Protein AF-A0A954XID0-F1 (afdb_monomer_lite)

pLDDT: mean 84.81, std 16.4, range [27.08, 98.0]

Foldseek 3Di:
DVLQVVLVVCVVVVVLVVSLVSLLVCLLCCVPPPQDDVPHHSLVSVLSSLVSLCVVCVVPQLAVSVVVLLVSVVSCCVRNVPLLAQDAQPPPPVPDPPPDPDDPDDDDDDDDDDDDDDPPPPPPPVVCPPDDDDDPDPPPDDDDPPDDPVVSLVSLVVSLVVNLSSLSSLLSVLSSLLSVLLSLLADDPDPVSVVSHPLVVLLVSLVVLLVSLVVRLVVLVVRLVVLVPDDDDAFFLDLVSLLSSLVSLCSSQVSNVSSLSSSLSSLVSSLSSLLSSQLSDPDQQDFPCVVDPQLSSLLSSLSNCLSNLNVVSNVVSLVVNLVSLLVDALKWAGVLQPTDSVVVSVNSSNVVSLLVCLQRCLLSVNLVSLVSSLVSLVSRCVVDPPDPRIDRCSLVSLLSNLLSNLLSLLVCLVVDPDPPCSLVVNLVVNCVVCVVCLVVLVVVLVVDDPALCVVVPDPVSLVVLLVCQLVQQQLQVAPSCLDLSNLSSCLSVAVLVSLVSVLPDPDDDPRVCNVCDPPPDDSVRVRVSSNSLSRRCNVVVVLLVVCCVPDPCNNGRSSSSVSSVVVSVVSVVVSVVSSCVSLVSSLVSCVVSVVVVSSVVSVVVVVVVD

Radius of gyration: 30.67 Å; chains: 1; bounding box: 109×49×77 Å

Sequence (610 aa):
KAYALVLDALLERRDFIASMSLLIHWLSQADRVPLEQGDVSFSRLAERWLLDWFEENGDQADGQRWKITRKFFDYIEANAEDYWSVPRFEIGSSSRSTPKPDDPFADEPYAGEVAEEDEDNELFGAAYEDVVYRDSTDDGVEGAVFETDDRVYEALERESQRVVERLSFISCLARMWKVAAVTMGCSPEDPADEATLDLDDLRATLGRWINRARHNGNELRALLEQVRDYHLPKPSADHESLLEYDRQRLVKESLLERIIVATVEMSDAVRLLSAAVAARNEGPLAPNIATATPDAALAIVVFAALLRRDLEAARTYWGMLLEAYRSVPLLYVPLARGGDPGEIVTTRIRQRAIQDLLTGMPRAGLLLETTQLVETARAMERRHPVGPGAVTEFDELFRIGYTSLVEAIVRSSHTWDDEDAPSDSLVASLEEITESLLRSWLAHSRTLRLSVLEKVEDTEQWNATVEFIQRYGADIFTQRFLNLGNIRAILHQGVDVWLEQLAASENQTTLKLIDELDDGISSGDADALLTIILESIVENYGEYRDYNSTTTQSDRGEMLYSLLDFLRLRSRYDRVSWNLRPVVWAHELLVRNGQNEAARMWRRALRERV

Structure (mmCIF, N/CA/C/O backbone):
data_AF-A0A954XID0-F1
#
_entry.id   AF-A0A954XID0-F1
#
loop_
_atom_site.group_PDB
_atom_site.id
_atom_site.type_symbol
_atom_site.label_atom_id
_atom_site.label_alt_id
_atom_site.label_comp_id
_atom_site.label_asym_id
_atom_site.label_entity_id
_atom_site.label_seq_id
_atom_site.pdbx_PDB_ins_code
_atom_site.Cartn_x
_atom_site.Cartn_y
_atom_site.Cartn_z
_atom_site.occupancy
_atom_site.B_iso_or_equiv
_atom_site.auth_seq_id
_atom_site.auth_comp_id
_atom_site.auth_asym_id
_atom_site.auth_atom_id
_atom_site.pdbx_PDB_model_num
ATOM 1 N N . LYS A 1 1 ? -14.376 -20.679 -13.785 1.00 80.38 1 LYS A N 1
ATOM 2 C CA . LYS A 1 1 ? -13.407 -21.773 -13.473 1.00 80.38 1 LYS A CA 1
ATOM 3 C C . LYS A 1 1 ? -12.825 -22.481 -14.706 1.00 80.38 1 LYS A C 1
ATOM 5 O O . LYS A 1 1 ? -11.611 -22.599 -14.772 1.00 80.38 1 LYS A O 1
ATOM 10 N N . ALA A 1 2 ? -13.632 -22.944 -15.674 1.00 86.56 2 ALA A N 1
ATOM 11 C CA . ALA A 1 2 ? -13.114 -23.644 -16.863 1.00 86.56 2 ALA A CA 1
ATOM 12 C C . ALA A 1 2 ? -12.135 -22.794 -17.701 1.00 86.56 2 ALA A C 1
ATOM 14 O O . ALA A 1 2 ? -11.056 -23.282 -18.020 1.00 86.56 2 ALA A O 1
ATOM 15 N N . TYR A 1 3 ? -12.465 -21.520 -17.969 1.00 89.94 3 TYR A N 1
ATOM 16 C CA . TYR A 1 3 ? -11.561 -20.576 -18.646 1.00 89.94 3 TYR A CA 1
ATOM 17 C C . TYR A 1 3 ? -10.186 -20.506 -17.977 1.00 89.94 3 TYR A C 1
ATOM 19 O O . TYR A 1 3 ? -9.177 -20.702 -18.643 1.00 89.94 3 TYR A O 1
ATOM 27 N N . ALA A 1 4 ? -10.151 -20.298 -16.660 1.00 88.56 4 ALA A N 1
ATOM 28 C CA . ALA A 1 4 ? -8.904 -20.161 -15.915 1.00 88.56 4 ALA A CA 1
ATOM 29 C C . ALA A 1 4 ? -8.015 -21.405 -15.976 1.00 88.56 4 ALA A C 1
ATOM 31 O O . ALA A 1 4 ? -6.840 -21.274 -16.270 1.00 88.56 4 ALA A O 1
ATOM 32 N N . LEU A 1 5 ? -8.575 -22.607 -15.804 1.00 90.19 5 LEU A N 1
ATOM 33 C CA . LEU A 1 5 ? -7.786 -23.844 -15.884 1.00 90.19 5 LEU A CA 1
ATOM 34 C C . LEU A 1 5 ? -7.136 -24.038 -17.261 1.00 90.19 5 LEU A C 1
ATOM 36 O O . LEU A 1 5 ? -6.002 -24.500 -17.355 1.00 90.19 5 LEU A O 1
ATOM 40 N N . VAL A 1 6 ? -7.858 -23.697 -18.332 1.00 92.62 6 VAL A N 1
ATOM 41 C CA . VAL A 1 6 ? -7.314 -23.784 -19.693 1.00 92.62 6 VAL A CA 1
ATOM 42 C C . VAL A 1 6 ? -6.268 -22.696 -19.920 1.00 92.62 6 VAL A C 1
ATOM 44 O O . VAL A 1 6 ? -5.216 -22.986 -20.479 1.00 92.62 6 VAL A O 1
ATOM 47 N N . LEU A 1 7 ? -6.523 -21.467 -19.464 1.00 92.44 7 LEU A N 1
ATOM 48 C CA . LEU A 1 7 ? -5.568 -20.363 -19.549 1.00 92.44 7 LEU A CA 1
ATOM 49 C C . LEU A 1 7 ? -4.275 -20.661 -18.791 1.00 92.44 7 LEU A C 1
ATOM 51 O O . LEU A 1 7 ? -3.208 -20.474 -19.361 1.00 92.44 7 LEU A O 1
ATOM 55 N N . ASP A 1 8 ? -4.357 -21.183 -17.569 1.00 91.69 8 ASP A N 1
ATOM 56 C CA . ASP A 1 8 ? -3.187 -21.587 -16.787 1.00 91.69 8 ASP A CA 1
ATOM 57 C C . ASP A 1 8 ? -2.369 -22.648 -17.528 1.00 91.69 8 ASP A C 1
ATOM 59 O O . ASP A 1 8 ? -1.162 -22.488 -17.692 1.00 91.69 8 ASP A O 1
ATOM 63 N N . ALA A 1 9 ? -3.021 -23.678 -18.077 1.00 92.25 9 ALA A N 1
ATOM 64 C CA . ALA A 1 9 ? -2.334 -24.707 -18.855 1.00 92.25 9 ALA A CA 1
ATOM 65 C C . ALA A 1 9 ? -1.706 -24.164 -20.156 1.00 92.25 9 ALA A C 1
ATOM 67 O O . ALA A 1 9 ? -0.658 -24.651 -20.584 1.00 92.25 9 ALA A O 1
ATOM 68 N N . LEU A 1 10 ? -2.334 -23.178 -20.809 1.00 93.50 10 LEU A N 1
ATOM 69 C CA . LEU A 1 10 ? -1.781 -22.522 -22.000 1.00 93.50 10 LEU A CA 1
ATOM 70 C C . LEU A 1 10 ? -0.587 -21.626 -21.652 1.00 93.50 10 LEU A C 1
ATOM 72 O O . LEU A 1 10 ? 0.407 -21.653 -22.375 1.00 93.50 10 LEU A O 1
ATOM 76 N N . LEU A 1 11 ? -0.664 -20.883 -20.545 1.00 92.31 11 LEU A N 1
ATOM 77 C CA . LEU A 1 11 ? 0.429 -20.051 -20.036 1.00 92.31 11 LEU A CA 1
ATOM 78 C C . LEU A 1 11 ? 1.623 -20.912 -19.606 1.00 92.31 11 LEU A C 1
ATOM 80 O O . LEU A 1 11 ? 2.749 -20.627 -19.999 1.00 92.31 11 LEU A O 1
ATOM 84 N N . GLU A 1 12 ? 1.391 -22.030 -18.912 1.00 92.00 12 GLU A N 1
ATOM 85 C CA . GLU A 1 12 ? 2.442 -23.006 -18.577 1.00 92.00 12 GLU A CA 1
ATOM 86 C C . GLU A 1 12 ? 3.126 -23.589 -19.821 1.00 92.00 12 GLU A C 1
ATOM 88 O O . GLU A 1 12 ? 4.327 -23.858 -19.815 1.00 92.00 12 GLU A O 1
ATOM 93 N N . ARG A 1 13 ? 2.373 -23.768 -20.911 1.00 91.94 13 ARG A N 1
ATOM 94 C CA . ARG A 1 13 ? 2.896 -24.226 -22.208 1.00 91.94 13 ARG A CA 1
ATOM 95 C C . ARG A 1 13 ? 3.456 -23.101 -23.077 1.00 91.94 13 ARG A C 1
ATOM 97 O O . ARG A 1 13 ? 3.928 -23.394 -24.175 1.00 91.94 13 ARG A O 1
ATOM 104 N N . ARG A 1 14 ? 3.417 -21.851 -22.604 1.00 90.06 14 ARG A N 1
ATOM 105 C CA . ARG A 1 14 ? 3.893 -20.647 -23.305 1.00 90.06 14 ARG A CA 1
ATOM 106 C C . ARG A 1 14 ? 3.199 -20.399 -24.650 1.00 90.06 14 ARG A C 1
ATOM 108 O O . ARG A 1 14 ? 3.779 -19.819 -25.566 1.00 90.06 14 ARG A O 1
ATOM 115 N N . ASP A 1 15 ? 1.941 -20.824 -24.788 1.00 93.19 15 ASP A N 1
ATOM 116 C CA . ASP A 1 15 ? 1.129 -20.511 -25.968 1.00 93.19 15 ASP A CA 1
ATOM 117 C C . ASP A 1 15 ? 0.417 -19.166 -25.774 1.00 93.19 15 ASP A C 1
ATOM 119 O O . ASP A 1 15 ? -0.750 -19.084 -25.370 1.00 93.19 15 ASP A O 1
ATOM 123 N N . PHE A 1 16 ? 1.152 -18.085 -26.037 1.00 92.44 16 PHE A N 1
ATOM 124 C CA . PHE A 1 16 ? 0.684 -16.715 -25.821 1.00 92.44 16 PHE A CA 1
ATOM 125 C C . PHE A 1 16 ? -0.444 -16.300 -26.769 1.00 92.44 16 PHE A C 1
ATOM 127 O O . PHE A 1 16 ? -1.317 -15.529 -26.383 1.00 92.44 16 PHE A O 1
ATOM 134 N N . ILE A 1 17 ? -0.482 -16.820 -27.998 1.00 93.25 17 ILE A N 1
ATOM 135 C CA . ILE A 1 17 ? -1.508 -16.430 -28.976 1.00 93.25 17 ILE A CA 1
ATOM 136 C C . ILE A 1 17 ? -2.847 -17.088 -28.631 1.00 93.25 17 ILE A C 1
ATOM 138 O O . ILE A 1 17 ? -3.889 -16.420 -28.659 1.00 93.25 17 ILE A O 1
ATOM 142 N N . ALA A 1 18 ? -2.836 -18.381 -28.286 1.00 92.75 18 ALA A N 1
ATOM 143 C CA . ALA A 1 18 ? -4.050 -19.081 -27.882 1.00 92.75 18 ALA A CA 1
ATOM 144 C C . ALA A 1 18 ? -4.587 -18.544 -26.549 1.00 92.75 18 ALA A C 1
ATOM 146 O O . ALA A 1 18 ? -5.786 -18.285 -26.436 1.00 92.75 18 ALA A O 1
ATOM 147 N N . SER A 1 19 ? -3.709 -18.314 -25.566 1.00 94.75 19 SER A N 1
ATOM 148 C CA . SER A 1 19 ? -4.104 -17.736 -24.273 1.00 94.75 19 SER A CA 1
ATOM 149 C C . SER A 1 19 ? -4.647 -16.313 -24.417 1.00 94.75 19 SER A C 1
ATOM 151 O O . SER A 1 19 ? -5.704 -16.026 -23.863 1.00 94.75 19 SER A O 1
ATOM 153 N N . MET A 1 20 ? -4.025 -15.460 -25.239 1.00 95.62 20 MET A N 1
ATOM 154 C CA . MET A 1 20 ? -4.555 -14.133 -25.576 1.00 95.62 20 MET A CA 1
ATOM 155 C C . MET A 1 20 ? -5.968 -14.236 -26.157 1.00 95.62 20 MET A C 1
ATOM 157 O O . MET A 1 20 ? -6.886 -13.568 -25.694 1.00 95.62 20 MET A O 1
ATOM 161 N N . SER A 1 21 ? -6.165 -15.103 -27.151 1.00 94.56 21 SER A N 1
ATOM 162 C CA . SER A 1 21 ? -7.468 -15.271 -27.807 1.00 94.56 21 SER A CA 1
ATOM 163 C C . SER A 1 21 ? -8.543 -15.737 -26.820 1.00 94.56 21 SER A C 1
ATOM 165 O O . SER A 1 21 ? -9.680 -15.268 -26.866 1.00 94.56 21 SER A O 1
ATOM 167 N N . LEU A 1 22 ? -8.179 -16.630 -25.896 1.00 95.19 22 LEU A N 1
ATOM 168 C CA . LEU A 1 22 ? -9.086 -17.139 -24.874 1.00 95.19 22 LEU A CA 1
ATOM 169 C C . LEU A 1 22 ? -9.397 -16.095 -23.786 1.00 95.19 22 LEU A C 1
ATOM 171 O O . LEU A 1 22 ? -10.538 -16.043 -23.331 1.00 95.19 22 LEU A O 1
ATOM 175 N N . LEU A 1 23 ? -8.433 -15.243 -23.411 1.00 95.56 23 LEU A N 1
ATOM 176 C CA . LEU A 1 23 ? -8.656 -14.093 -22.524 1.00 95.56 23 LEU A CA 1
ATOM 177 C C . LEU A 1 23 ? -9.669 -13.123 -23.138 1.00 95.56 23 LEU A C 1
ATOM 179 O O . LEU A 1 23 ? -10.655 -12.781 -22.494 1.00 95.56 23 LEU A O 1
ATOM 183 N N . ILE A 1 24 ? -9.470 -12.734 -24.400 1.00 96.31 24 ILE A N 1
ATOM 184 C CA . ILE A 1 24 ? -10.393 -11.834 -25.107 1.00 96.31 24 ILE A CA 1
ATOM 185 C C . ILE A 1 24 ? -11.784 -12.459 -25.233 1.00 96.31 24 ILE A C 1
ATOM 187 O O . ILE A 1 24 ? -12.791 -11.786 -25.023 1.00 96.31 24 ILE A O 1
ATOM 191 N N . HIS A 1 25 ? -11.857 -13.763 -25.512 1.00 94.50 25 HIS A N 1
ATOM 192 C CA . HIS A 1 25 ? -13.138 -14.453 -25.561 1.00 94.50 25 HIS A CA 1
ATOM 193 C C . HIS A 1 25 ? -13.843 -14.470 -24.196 1.00 94.50 25 HIS A C 1
ATOM 195 O O . HIS A 1 25 ? -15.047 -14.233 -24.142 1.00 94.50 25 HIS A O 1
ATOM 201 N N . TRP A 1 26 ? -13.122 -14.705 -23.097 1.00 94.44 26 TRP A N 1
ATOM 202 C CA . TRP A 1 26 ? -13.712 -14.616 -21.760 1.00 94.44 26 TRP A CA 1
ATOM 203 C C . TRP A 1 26 ? -14.225 -13.200 -21.472 1.00 94.44 26 TRP A C 1
ATOM 205 O O . TRP A 1 26 ? -15.365 -13.058 -21.038 1.00 94.44 26 TRP A O 1
ATOM 215 N N . LEU A 1 27 ? -13.449 -12.165 -21.809 1.00 93.75 27 LEU A N 1
ATOM 216 C CA . LEU A 1 27 ? -13.874 -10.772 -21.659 1.00 93.75 27 LEU A CA 1
ATOM 217 C C . LEU A 1 27 ? -15.174 -10.479 -22.428 1.00 93.75 27 LEU A C 1
ATOM 219 O O . LEU A 1 27 ? -16.105 -9.927 -21.855 1.00 93.75 27 LEU A O 1
ATOM 223 N N . SER A 1 28 ? -15.298 -10.963 -23.669 1.00 92.25 28 SER A N 1
ATOM 224 C CA . SER A 1 28 ? -16.528 -10.824 -24.474 1.00 92.25 28 SER A CA 1
ATOM 225 C C . SER A 1 28 ? -17.748 -11.581 -23.922 1.00 92.25 28 SER A C 1
ATOM 227 O O . SER A 1 28 ? -18.849 -11.466 -24.452 1.00 92.25 28 SER A O 1
ATOM 229 N N . GLN A 1 29 ? -17.561 -12.446 -22.922 1.00 91.81 29 GLN A N 1
ATOM 230 C CA . GLN A 1 29 ? -18.626 -13.212 -22.269 1.00 91.81 29 GLN A CA 1
ATOM 231 C C . GLN A 1 29 ? -18.828 -12.780 -20.813 1.00 91.81 29 GLN A C 1
ATOM 233 O O . GLN A 1 29 ? -19.469 -13.512 -20.055 1.00 91.81 29 GLN A O 1
ATOM 238 N N . ALA A 1 30 ? -18.300 -11.619 -20.417 1.00 88.00 30 ALA A N 1
ATOM 239 C CA . ALA A 1 30 ? -18.303 -11.163 -19.032 1.00 88.00 30 ALA A CA 1
ATOM 240 C C . ALA A 1 30 ? -19.715 -11.033 -18.424 1.00 88.00 30 ALA A C 1
ATOM 242 O O . ALA A 1 30 ? -19.894 -11.348 -17.251 1.00 88.00 30 ALA A O 1
ATOM 243 N N . ASP A 1 31 ? -20.736 -10.713 -19.229 1.00 84.31 31 ASP A N 1
ATOM 244 C CA . ASP A 1 31 ? -22.142 -10.664 -18.782 1.00 84.31 31 ASP A CA 1
ATOM 245 C C . ASP A 1 31 ? -22.705 -12.029 -18.360 1.00 84.31 31 ASP A C 1
ATOM 247 O O . ASP A 1 31 ? -23.660 -12.122 -17.590 1.00 84.31 31 ASP A O 1
ATOM 251 N N . ARG A 1 32 ? -22.146 -13.117 -18.901 1.00 86.12 32 ARG A N 1
ATOM 252 C CA . ARG A 1 32 ? -22.592 -14.495 -18.633 1.00 86.12 32 ARG A CA 1
ATOM 253 C C . ARG A 1 32 ? -21.669 -15.221 -17.672 1.00 86.12 32 ARG A C 1
ATOM 255 O O . ARG A 1 32 ? -22.109 -16.103 -16.937 1.00 86.12 32 ARG A O 1
ATOM 262 N N . VAL A 1 33 ? -20.379 -14.911 -17.741 1.00 87.06 33 VAL A N 1
ATOM 263 C CA . VAL A 1 33 ? -19.331 -15.540 -16.948 1.00 87.06 33 VAL A CA 1
ATOM 264 C C . VAL A 1 33 ? -18.564 -14.433 -16.237 1.00 87.06 33 VAL A C 1
ATOM 266 O O . VAL A 1 33 ? -17.784 -13.744 -16.895 1.00 87.06 33 VAL A O 1
ATOM 269 N N . PRO A 1 34 ? -18.717 -14.291 -14.909 1.00 86.25 34 PRO A N 1
ATOM 270 C CA . PRO A 1 34 ? -18.065 -13.218 -14.177 1.00 86.25 34 PRO A CA 1
ATOM 271 C C . PRO A 1 34 ? -16.545 -13.297 -14.339 1.00 86.25 34 PRO A C 1
ATOM 273 O O . PRO A 1 34 ? -15.956 -14.384 -14.423 1.00 86.25 34 PRO A O 1
ATOM 276 N N . LEU A 1 35 ? -15.911 -12.128 -14.384 1.00 87.81 35 LEU A N 1
ATOM 277 C CA . LEU A 1 35 ? -14.461 -11.999 -14.527 1.00 87.81 35 LEU A CA 1
ATOM 278 C C . LEU A 1 35 ? -13.712 -12.383 -13.245 1.00 87.81 35 LEU A C 1
ATOM 280 O O . LEU A 1 35 ? -12.533 -12.733 -13.308 1.00 87.81 35 LEU A O 1
ATOM 284 N N . GLU A 1 36 ? -14.391 -12.376 -12.097 1.00 84.38 36 GLU A N 1
ATOM 285 C CA . GLU A 1 36 ? -13.832 -12.768 -10.805 1.00 84.38 36 GLU A CA 1
ATOM 286 C C . GLU A 1 36 ? -14.795 -13.711 -10.072 1.00 84.38 36 GLU A C 1
ATOM 288 O O . GLU A 1 36 ? -15.980 -13.426 -9.918 1.00 84.38 36 GLU A O 1
ATOM 293 N N . GLN A 1 37 ? -14.296 -14.872 -9.641 1.00 80.38 37 GLN A N 1
ATOM 294 C CA . GLN A 1 37 ? -15.062 -15.827 -8.840 1.00 80.38 37 GLN A CA 1
ATOM 295 C C . GLN A 1 37 ? -14.124 -16.672 -7.965 1.00 80.38 37 GLN A C 1
ATOM 297 O O . GLN A 1 37 ? -13.450 -17.584 -8.457 1.00 80.38 37 GLN A O 1
ATOM 302 N N . GLY A 1 38 ? -14.113 -16.404 -6.655 1.00 79.69 38 GLY A N 1
ATOM 303 C CA . GLY A 1 38 ? -13.226 -17.080 -5.702 1.00 79.69 38 GLY A CA 1
ATOM 304 C C . GLY A 1 38 ? -11.753 -16.867 -6.065 1.00 79.69 38 GLY A C 1
ATOM 305 O O . GLY A 1 38 ? -11.321 -15.736 -6.249 1.00 79.69 38 GLY A O 1
ATOM 306 N N . ASP A 1 39 ? -11.001 -17.955 -6.233 1.00 77.31 39 ASP A N 1
ATOM 307 C CA . ASP A 1 39 ? -9.566 -17.903 -6.568 1.00 77.31 39 ASP A CA 1
ATOM 308 C C . ASP A 1 39 ? -9.275 -17.591 -8.048 1.00 77.31 39 ASP A C 1
ATOM 310 O O . ASP A 1 39 ? -8.117 -17.472 -8.456 1.00 77.31 39 ASP A O 1
ATOM 314 N N . VAL A 1 40 ? -10.314 -17.501 -8.881 1.00 84.00 40 VAL A N 1
ATOM 315 C CA . VAL A 1 40 ? -10.192 -17.267 -10.320 1.00 84.00 40 VAL A CA 1
ATOM 316 C C . VAL A 1 40 ? -10.442 -15.793 -10.624 1.00 84.00 40 VAL A C 1
ATOM 318 O O . VAL A 1 40 ? -11.546 -15.305 -10.402 1.00 84.00 40 VAL A O 1
ATOM 321 N N . SER A 1 41 ? -9.445 -15.112 -11.194 1.00 90.44 41 SER A N 1
ATOM 322 C CA . SER A 1 41 ? -9.551 -13.714 -11.635 1.00 90.44 41 SER A CA 1
ATOM 323 C C . SER A 1 41 ? -8.977 -13.550 -13.042 1.00 90.44 41 SER A C 1
ATOM 325 O O . SER A 1 41 ? -7.837 -13.942 -13.310 1.00 90.44 41 SER A O 1
ATOM 327 N N . PHE A 1 42 ? -9.772 -12.956 -13.935 1.00 93.25 42 PHE A N 1
ATOM 328 C CA . PHE A 1 42 ? -9.339 -12.511 -15.259 1.00 93.25 42 PHE A CA 1
ATOM 329 C C . PHE A 1 42 ? -8.150 -11.558 -15.144 1.00 93.25 42 PHE A C 1
ATOM 331 O O . PHE A 1 42 ? -7.152 -11.747 -15.836 1.00 93.25 42 PHE A O 1
ATOM 338 N N . SER A 1 43 ? -8.232 -10.596 -14.220 1.00 92.25 43 SER A N 1
ATOM 339 C CA . SER A 1 43 ? -7.215 -9.567 -14.002 1.00 92.25 43 SER A CA 1
ATOM 340 C C . SER A 1 43 ? -5.837 -10.181 -13.761 1.00 92.25 43 SER A C 1
ATOM 342 O O . SER A 1 43 ? -4.863 -9.862 -14.441 1.00 92.25 43 SER A O 1
ATOM 344 N N . ARG A 1 44 ? -5.773 -11.166 -12.856 1.00 92.12 44 ARG A N 1
ATOM 345 C CA . ARG A 1 44 ? -4.533 -11.883 -12.534 1.00 92.12 44 ARG A CA 1
ATOM 346 C C . ARG A 1 44 ? -3.944 -12.608 -13.746 1.00 92.12 44 ARG A C 1
ATOM 348 O O . ARG A 1 44 ? -2.731 -12.588 -13.935 1.00 92.12 44 ARG A O 1
ATOM 355 N N . LEU A 1 45 ? -4.780 -13.273 -14.545 1.00 94.06 45 LEU A N 1
ATOM 356 C CA . LEU A 1 45 ? -4.322 -14.036 -15.710 1.00 94.06 45 LEU A CA 1
ATOM 357 C C . LEU A 1 45 ? -3.910 -13.130 -16.875 1.00 94.06 45 LEU A C 1
ATOM 359 O O . LEU A 1 45 ? -2.950 -13.454 -17.569 1.00 94.06 45 LEU A O 1
ATOM 363 N N . ALA A 1 46 ? -4.584 -11.996 -17.068 1.00 95.56 46 ALA A N 1
ATOM 364 C CA . ALA A 1 46 ? -4.223 -11.003 -18.076 1.00 95.56 46 ALA A CA 1
ATOM 365 C C . ALA A 1 46 ? -2.895 -10.301 -17.742 1.00 95.56 46 ALA A C 1
ATOM 367 O O . ALA A 1 46 ? -2.043 -10.141 -18.617 1.00 95.56 46 ALA A O 1
ATOM 368 N N . GLU A 1 47 ? -2.681 -9.945 -16.473 1.00 94.62 47 GLU A N 1
ATOM 369 C CA . GLU A 1 47 ? -1.405 -9.396 -15.999 1.00 94.62 47 GLU A CA 1
ATOM 370 C C . GLU A 1 47 ? -0.269 -10.411 -16.126 1.00 94.62 47 GLU A C 1
ATOM 372 O O . GLU A 1 47 ? 0.787 -10.081 -16.665 1.00 94.62 47 GLU A O 1
ATOM 377 N N . ARG A 1 48 ? -0.502 -11.659 -15.695 1.00 94.12 48 ARG A N 1
ATOM 378 C CA . ARG A 1 48 ? 0.464 -12.753 -15.855 1.00 94.12 48 ARG A CA 1
ATOM 379 C C . ARG A 1 48 ? 0.814 -12.975 -17.322 1.00 94.12 48 ARG A C 1
ATOM 381 O O . ARG A 1 48 ? 1.988 -13.058 -17.646 1.00 94.12 48 ARG A O 1
ATOM 388 N N . TRP A 1 49 ? -0.183 -13.014 -18.208 1.00 96.06 49 TRP A N 1
ATOM 389 C CA . TRP A 1 49 ? 0.049 -13.148 -19.646 1.00 96.06 49 TRP A CA 1
ATOM 390 C C . TRP A 1 49 ? 0.993 -12.063 -20.170 1.00 96.06 49 TRP A C 1
ATOM 392 O O . TRP A 1 49 ? 1.919 -12.375 -20.911 1.00 96.06 49 TRP A O 1
ATOM 402 N N . LEU A 1 50 ? 0.787 -10.804 -19.766 1.00 95.06 50 LEU A N 1
ATOM 403 C CA . LEU A 1 50 ? 1.608 -9.687 -20.231 1.00 95.06 50 LEU A CA 1
ATOM 404 C C . LEU A 1 50 ? 3.042 -9.753 -19.687 1.00 95.06 50 LEU A C 1
ATOM 406 O O . LEU A 1 50 ? 3.983 -9.463 -20.422 1.00 95.06 50 LEU A O 1
ATOM 410 N N . LEU A 1 51 ? 3.209 -10.128 -18.416 1.00 93.44 51 LEU A N 1
ATOM 411 C CA . LEU A 1 51 ? 4.525 -10.298 -17.797 1.00 93.44 51 LEU A CA 1
ATOM 412 C C . LEU A 1 51 ? 5.296 -11.459 -18.438 1.00 93.44 51 LEU A C 1
ATOM 414 O O . LEU A 1 51 ? 6.399 -11.239 -18.935 1.00 93.44 51 LEU A O 1
ATOM 418 N N . ASP A 1 52 ? 4.680 -12.642 -18.517 1.00 93.06 52 ASP A N 1
ATOM 419 C CA . ASP A 1 52 ? 5.268 -13.842 -19.124 1.00 93.06 52 ASP A CA 1
ATOM 420 C C . ASP A 1 52 ? 5.595 -13.591 -20.615 1.00 93.06 52 ASP A C 1
ATOM 422 O O . ASP A 1 52 ? 6.627 -14.038 -21.117 1.00 93.06 52 ASP A O 1
ATOM 426 N N . TRP A 1 53 ? 4.755 -12.820 -21.328 1.00 93.31 53 TRP A N 1
ATOM 427 C CA . TRP A 1 53 ? 5.009 -12.404 -22.713 1.00 93.31 53 TRP A CA 1
ATOM 428 C C . TRP A 1 53 ? 6.303 -11.596 -22.842 1.00 93.31 53 TRP A C 1
ATOM 430 O O . TRP A 1 53 ? 7.109 -11.874 -23.733 1.00 93.31 53 TRP A O 1
ATOM 440 N N . PHE A 1 54 ? 6.515 -10.606 -21.971 1.00 90.31 54 PHE A N 1
ATOM 441 C CA . PHE A 1 54 ? 7.716 -9.772 -22.016 1.00 90.31 54 PHE A CA 1
ATOM 442 C C . PHE A 1 54 ? 8.973 -10.503 -21.543 1.00 90.31 54 PHE A C 1
ATOM 444 O O . PHE A 1 54 ? 10.040 -10.255 -22.104 1.00 90.31 54 PHE A O 1
ATOM 451 N N . GLU A 1 55 ? 8.853 -11.390 -20.555 1.00 88.56 55 GLU A N 1
ATOM 452 C CA . GLU A 1 55 ? 9.972 -12.176 -20.030 1.00 88.56 55 GLU A CA 1
ATOM 453 C C . GLU A 1 55 ? 10.476 -13.195 -21.062 1.00 88.56 55 GLU A C 1
ATOM 455 O O . GLU A 1 55 ? 11.652 -13.188 -21.419 1.00 88.56 55 GLU A O 1
ATOM 460 N N . GLU A 1 56 ? 9.587 -14.021 -21.620 1.00 87.31 56 GLU A N 1
ATOM 461 C CA . GLU A 1 56 ? 9.977 -15.107 -22.534 1.00 87.31 56 GLU A CA 1
ATOM 462 C C . GLU A 1 56 ? 10.383 -14.619 -23.927 1.00 87.31 56 GLU A C 1
ATOM 464 O O . GLU A 1 56 ? 11.109 -15.304 -24.645 1.00 87.31 56 GLU A O 1
ATOM 469 N N . ASN A 1 57 ? 9.911 -13.440 -24.334 1.00 83.75 57 ASN A N 1
ATOM 470 C CA . ASN A 1 57 ? 10.248 -12.855 -25.631 1.00 83.75 57 ASN A CA 1
ATOM 471 C C . ASN A 1 57 ? 11.267 -11.718 -25.490 1.00 83.75 57 ASN A C 1
ATOM 473 O O . ASN A 1 57 ? 11.368 -10.890 -26.390 1.00 83.75 57 ASN A O 1
ATOM 477 N N . GLY A 1 58 ? 12.023 -11.689 -24.384 1.00 75.31 58 GLY A N 1
ATOM 478 C CA . GLY A 1 58 ? 13.097 -10.729 -24.110 1.00 75.31 58 GLY A CA 1
ATOM 479 C C . GLY A 1 58 ? 14.057 -10.516 -25.285 1.00 75.31 58 GLY A C 1
ATOM 480 O O . GLY A 1 58 ? 14.376 -9.374 -25.603 1.00 75.31 58 GLY A O 1
ATOM 481 N N . ASP A 1 59 ? 14.415 -11.616 -25.955 1.00 72.25 59 ASP A N 1
ATOM 482 C CA . ASP A 1 59 ? 15.368 -11.675 -27.073 1.00 72.25 59 ASP A CA 1
ATOM 483 C C . ASP A 1 59 ? 14.747 -11.336 -28.445 1.00 72.25 59 ASP A C 1
ATOM 485 O O . ASP A 1 59 ? 15.435 -11.346 -29.467 1.00 72.25 59 ASP A O 1
ATOM 489 N N . GLN A 1 60 ? 13.429 -11.108 -28.520 1.00 76.75 60 GLN A N 1
ATOM 490 C CA . GLN A 1 60 ? 12.781 -10.700 -29.767 1.00 76.75 60 GLN A CA 1
ATOM 491 C C . GLN A 1 60 ? 12.888 -9.192 -29.976 1.00 76.75 60 GLN A C 1
ATOM 493 O O . GLN A 1 60 ? 12.705 -8.407 -29.046 1.00 76.75 60 GLN A O 1
ATOM 498 N N . ALA A 1 61 ? 13.031 -8.804 -31.245 1.00 79.12 61 ALA A N 1
ATOM 499 C CA . ALA A 1 61 ? 13.030 -7.412 -31.668 1.00 79.12 61 ALA A CA 1
ATOM 500 C C . ALA A 1 61 ? 11.821 -6.635 -31.110 1.00 79.12 61 ALA A C 1
ATOM 502 O O . ALA A 1 61 ? 10.666 -7.082 -31.205 1.00 79.12 61 ALA A O 1
ATOM 503 N N . ASP A 1 62 ? 12.085 -5.439 -30.580 1.00 81.38 62 ASP A N 1
ATOM 504 C CA . ASP A 1 62 ? 11.098 -4.568 -29.930 1.00 81.38 62 ASP A CA 1
ATOM 505 C C . ASP A 1 62 ? 9.860 -4.321 -30.792 1.00 81.38 62 ASP A C 1
ATOM 507 O O . ASP A 1 62 ? 8.738 -4.329 -30.281 1.00 81.38 62 ASP A O 1
ATOM 511 N N . GLY A 1 63 ? 10.029 -4.171 -32.109 1.00 83.88 63 GLY A N 1
ATOM 512 C CA . GLY A 1 63 ? 8.915 -3.969 -33.033 1.00 83.88 63 GLY A CA 1
ATOM 513 C C . GLY A 1 63 ? 7.901 -5.119 -33.031 1.00 83.88 63 GLY A C 1
ATOM 514 O O . GLY A 1 63 ? 6.689 -4.886 -33.090 1.00 83.88 63 GLY A O 1
ATOM 515 N N . GLN A 1 64 ? 8.360 -6.371 -32.919 1.00 85.50 64 GLN A N 1
ATOM 516 C CA . GLN A 1 64 ? 7.472 -7.536 -32.874 1.00 85.50 64 GLN A CA 1
ATOM 517 C C . GLN A 1 64 ? 6.758 -7.643 -31.526 1.00 85.50 64 GLN A C 1
ATOM 519 O O . GLN A 1 64 ? 5.540 -7.862 -31.499 1.00 85.50 64 GLN A O 1
ATOM 524 N N . ARG A 1 65 ? 7.490 -7.429 -30.425 1.00 88.25 65 ARG A N 1
ATOM 525 C CA . ARG A 1 65 ? 6.914 -7.374 -29.076 1.00 88.25 65 ARG A CA 1
ATOM 526 C C . ARG A 1 65 ? 5.829 -6.313 -28.988 1.00 88.25 65 ARG A C 1
ATOM 528 O O . ARG A 1 65 ? 4.705 -6.617 -28.588 1.00 88.25 65 ARG A O 1
ATOM 535 N N . TRP A 1 66 ? 6.138 -5.104 -29.451 1.00 91.31 66 TRP A N 1
ATOM 536 C CA . TRP A 1 66 ? 5.208 -3.984 -29.473 1.00 91.31 66 TRP A CA 1
ATOM 537 C C . TRP A 1 66 ? 3.947 -4.297 -30.268 1.00 91.31 66 TRP A C 1
ATOM 539 O O . TRP A 1 66 ? 2.837 -4.073 -29.790 1.00 91.31 66 TRP A O 1
ATOM 549 N N . LYS A 1 67 ? 4.097 -4.866 -31.467 1.00 91.81 67 LYS A N 1
ATOM 550 C CA . LYS A 1 67 ? 2.965 -5.177 -32.342 1.00 91.81 67 LYS A CA 1
ATOM 551 C C . LYS A 1 67 ? 1.963 -6.124 -31.684 1.00 91.81 67 LYS A C 1
ATOM 553 O O . LYS A 1 67 ? 0.758 -5.930 -31.848 1.00 91.81 67 LYS A O 1
ATOM 558 N N . ILE A 1 68 ? 2.440 -7.143 -30.967 1.00 92.44 68 ILE A N 1
ATOM 559 C CA . ILE A 1 68 ? 1.573 -8.109 -30.279 1.00 92.44 68 ILE A CA 1
ATOM 560 C C . ILE A 1 68 ? 0.959 -7.484 -29.026 1.00 92.44 68 ILE A C 1
ATOM 562 O O . ILE A 1 68 ? -0.251 -7.593 -28.842 1.00 92.44 68 ILE A O 1
ATOM 566 N N . THR A 1 69 ? 1.744 -6.753 -28.233 1.00 93.81 69 THR A N 1
ATOM 567 C CA . THR A 1 69 ? 1.243 -6.023 -27.061 1.00 93.81 69 THR A CA 1
ATOM 568 C C . THR A 1 69 ? 0.145 -5.030 -27.446 1.00 93.81 69 THR A C 1
ATOM 570 O O . THR A 1 69 ? -0.936 -5.050 -26.865 1.00 93.81 69 THR A O 1
ATOM 573 N N . ARG A 1 70 ? 0.370 -4.205 -28.474 1.00 94.81 70 ARG A N 1
ATOM 574 C CA . ARG A 1 70 ? -0.631 -3.265 -28.993 1.00 94.81 70 ARG A CA 1
ATOM 575 C C . ARG A 1 70 ? -1.892 -3.996 -29.437 1.00 94.81 70 ARG A C 1
ATOM 577 O O . ARG A 1 70 ? -2.981 -3.639 -29.011 1.00 94.81 70 ARG A O 1
ATOM 584 N N . LYS A 1 71 ? -1.736 -5.064 -30.225 1.00 95.38 71 LYS A N 1
ATOM 585 C CA . LYS A 1 71 ? -2.855 -5.883 -30.705 1.00 95.38 71 LYS A CA 1
ATOM 586 C C . LYS A 1 71 ? -3.681 -6.466 -29.554 1.00 95.38 71 LYS A C 1
ATOM 588 O O . LYS A 1 71 ? -4.900 -6.532 -29.663 1.00 95.38 71 LYS A O 1
ATOM 593 N N . PHE A 1 72 ? -3.037 -6.879 -28.466 1.00 96.19 72 PHE A N 1
ATOM 594 C CA . PHE A 1 72 ? -3.733 -7.362 -27.280 1.00 96.19 72 PHE A CA 1
ATOM 595 C C . PHE A 1 72 ? -4.587 -6.269 -26.631 1.00 96.19 72 PHE A C 1
ATOM 597 O O . PHE A 1 72 ? -5.766 -6.502 -26.376 1.00 96.19 72 PHE A O 1
ATOM 604 N N . PHE A 1 73 ? -4.041 -5.066 -26.435 1.00 96.62 73 PHE A N 1
ATOM 605 C CA . PHE A 1 73 ? -4.814 -3.940 -25.900 1.00 96.62 73 PHE A CA 1
ATOM 606 C C . PHE A 1 73 ? -5.925 -3.475 -26.846 1.00 96.62 73 PHE A C 1
ATOM 608 O O . PHE A 1 73 ? -7.021 -3.203 -26.368 1.00 96.62 73 PHE A O 1
ATOM 615 N N . ASP A 1 74 ? -5.687 -3.452 -28.161 1.00 95.44 74 ASP A N 1
ATOM 616 C CA . ASP A 1 74 ? -6.717 -3.135 -29.162 1.00 95.44 74 ASP A CA 1
ATOM 617 C C . ASP A 1 74 ? -7.894 -4.126 -29.061 1.00 95.44 74 ASP A C 1
ATOM 619 O O . ASP A 1 74 ? -9.061 -3.751 -29.178 1.00 95.44 74 ASP A O 1
ATOM 623 N N . TYR A 1 75 ? -7.603 -5.407 -28.806 1.00 96.06 75 TYR A N 1
ATOM 624 C CA . TYR A 1 75 ? -8.637 -6.410 -28.568 1.00 96.06 75 TYR A CA 1
ATOM 625 C C . TYR A 1 75 ? -9.336 -6.250 -27.223 1.00 96.06 75 TYR A C 1
ATOM 627 O O . TYR A 1 75 ? -10.547 -6.451 -27.174 1.00 96.06 75 TYR A O 1
ATOM 635 N N . ILE A 1 76 ? -8.628 -5.882 -26.154 1.00 95.56 76 ILE A N 1
ATOM 636 C CA . ILE A 1 76 ? -9.279 -5.574 -24.875 1.00 95.56 76 ILE A CA 1
ATOM 637 C C . ILE A 1 76 ? -10.246 -4.402 -25.065 1.00 95.56 76 ILE A C 1
ATOM 639 O O . ILE A 1 76 ? -11.410 -4.526 -24.705 1.00 95.56 76 ILE A O 1
ATOM 643 N N . GLU A 1 77 ? -9.800 -3.307 -25.682 1.00 94.56 77 GLU A N 1
ATOM 644 C CA . GLU A 1 77 ? -10.626 -2.119 -25.934 1.00 94.56 77 GLU A CA 1
ATOM 645 C C . GLU A 1 77 ? -11.883 -2.459 -26.747 1.00 94.56 77 GLU A C 1
ATOM 647 O O . GLU A 1 77 ? -12.980 -2.035 -26.393 1.00 94.56 77 GLU A O 1
ATOM 652 N N . ALA A 1 78 ? -11.752 -3.284 -27.790 1.00 93.94 78 ALA A N 1
ATOM 653 C CA . ALA A 1 78 ? -12.878 -3.667 -28.638 1.00 93.94 78 ALA A CA 1
ATOM 654 C C . ALA A 1 78 ? -13.885 -4.626 -27.971 1.00 93.94 78 ALA A C 1
ATOM 656 O O . ALA A 1 78 ? -15.026 -4.689 -28.420 1.00 93.94 78 ALA A O 1
ATOM 657 N N . ASN A 1 79 ? -13.475 -5.391 -26.951 1.00 94.38 79 ASN A N 1
ATOM 658 C CA . ASN A 1 79 ? -14.303 -6.437 -26.326 1.00 94.38 79 ASN A CA 1
ATOM 659 C C . ASN A 1 79 ? -14.704 -6.124 -24.876 1.00 94.38 79 ASN A C 1
ATOM 661 O O . ASN A 1 79 ? -15.444 -6.901 -24.282 1.00 94.38 79 ASN A O 1
ATOM 665 N N . ALA A 1 80 ? -14.204 -5.035 -24.288 1.00 90.19 80 ALA A N 1
ATOM 666 C CA . ALA A 1 80 ? -14.509 -4.668 -22.908 1.00 90.19 80 ALA A CA 1
ATOM 667 C C . ALA A 1 80 ? -15.917 -4.075 -22.733 1.00 90.19 80 ALA A C 1
ATOM 669 O O . ALA A 1 80 ? -16.418 -4.081 -21.613 1.00 90.19 80 ALA A O 1
ATOM 670 N N . GLU A 1 81 ? -16.547 -3.571 -23.801 1.00 90.31 81 GLU A N 1
ATOM 671 C CA . GLU A 1 81 ? -17.877 -2.941 -23.758 1.00 90.31 81 GLU A CA 1
ATOM 672 C C . GLU A 1 81 ? -17.993 -1.965 -22.563 1.00 90.31 81 GLU A C 1
ATOM 674 O O . GLU A 1 81 ? -17.160 -1.064 -22.415 1.00 90.31 81 GLU A O 1
ATOM 679 N N . ASP A 1 82 ? -18.962 -2.172 -21.670 1.00 87.69 82 ASP A N 1
ATOM 680 C CA . ASP A 1 82 ? -19.189 -1.352 -20.477 1.00 87.69 82 ASP A CA 1
ATOM 681 C C . ASP A 1 82 ? -18.027 -1.377 -19.467 1.00 87.69 82 ASP A C 1
ATOM 683 O O . ASP A 1 82 ? -17.837 -0.405 -18.732 1.00 87.69 82 ASP A O 1
ATOM 687 N N . TYR A 1 83 ? -17.221 -2.451 -19.421 1.00 90.12 83 TYR A N 1
ATOM 688 C CA . TYR A 1 83 ? -16.036 -2.526 -18.550 1.00 90.12 83 TYR A CA 1
ATOM 689 C C . TYR A 1 83 ? -14.964 -1.505 -18.940 1.00 90.12 83 TYR A C 1
ATOM 691 O O . TYR A 1 83 ? -14.111 -1.168 -18.118 1.00 90.12 83 TYR A O 1
ATOM 699 N N . TRP A 1 84 ? -14.983 -0.995 -20.177 1.00 92.81 84 TRP A N 1
ATOM 700 C CA . TRP A 1 84 ? -14.011 0.004 -20.611 1.00 92.81 84 TRP A CA 1
ATOM 701 C C . TRP A 1 84 ? -14.189 1.341 -19.882 1.00 92.81 84 TRP A C 1
ATOM 703 O O . TRP A 1 84 ? -13.205 2.068 -19.700 1.00 92.81 84 TRP A O 1
ATOM 713 N N . SER A 1 85 ? -15.425 1.690 -19.508 1.00 90.12 85 SER A N 1
ATOM 714 C CA . SER A 1 85 ? -15.813 2.946 -18.847 1.00 90.12 85 SER A CA 1
ATOM 715 C C . SER A 1 85 ? -15.975 2.807 -17.337 1.00 90.12 85 SER A C 1
ATOM 717 O O . SER A 1 85 ? -16.283 1.734 -16.823 1.00 90.12 85 SER A O 1
ATOM 719 N N . VAL A 1 86 ? -15.803 3.918 -16.618 1.00 92.88 86 VAL A N 1
ATOM 720 C CA . VAL A 1 86 ? -16.050 3.958 -15.174 1.00 92.88 86 VAL A CA 1
ATOM 721 C C . VAL A 1 86 ? -17.563 3.881 -14.916 1.00 92.88 86 VAL A C 1
ATOM 723 O O . VAL A 1 86 ? -18.319 4.628 -15.542 1.00 92.88 86 VAL A O 1
ATOM 726 N N . PRO A 1 87 ? -18.037 3.002 -14.011 1.00 92.19 87 PRO A N 1
ATOM 727 C CA . PRO A 1 87 ? -19.459 2.916 -13.688 1.00 92.19 87 PRO A CA 1
ATOM 728 C C . PRO A 1 87 ? -19.948 4.186 -12.979 1.00 92.19 87 PRO A C 1
ATOM 730 O O . PRO A 1 87 ? -19.188 4.863 -12.287 1.00 92.19 87 PRO A O 1
ATOM 733 N N . ARG A 1 88 ? -21.242 4.488 -13.112 1.00 89.69 88 ARG A N 1
ATOM 734 C CA . ARG A 1 88 ? -21.918 5.532 -12.324 1.00 89.69 88 ARG A CA 1
ATOM 735 C C . ARG A 1 88 ? -22.544 4.920 -11.080 1.00 89.69 88 ARG A C 1
ATOM 737 O O . ARG A 1 88 ? -22.969 3.770 -11.141 1.00 89.69 88 ARG A O 1
ATOM 744 N N . PHE A 1 89 ? -22.628 5.693 -9.999 1.00 91.31 89 PHE A N 1
ATOM 745 C CA . PHE A 1 89 ? -23.328 5.271 -8.790 1.00 91.31 89 PHE A CA 1
ATOM 746 C C . PHE A 1 89 ? -24.838 5.461 -8.976 1.00 91.31 89 PHE A C 1
ATOM 748 O O . PHE A 1 89 ? -25.309 6.578 -9.192 1.00 91.31 89 PHE A O 1
ATOM 755 N N . GLU A 1 90 ? -25.595 4.368 -8.959 1.00 85.56 90 GLU A N 1
ATOM 756 C CA . GLU A 1 90 ? -27.010 4.362 -9.358 1.00 85.56 90 GLU A CA 1
ATOM 757 C C . GLU A 1 90 ? -27.977 4.553 -8.177 1.00 85.56 90 GLU A C 1
ATOM 759 O O . GLU A 1 90 ? -29.123 4.970 -8.373 1.00 85.56 90 GLU A O 1
ATOM 764 N N . ILE A 1 91 ? -27.515 4.356 -6.939 1.00 74.81 91 ILE A N 1
ATOM 765 C CA . ILE A 1 91 ? -28.329 4.531 -5.728 1.00 74.81 91 ILE A CA 1
ATOM 766 C C . ILE A 1 91 ? -28.515 6.020 -5.421 1.00 74.81 91 ILE A C 1
ATOM 768 O O . ILE A 1 91 ? -27.552 6.765 -5.262 1.00 74.81 91 ILE A O 1
ATOM 772 N N . GLY A 1 92 ? -29.774 6.459 -5.320 1.00 58.41 92 GLY A N 1
ATOM 773 C CA . GLY A 1 92 ? -30.131 7.845 -4.986 1.00 58.41 92 GLY A CA 1
ATOM 774 C C . GLY A 1 92 ? -30.294 8.785 -6.188 1.00 58.41 92 GLY A C 1
ATOM 775 O O . GLY A 1 92 ? -30.675 9.942 -6.017 1.00 58.41 92 GLY A O 1
ATOM 776 N N . SER A 1 93 ? -30.096 8.299 -7.417 1.00 43.50 93 SER A N 1
ATOM 777 C CA . SER A 1 93 ? -30.370 9.073 -8.641 1.00 43.50 93 SER A CA 1
ATOM 778 C C . SER A 1 93 ? -31.873 9.258 -8.942 1.00 43.50 93 SER A C 1
ATOM 780 O O . SER A 1 93 ? -32.242 10.058 -9.802 1.00 43.50 93 SER A O 1
ATOM 782 N N . SER A 1 94 ? -32.758 8.598 -8.187 1.00 36.34 94 SER A N 1
ATOM 783 C CA . SER A 1 94 ? -34.220 8.633 -8.338 1.00 36.34 94 SER A CA 1
ATOM 784 C C . SER A 1 94 ? -34.947 9.775 -7.600 1.00 36.34 94 SER A C 1
ATOM 786 O O . SER A 1 94 ? -36.169 9.836 -7.677 1.00 36.34 94 SER A O 1
ATOM 788 N N . SER A 1 95 ? -34.246 10.724 -6.958 1.00 33.78 95 SER A N 1
ATOM 789 C CA . SER A 1 95 ? -34.869 11.914 -6.321 1.00 33.78 95 SER A CA 1
ATOM 790 C C . SER A 1 95 ? -34.405 13.259 -6.904 1.00 33.78 95 SER A C 1
ATOM 792 O O . SER A 1 95 ? -34.406 14.308 -6.262 1.00 33.78 95 SER A O 1
ATOM 794 N N . ARG A 1 96 ? -34.012 13.260 -8.179 1.00 33.12 96 ARG A N 1
ATOM 795 C CA . ARG A 1 96 ? -33.987 14.478 -8.997 1.00 33.12 96 ARG A CA 1
ATOM 796 C C . ARG A 1 96 ? -34.789 14.223 -10.261 1.00 33.12 96 ARG A C 1
ATOM 798 O O . ARG A 1 96 ? -34.238 14.087 -11.351 1.00 33.12 96 ARG A O 1
ATOM 805 N N . SER A 1 97 ? -36.114 14.178 -10.110 1.00 30.45 97 SER A N 1
ATOM 806 C CA . SER A 1 97 ? -37.008 14.462 -11.228 1.00 30.45 97 SER A CA 1
ATOM 807 C C . SER A 1 97 ? -36.653 15.856 -11.738 1.00 30.45 97 SER A C 1
ATOM 809 O O . SER A 1 97 ? -36.972 16.875 -11.124 1.00 30.45 97 SER A O 1
ATOM 811 N N . THR A 1 98 ? -35.919 15.901 -12.841 1.00 28.17 98 THR A N 1
ATOM 812 C CA . THR A 1 98 ? -35.827 17.097 -13.666 1.00 28.17 98 THR A CA 1
ATOM 813 C C . THR A 1 98 ? -37.263 17.522 -13.987 1.00 28.17 98 THR A C 1
AT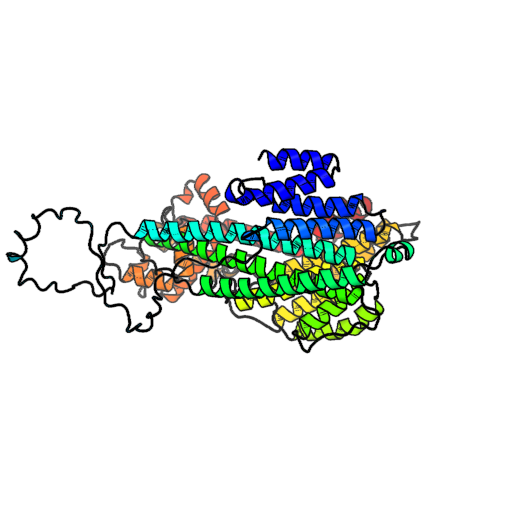OM 815 O O . THR A 1 98 ? -38.039 16.682 -14.452 1.00 28.17 98 THR A O 1
ATOM 818 N N . PRO A 1 99 ? -37.673 18.776 -13.717 1.00 30.44 99 PRO A N 1
ATOM 819 C CA . PRO A 1 99 ? -38.951 19.254 -14.212 1.00 30.44 99 PRO A CA 1
ATOM 820 C C . PRO A 1 99 ? -38.871 19.155 -15.733 1.00 30.44 99 PRO A C 1
ATOM 822 O O . PRO A 1 99 ? -38.010 19.792 -16.348 1.00 30.44 99 PRO A O 1
ATOM 825 N N . LYS A 1 100 ? -39.700 18.303 -16.344 1.00 31.58 100 LYS A N 1
ATOM 826 C CA . LYS A 1 100 ? -39.878 18.347 -17.795 1.00 31.58 100 LYS A CA 1
ATOM 827 C C . LYS A 1 100 ? -40.334 19.772 -18.134 1.00 31.58 100 LYS A C 1
ATOM 829 O O . LYS A 1 100 ? -41.268 20.247 -17.492 1.00 31.58 100 LYS A O 1
ATOM 834 N N . PRO A 1 101 ? -39.681 20.473 -19.073 1.00 34.91 101 PRO A N 1
ATOM 835 C CA . PRO A 1 101 ? -40.186 21.754 -19.534 1.00 34.91 101 PRO A CA 1
ATOM 836 C C . PRO A 1 101 ? -41.533 21.524 -20.224 1.00 34.91 101 PRO A C 1
ATOM 838 O O . PRO A 1 101 ? -41.662 20.582 -21.007 1.00 34.91 101 PRO A O 1
ATOM 841 N N . ASP A 1 102 ? -42.512 22.364 -19.888 1.00 35.97 102 ASP A N 1
ATOM 842 C CA . ASP A 1 102 ? -43.858 22.379 -20.458 1.00 35.97 102 ASP A CA 1
ATOM 843 C C . ASP A 1 102 ? -43.801 22.304 -21.992 1.00 35.97 102 ASP A C 1
ATOM 845 O O . ASP A 1 102 ? -43.348 23.244 -22.650 1.00 35.97 102 ASP A O 1
ATOM 849 N N . ASP A 1 103 ? -44.252 21.184 -22.558 1.00 32.22 103 ASP A N 1
ATOM 850 C CA . ASP A 1 103 ? -44.487 21.039 -23.994 1.00 32.22 103 ASP A CA 1
ATOM 851 C C . ASP A 1 103 ? -45.969 21.369 -24.274 1.00 32.22 103 ASP A C 1
ATOM 853 O O . ASP A 1 103 ? -46.847 20.620 -23.838 1.00 32.22 103 ASP A O 1
ATOM 857 N N . PRO A 1 104 ? -46.296 22.490 -24.947 1.00 34.38 104 PRO A N 1
ATOM 858 C CA . PRO A 1 104 ? -47.669 22.965 -25.106 1.00 34.38 104 PRO A CA 1
ATOM 859 C C . PRO A 1 104 ? -48.432 22.315 -26.278 1.00 34.38 104 PRO A C 1
ATOM 861 O O . PRO A 1 104 ? -49.403 22.894 -26.763 1.00 34.38 104 PRO A O 1
ATOM 864 N N . PHE A 1 105 ? -48.019 21.137 -26.759 1.00 38.34 105 PHE A N 1
ATOM 865 C CA . PHE A 1 105 ? -48.596 20.514 -27.960 1.00 38.34 105 PHE A CA 1
ATOM 866 C C . PHE A 1 105 ? -48.832 18.999 -27.852 1.00 38.34 105 PHE A C 1
ATOM 868 O O . PHE A 1 105 ? -48.368 18.229 -28.691 1.00 38.34 105 PHE A O 1
ATOM 875 N N . ALA A 1 106 ? -49.629 18.559 -26.877 1.00 32.25 106 ALA A N 1
ATOM 876 C CA . ALA A 1 106 ? -50.159 17.193 -26.884 1.00 32.25 106 ALA A CA 1
ATOM 877 C C . ALA A 1 106 ? -51.605 17.108 -26.363 1.00 32.25 106 ALA A C 1
ATOM 879 O O . ALA A 1 106 ? -51.897 16.368 -25.432 1.00 32.25 106 ALA A O 1
ATOM 880 N N . ASP A 1 107 ? -52.512 17.853 -26.999 1.00 33.12 107 ASP A N 1
ATOM 881 C CA . ASP A 1 107 ? -53.928 17.481 -27.069 1.00 33.12 107 ASP A CA 1
ATOM 882 C C . ASP A 1 107 ? -54.123 16.607 -28.321 1.00 33.12 107 ASP A C 1
ATOM 884 O O . ASP A 1 107 ? -54.091 17.122 -29.436 1.00 33.12 107 ASP A O 1
ATOM 888 N N . GLU A 1 108 ? -54.295 15.291 -28.156 1.00 31.05 108 GLU A N 1
ATOM 889 C CA . GLU A 1 108 ? -55.411 14.550 -28.769 1.00 31.05 108 GLU A CA 1
ATOM 890 C C . GLU A 1 108 ? -55.498 13.088 -28.266 1.00 31.05 108 GLU A C 1
ATOM 892 O O . GLU A 1 108 ? -54.480 12.474 -27.936 1.00 31.05 108 GLU A O 1
ATOM 897 N N . PRO A 1 109 ? -56.718 12.518 -28.189 1.00 35.69 109 PRO A N 1
ATOM 898 C CA . PRO A 1 109 ? -57.024 11.313 -27.430 1.00 35.69 109 PRO A CA 1
ATOM 899 C C . PRO A 1 109 ? -56.952 10.048 -28.296 1.00 35.69 109 PRO A C 1
ATOM 901 O O . PRO A 1 109 ? -57.535 9.995 -29.378 1.00 35.69 109 PRO A O 1
ATOM 904 N N . TYR A 1 110 ? -56.334 8.981 -27.786 1.00 30.75 110 TYR A N 1
ATOM 905 C CA . TYR A 1 110 ? -56.541 7.631 -28.316 1.00 30.75 110 TYR A CA 1
ATOM 906 C C . TYR A 1 110 ? -57.020 6.684 -27.220 1.00 30.75 110 TYR A C 1
ATOM 908 O O . TYR A 1 110 ? -56.410 6.546 -26.164 1.00 30.75 110 TYR A O 1
ATOM 916 N N . ALA A 1 111 ? -58.168 6.079 -27.510 1.00 32.47 111 ALA A N 1
ATOM 917 C CA . ALA A 1 111 ? -58.931 5.166 -26.683 1.00 32.47 111 ALA A CA 1
ATOM 918 C C . ALA A 1 111 ? -58.485 3.701 -26.855 1.00 32.47 111 ALA A C 1
ATOM 920 O O . ALA A 1 111 ? -58.083 3.302 -27.949 1.00 32.47 111 ALA A O 1
ATOM 921 N N . GLY A 1 112 ? -58.691 2.908 -25.794 1.00 27.08 112 GLY A N 1
ATOM 922 C CA . GLY A 1 112 ? -58.575 1.440 -25.732 1.00 27.08 112 GLY A CA 1
ATOM 923 C C . GLY A 1 112 ? -57.399 1.013 -24.843 1.00 27.08 112 GLY A C 1
ATOM 924 O O . GLY A 1 112 ? -56.278 1.403 -25.122 1.00 27.08 112 GLY A O 1
ATOM 925 N N . GLU A 1 113 ? -57.541 0.264 -23.749 1.00 27.92 113 GLU A N 1
ATOM 926 C CA . GLU A 1 113 ? -58.552 -0.725 -23.363 1.00 27.92 113 GLU A CA 1
ATOM 927 C C . GLU A 1 113 ? -58.812 -0.676 -21.848 1.00 27.92 113 GLU A C 1
ATOM 929 O O . GLU A 1 113 ? -57.914 -0.425 -21.048 1.00 27.92 113 GLU A O 1
ATOM 934 N N . VAL A 1 114 ? -60.069 -0.916 -21.482 1.00 28.12 114 VAL A N 1
ATOM 935 C CA . VAL A 1 114 ? -60.573 -0.981 -20.109 1.00 28.12 114 VAL A CA 1
ATOM 936 C C . VAL A 1 114 ? -60.249 -2.369 -19.551 1.00 28.12 114 VAL A C 1
ATOM 938 O O . VAL A 1 114 ? -60.704 -3.365 -20.114 1.00 28.12 114 VAL A O 1
ATOM 941 N N . ALA A 1 115 ? -59.485 -2.436 -18.462 1.00 32.03 115 ALA A N 1
ATOM 942 C CA . ALA A 1 115 ? -59.495 -3.575 -17.551 1.00 32.03 115 ALA A CA 1
ATOM 943 C C . ALA A 1 115 ? -60.295 -3.150 -16.313 1.00 32.03 115 ALA A C 1
ATOM 945 O O . ALA A 1 115 ? -60.080 -2.063 -15.787 1.00 32.03 115 ALA A O 1
ATOM 946 N N . GLU A 1 116 ? -61.267 -3.981 -15.952 1.00 30.23 116 GLU A N 1
ATOM 947 C CA . GLU A 1 116 ? -62.302 -3.765 -14.941 1.00 30.23 116 GLU A CA 1
ATOM 948 C C . GLU A 1 116 ? -61.705 -3.367 -13.576 1.00 30.23 116 GLU A C 1
ATOM 950 O O . GLU A 1 116 ? -60.870 -4.083 -13.027 1.00 30.23 116 GLU A O 1
ATOM 955 N N . GLU A 1 117 ? -62.131 -2.218 -13.041 1.00 32.03 117 GLU A N 1
ATOM 956 C CA . GLU A 1 117 ? -61.936 -1.853 -11.635 1.00 32.03 117 GLU A CA 1
ATOM 957 C C . GLU A 1 117 ? -63.052 -2.505 -10.809 1.00 32.03 117 GLU A C 1
ATOM 959 O O . GLU A 1 117 ? -64.236 -2.302 -11.084 1.00 32.03 117 GLU A O 1
ATOM 964 N N . ASP A 1 118 ? -62.665 -3.303 -9.811 1.00 31.88 118 ASP A N 1
ATOM 965 C CA . ASP A 1 118 ? -63.569 -3.863 -8.810 1.00 31.88 118 ASP A CA 1
ATOM 966 C C . ASP A 1 118 ? -64.247 -2.730 -8.013 1.00 31.88 118 ASP A C 1
ATOM 968 O O . ASP A 1 118 ? -63.606 -1.928 -7.330 1.00 31.88 118 ASP A O 1
ATOM 972 N N . GLU A 1 119 ? -65.574 -2.699 -8.097 1.00 38.16 119 GLU A N 1
ATOM 973 C CA . GLU A 1 119 ? -66.502 -1.662 -7.624 1.00 38.16 119 GLU A CA 1
ATOM 974 C C . GLU A 1 119 ? -66.739 -1.662 -6.090 1.00 38.16 119 GLU A C 1
ATOM 976 O O . GLU A 1 119 ? -67.782 -1.213 -5.620 1.00 38.16 119 GLU A O 1
ATOM 981 N N . ASP A 1 120 ? -65.791 -2.144 -5.276 1.00 40.22 120 ASP A N 1
ATOM 982 C CA . ASP A 1 120 ? -66.022 -2.374 -3.834 1.00 40.22 120 ASP A CA 1
ATOM 983 C C . ASP A 1 120 ? -65.406 -1.321 -2.887 1.00 40.22 120 ASP A C 1
ATOM 985 O O . ASP A 1 120 ? -65.604 -1.395 -1.670 1.00 40.22 120 ASP A O 1
ATOM 989 N N . ASN A 1 121 ? -64.705 -0.297 -3.392 1.00 42.53 121 ASN A N 1
ATOM 990 C CA . ASN A 1 121 ? -63.993 0.659 -2.525 1.00 42.53 121 ASN A CA 1
ATOM 991 C C . ASN A 1 121 ? -64.751 1.963 -2.194 1.00 42.53 121 ASN A C 1
ATOM 993 O O . ASN A 1 121 ? -64.273 2.757 -1.384 1.00 42.53 121 ASN A O 1
ATOM 997 N N . GLU A 1 122 ? -65.952 2.185 -2.739 1.00 45.72 122 GLU A N 1
ATOM 998 C CA . GLU A 1 122 ? -66.765 3.375 -2.415 1.00 45.72 122 GLU A CA 1
ATOM 999 C C . GLU A 1 122 ? -67.709 3.178 -1.210 1.00 45.72 122 GLU A C 1
ATOM 1001 O O . GLU A 1 122 ? -68.257 4.149 -0.685 1.00 45.72 122 GLU A O 1
ATOM 1006 N N . LEU A 1 123 ? -67.876 1.950 -0.697 1.00 46.97 123 LEU A N 1
ATOM 1007 C CA . LEU A 1 123 ? -68.845 1.661 0.374 1.00 46.97 123 LEU A CA 1
ATOM 1008 C C . LEU A 1 123 ? -68.371 2.074 1.787 1.00 46.97 123 LEU A C 1
ATOM 1010 O O . LEU A 1 123 ? -69.196 2.204 2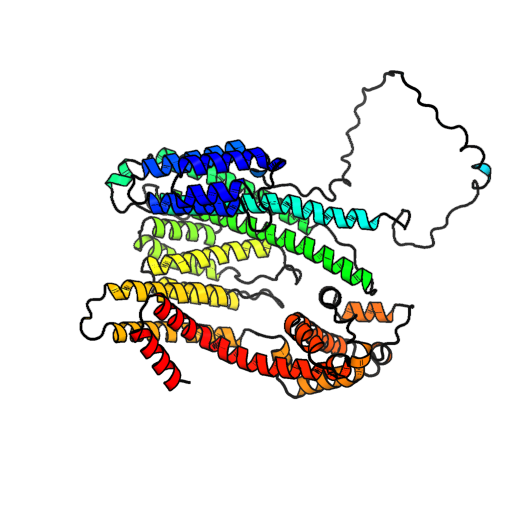.693 1.00 46.97 123 LEU A O 1
ATOM 1014 N N . PHE A 1 124 ? -67.070 2.323 1.993 1.00 44.50 124 PHE A N 1
ATOM 1015 C CA . PHE A 1 124 ? -66.492 2.619 3.319 1.00 44.50 124 PHE A CA 1
ATOM 1016 C C . PHE A 1 124 ? -65.952 4.050 3.500 1.00 44.50 124 PHE A C 1
ATOM 1018 O O . PHE A 1 124 ? -65.539 4.405 4.606 1.00 44.50 124 PHE A O 1
ATOM 1025 N N . GLY A 1 125 ? -66.008 4.905 2.470 1.00 48.72 125 GLY A N 1
ATOM 1026 C CA . GLY A 1 125 ? -65.483 6.280 2.531 1.00 48.72 125 GLY A CA 1
ATOM 1027 C C . GLY A 1 125 ? -66.194 7.192 3.543 1.00 48.72 125 GLY A C 1
ATOM 1028 O O . GLY A 1 125 ? -65.574 8.073 4.133 1.00 48.72 125 GLY A O 1
ATOM 1029 N N . ALA A 1 126 ? -67.471 6.930 3.835 1.00 53.69 126 ALA A N 1
ATOM 1030 C CA . ALA A 1 126 ? -68.284 7.780 4.711 1.00 53.69 126 ALA A CA 1
ATOM 1031 C C . ALA A 1 126 ? -67.950 7.666 6.216 1.00 53.69 126 ALA A C 1
ATOM 1033 O O . ALA A 1 126 ? -68.473 8.437 7.017 1.00 53.69 126 ALA A O 1
ATOM 1034 N N . ALA A 1 127 ? -67.107 6.711 6.634 1.00 50.72 127 ALA A N 1
ATOM 1035 C CA . ALA A 1 127 ? -66.737 6.534 8.045 1.00 50.72 127 ALA A CA 1
ATOM 1036 C C . ALA A 1 127 ? -65.505 7.355 8.479 1.00 50.72 127 ALA A C 1
ATOM 1038 O O . ALA A 1 127 ? -65.219 7.426 9.675 1.00 50.72 127 ALA A O 1
ATOM 1039 N N . TYR A 1 128 ? -64.791 7.979 7.534 1.00 53.50 128 TYR A N 1
ATOM 1040 C CA . TYR A 1 128 ? -63.514 8.663 7.782 1.00 53.50 128 TYR A CA 1
ATOM 1041 C C . TYR A 1 128 ? -63.481 10.129 7.321 1.00 53.50 128 TYR A C 1
ATOM 1043 O O . TYR A 1 128 ? -62.428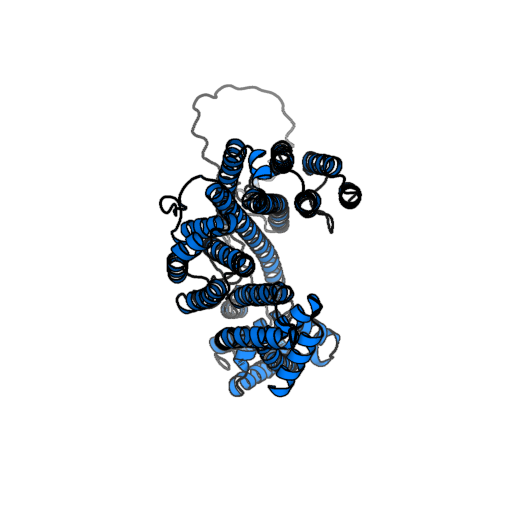 10.756 7.371 1.00 53.50 128 TYR A O 1
ATOM 1051 N N . GLU A 1 129 ? -64.623 10.702 6.928 1.00 47.03 129 GLU A N 1
ATOM 1052 C CA . GLU A 1 129 ? -64.709 12.067 6.377 1.00 47.03 129 GLU A CA 1
ATOM 1053 C C . GLU A 1 129 ? -64.351 13.180 7.394 1.00 47.03 129 GLU A C 1
ATOM 1055 O O . GLU A 1 129 ? -64.009 14.286 6.990 1.00 47.03 129 GLU A O 1
ATOM 1060 N N . ASP A 1 130 ? -64.336 12.875 8.701 1.00 41.56 130 ASP A N 1
ATOM 1061 C CA . ASP A 1 130 ? -64.065 13.837 9.789 1.00 41.56 130 ASP A CA 1
ATOM 1062 C C . ASP A 1 130 ? -62.864 13.468 10.693 1.00 41.56 130 ASP A C 1
ATOM 1064 O O . ASP A 1 130 ? -62.683 14.045 11.771 1.00 41.56 130 ASP A O 1
ATOM 1068 N N . VAL A 1 131 ? -62.011 12.515 10.294 1.00 47.56 131 VAL A N 1
ATOM 1069 C CA . VAL A 1 131 ? -60.817 12.152 11.082 1.00 47.56 131 VAL A CA 1
ATOM 1070 C C . VAL A 1 131 ? -59.584 12.852 10.520 1.00 47.56 131 VAL A C 1
ATOM 1072 O O . VAL A 1 131 ? -58.933 12.368 9.600 1.00 47.56 131 VAL A O 1
ATOM 1075 N N . VAL A 1 132 ? -59.222 13.993 11.108 1.00 47.44 132 VAL A N 1
ATOM 1076 C CA . VAL A 1 132 ? -57.913 14.613 10.864 1.00 47.44 132 VAL A CA 1
ATOM 1077 C C . VAL A 1 132 ? -56.866 13.812 11.635 1.00 47.44 132 VAL A C 1
ATOM 1079 O O . VAL A 1 132 ? -56.795 13.904 12.863 1.00 47.44 132 VAL A O 1
ATOM 1082 N N . TYR A 1 133 ? -56.065 13.013 10.924 1.00 49.44 133 TYR A N 1
ATOM 1083 C CA . TYR A 1 133 ? -54.869 12.398 11.498 1.00 49.44 133 TYR A CA 1
ATOM 1084 C C . TYR A 1 133 ? -53.950 13.516 11.993 1.00 49.44 133 TYR A C 1
ATOM 1086 O O . TYR A 1 133 ? -53.522 14.378 11.224 1.00 49.44 133 TYR A O 1
ATOM 1094 N N . ARG A 1 134 ? -53.710 13.546 13.302 1.00 40.84 134 ARG A N 1
ATOM 1095 C CA . ARG A 1 134 ? -52.785 14.486 13.920 1.00 40.84 134 ARG A CA 1
ATOM 1096 C C . ARG A 1 134 ? -51.519 13.713 14.222 1.00 40.84 134 ARG A C 1
ATOM 1098 O O . ARG A 1 134 ? -51.506 12.905 15.147 1.00 40.84 134 ARG A O 1
ATOM 1105 N N . ASP A 1 135 ? -50.514 13.959 13.398 1.00 41.38 135 ASP A N 1
ATOM 1106 C CA . ASP A 1 135 ? -49.192 13.372 13.518 1.00 41.38 135 ASP A CA 1
ATOM 1107 C C . ASP A 1 135 ? -48.628 13.607 14.931 1.00 41.38 135 ASP A C 1
ATOM 1109 O O . ASP A 1 135 ? -48.547 14.745 15.404 1.00 41.38 135 ASP A O 1
ATOM 1113 N N . SER A 1 136 ? -48.352 12.517 15.647 1.00 50.12 136 SER A N 1
ATOM 1114 C CA . SER A 1 136 ? -47.765 12.531 16.993 1.00 50.12 136 SER A CA 1
ATOM 1115 C C . SER A 1 136 ? -46.277 12.183 16.986 1.00 50.12 136 SER A C 1
ATOM 1117 O O . SER A 1 136 ? -45.667 12.114 18.052 1.00 50.12 136 SER A O 1
ATOM 1119 N N . THR A 1 137 ? -45.704 11.957 15.808 1.00 47.91 137 THR A N 1
ATOM 1120 C CA . THR A 1 137 ? -44.320 11.542 15.590 1.00 47.91 137 THR A CA 1
ATOM 1121 C C . THR A 1 137 ? -43.719 12.482 14.555 1.00 47.91 137 THR A C 1
ATOM 1123 O O . THR A 1 137 ? -43.700 12.193 13.371 1.00 47.91 137 THR A O 1
ATOM 1126 N N . ASP A 1 138 ? -43.260 13.644 15.026 1.00 39.84 138 ASP A N 1
ATOM 1127 C CA . ASP A 1 138 ? -42.565 14.675 14.239 1.00 39.84 138 ASP A CA 1
ATOM 1128 C C . ASP A 1 138 ? -41.141 14.199 13.869 1.00 39.84 138 ASP A C 1
ATOM 1130 O O . ASP A 1 138 ? -40.141 14.769 14.303 1.00 39.84 138 ASP A O 1
ATOM 1134 N N . ASP A 1 139 ? -41.044 13.075 13.151 1.00 56.88 139 ASP A N 1
ATOM 1135 C CA . ASP A 1 139 ? -39.788 12.458 12.700 1.00 56.88 139 ASP A CA 1
ATOM 1136 C C . ASP A 1 139 ? -39.523 12.653 11.195 1.00 56.88 139 ASP A C 1
ATOM 1138 O O . ASP A 1 139 ? -38.454 12.299 10.692 1.00 56.88 139 ASP A O 1
ATOM 1142 N N . GLY A 1 140 ? -40.450 13.298 10.479 1.00 48.12 140 GLY A N 1
ATOM 1143 C CA . GLY A 1 140 ? -40.284 13.671 9.076 1.00 48.12 140 GLY A CA 1
ATOM 1144 C C . GLY A 1 140 ? -40.344 12.499 8.091 1.00 48.12 140 GLY A C 1
ATOM 1145 O O . GLY A 1 140 ? -39.927 12.673 6.942 1.00 48.12 140 GLY A O 1
ATOM 1146 N N . VAL A 1 141 ? -40.854 11.330 8.500 1.00 43.56 141 VAL A N 1
ATOM 1147 C CA . VAL A 1 141 ? -41.014 10.155 7.631 1.00 43.56 141 VAL A CA 1
ATOM 1148 C C . VAL A 1 141 ? -42.499 9.880 7.363 1.00 43.56 141 VAL A C 1
ATOM 1150 O O . VAL A 1 141 ? -43.211 9.314 8.184 1.00 43.56 141 VAL A O 1
ATOM 1153 N N . GLU A 1 142 ? -42.978 10.219 6.163 1.00 40.69 142 GLU A N 1
ATOM 1154 C CA . GLU A 1 142 ? -44.301 9.790 5.679 1.00 40.69 142 GLU A CA 1
ATOM 1155 C C . GLU A 1 142 ? -44.195 8.391 5.034 1.00 40.69 142 GLU A C 1
ATOM 1157 O O . GLU A 1 142 ? -43.842 8.257 3.860 1.00 40.69 142 GLU A O 1
ATOM 1162 N N . GLY A 1 143 ? -44.481 7.322 5.791 1.00 47.94 143 GLY A N 1
ATOM 1163 C CA . GLY A 1 143 ? -44.516 5.951 5.258 1.00 47.94 143 GLY A CA 1
ATOM 1164 C C . GLY A 1 143 ? -44.863 4.863 6.283 1.00 47.94 143 GLY A C 1
ATOM 1165 O O . GLY A 1 143 ? -44.692 5.041 7.484 1.00 47.94 143 GLY A O 1
ATOM 1166 N N . ALA A 1 144 ? -45.368 3.715 5.813 1.00 39.44 144 ALA A N 1
ATOM 1167 C CA . ALA A 1 144 ? -45.677 2.565 6.667 1.00 39.44 144 ALA A CA 1
ATOM 1168 C C . ALA A 1 144 ? -44.386 1.946 7.245 1.00 39.44 144 ALA A C 1
ATOM 1170 O O . ALA A 1 144 ? -43.515 1.498 6.506 1.00 39.44 144 ALA A O 1
ATOM 1171 N N . VAL A 1 145 ? -44.292 1.908 8.577 1.00 50.16 145 VAL A N 1
ATOM 1172 C CA . VAL A 1 145 ? -43.083 1.600 9.378 1.00 50.16 145 VAL A CA 1
ATOM 1173 C C . VAL A 1 145 ? -42.645 0.122 9.334 1.00 50.16 145 VAL A C 1
ATOM 1175 O O . VAL A 1 145 ? -41.644 -0.254 9.930 1.00 50.16 145 VAL A O 1
ATOM 1178 N N . PHE A 1 146 ? -43.340 -0.748 8.605 1.00 41.19 146 PHE A N 1
ATOM 1179 C CA . PHE A 1 146 ? -43.004 -2.170 8.548 1.00 41.19 146 PHE A CA 1
ATOM 1180 C C . PHE A 1 146 ? -42.862 -2.604 7.083 1.00 41.19 146 PHE A C 1
ATOM 1182 O O . PHE A 1 146 ? -43.849 -2.580 6.360 1.00 41.19 146 PHE A O 1
ATOM 1189 N N . GLU A 1 147 ? -41.640 -3.001 6.684 1.00 38.38 147 GLU A N 1
ATOM 1190 C CA . GLU A 1 147 ? -41.223 -3.678 5.423 1.00 38.38 147 GLU A CA 1
ATOM 1191 C C . GLU A 1 147 ? -40.332 -2.914 4.410 1.00 38.38 147 GLU A C 1
ATOM 1193 O O . GLU A 1 147 ? -39.968 -3.491 3.380 1.00 38.38 147 GLU A O 1
ATOM 1198 N N . THR A 1 148 ? -39.894 -1.674 4.664 1.00 44.75 148 THR A N 1
ATOM 1199 C CA . THR A 1 148 ? -39.071 -0.928 3.674 1.00 44.75 148 THR A CA 1
ATOM 1200 C C . THR A 1 148 ? -37.551 -1.016 3.869 1.00 44.75 148 THR A C 1
ATOM 1202 O O . THR A 1 148 ? -36.814 -0.850 2.894 1.00 44.75 148 THR A O 1
ATOM 1205 N N . ASP A 1 149 ? -37.070 -1.319 5.076 1.00 49.25 149 ASP A N 1
ATOM 1206 C CA . ASP A 1 149 ? -35.649 -1.167 5.430 1.00 49.25 149 ASP A CA 1
ATOM 1207 C C . ASP A 1 149 ? -34.725 -2.215 4.778 1.00 49.25 149 ASP A C 1
ATOM 1209 O O . ASP A 1 149 ? -33.717 -1.851 4.164 1.00 49.25 149 ASP A O 1
ATOM 1213 N N . ASP A 1 150 ? -35.116 -3.494 4.739 1.00 50.28 150 ASP A N 1
ATOM 1214 C CA . ASP A 1 150 ? -34.301 -4.564 4.129 1.00 50.28 150 ASP A CA 1
ATOM 1215 C C . ASP A 1 150 ? -33.984 -4.322 2.640 1.00 50.28 150 ASP A C 1
ATOM 1217 O O . ASP A 1 150 ? -32.915 -4.687 2.138 1.00 50.28 150 ASP A O 1
ATOM 1221 N N . ARG A 1 151 ? -34.886 -3.650 1.909 1.00 55.56 151 ARG A N 1
ATOM 1222 C CA . ARG A 1 151 ? -34.713 -3.382 0.470 1.00 55.56 151 ARG A CA 1
ATOM 1223 C C . ARG A 1 151 ? -33.647 -2.326 0.187 1.00 55.56 151 ARG A C 1
ATOM 1225 O O . ARG A 1 151 ? -32.992 -2.404 -0.856 1.00 55.56 151 ARG A O 1
ATOM 1232 N N . VAL A 1 152 ? -33.475 -1.354 1.085 1.00 60.72 152 VAL A N 1
ATOM 1233 C CA . VAL A 1 152 ? -32.457 -0.297 0.969 1.00 60.72 152 VAL A CA 1
ATOM 1234 C C . VAL A 1 152 ? -31.072 -0.866 1.286 1.00 60.72 152 VAL A C 1
ATOM 1236 O O . VAL A 1 152 ? -30.095 -0.539 0.609 1.00 60.72 152 VAL A O 1
ATOM 1239 N N . TYR A 1 153 ? -30.990 -1.783 2.250 1.00 61.75 153 TYR A N 1
ATOM 1240 C CA . TYR A 1 153 ? -29.730 -2.383 2.698 1.00 61.75 153 TYR A CA 1
ATOM 1241 C C . TYR A 1 153 ? -29.096 -3.280 1.644 1.00 61.75 153 TYR A C 1
ATOM 1243 O O . TYR A 1 153 ? -27.927 -3.112 1.287 1.00 61.75 153 TYR A O 1
ATOM 1251 N N . GLU A 1 154 ? -29.886 -4.179 1.064 1.00 73.94 154 GLU A N 1
ATOM 1252 C CA . GLU A 1 154 ? -29.415 -4.995 -0.047 1.00 73.94 154 GLU A CA 1
ATOM 1253 C C . GLU A 1 154 ? -29.073 -4.155 -1.287 1.00 73.94 154 GLU A C 1
ATOM 1255 O O . GLU A 1 154 ? -28.264 -4.583 -2.112 1.00 73.94 154 GLU A O 1
ATOM 1260 N N . ALA A 1 155 ? -29.676 -2.970 -1.451 1.00 84.19 155 ALA A N 1
ATOM 1261 C CA . ALA A 1 155 ? -29.381 -2.111 -2.591 1.00 84.19 155 ALA A CA 1
ATOM 1262 C C . ALA A 1 155 ? -27.918 -1.657 -2.571 1.00 84.19 155 ALA A C 1
ATOM 1264 O O . ALA A 1 155 ? -27.224 -1.874 -3.565 1.00 84.19 155 ALA A O 1
ATOM 1265 N N . LEU A 1 156 ? -27.432 -1.108 -1.446 1.00 88.38 156 LEU A N 1
ATOM 1266 C CA . LEU A 1 156 ? -26.043 -0.643 -1.317 1.00 88.38 156 LEU A CA 1
ATOM 1267 C C . LEU A 1 156 ? -25.032 -1.771 -1.527 1.00 88.38 156 LEU A C 1
ATOM 1269 O O . LEU A 1 156 ? -24.029 -1.574 -2.211 1.00 88.38 156 LEU A O 1
ATOM 1273 N N . GLU A 1 157 ? -25.299 -2.957 -0.982 1.00 89.06 157 GLU A N 1
ATOM 1274 C CA . GLU A 1 157 ? -24.423 -4.118 -1.162 1.00 89.06 157 GLU A CA 1
ATOM 1275 C C . GLU A 1 157 ? -24.372 -4.585 -2.620 1.00 89.06 157 GLU A C 1
ATOM 1277 O O . GLU A 1 157 ? -23.283 -4.794 -3.161 1.00 89.06 157 GLU A O 1
ATOM 1282 N N . ARG A 1 158 ? -25.532 -4.694 -3.282 1.00 88.75 158 ARG A N 1
ATOM 1283 C CA . ARG A 1 158 ? -25.619 -5.085 -4.697 1.00 88.75 158 ARG A CA 1
ATOM 1284 C C . ARG A 1 158 ? -24.920 -4.080 -5.608 1.00 88.75 158 ARG A C 1
ATOM 1286 O O . ARG A 1 158 ? -24.165 -4.475 -6.496 1.00 88.75 158 ARG A O 1
ATOM 1293 N N . GLU A 1 159 ? -25.137 -2.790 -5.372 1.00 91.12 159 GLU A N 1
ATOM 1294 C CA . GLU A 1 159 ? -24.498 -1.729 -6.148 1.00 91.12 159 GLU A CA 1
ATOM 1295 C C . GLU A 1 159 ? -22.989 -1.679 -5.916 1.00 91.12 159 GLU A C 1
ATOM 1297 O O . GLU A 1 159 ? -22.219 -1.571 -6.870 1.00 91.12 159 GLU A O 1
ATOM 1302 N N . SER A 1 160 ? -22.552 -1.815 -4.660 1.00 92.38 160 SER A N 1
ATOM 1303 C CA . SER A 1 160 ? -21.133 -1.901 -4.324 1.00 92.38 160 SER A CA 1
ATOM 1304 C C . SER A 1 160 ? -20.475 -3.052 -5.081 1.00 92.38 160 SER A C 1
ATOM 1306 O O . SER A 1 160 ? -19.468 -2.837 -5.750 1.00 92.38 160 SER A O 1
ATOM 1308 N N . GLN A 1 161 ? -21.080 -4.245 -5.090 1.00 90.44 161 GLN A N 1
ATOM 1309 C CA . GLN A 1 161 ? -20.545 -5.392 -5.826 1.00 90.44 161 GLN A CA 1
ATOM 1310 C C . GLN A 1 161 ? -20.416 -5.115 -7.336 1.00 90.44 161 GLN A C 1
ATOM 1312 O O . GLN A 1 161 ? -19.357 -5.364 -7.914 1.00 90.44 161 GLN A O 1
ATOM 1317 N N . ARG A 1 162 ? -21.448 -4.533 -7.962 1.00 91.06 162 ARG A N 1
ATOM 1318 C CA . ARG A 1 162 ? -21.437 -4.166 -9.390 1.00 91.06 162 ARG A CA 1
ATOM 1319 C C . ARG A 1 162 ? -20.315 -3.179 -9.722 1.00 91.06 162 ARG A C 1
ATOM 1321 O O . ARG A 1 162 ? -19.583 -3.366 -10.695 1.00 91.06 162 ARG A O 1
ATOM 1328 N N . VAL A 1 163 ? -20.169 -2.126 -8.917 1.00 93.69 163 VAL A N 1
ATOM 1329 C CA . VAL A 1 163 ? -19.135 -1.102 -9.117 1.00 93.69 163 VAL A CA 1
ATOM 1330 C C . VAL A 1 163 ? -17.744 -1.701 -8.922 1.00 93.69 163 VAL A C 1
ATOM 1332 O O . VAL A 1 163 ? -16.851 -1.468 -9.733 1.00 93.69 163 VAL A O 1
ATOM 1335 N N . VAL A 1 164 ? -17.558 -2.516 -7.887 1.00 92.38 164 VAL A N 1
ATOM 1336 C CA . VAL A 1 164 ? -16.277 -3.152 -7.555 1.00 92.38 164 VAL A CA 1
ATOM 1337 C C . VAL A 1 164 ? -15.759 -4.018 -8.695 1.00 92.38 164 VAL A C 1
ATOM 1339 O O . VAL A 1 164 ? -14.582 -3.916 -9.029 1.00 92.38 164 VAL A O 1
ATOM 1342 N N . GLU A 1 165 ? -16.609 -4.835 -9.315 1.00 89.62 165 GLU A N 1
ATOM 1343 C CA . GLU A 1 165 ? -16.197 -5.694 -10.433 1.00 89.62 165 GLU A CA 1
ATOM 1344 C C . GLU A 1 165 ? -15.657 -4.875 -11.614 1.00 89.62 165 GLU A C 1
ATOM 1346 O O . GLU A 1 165 ? -14.652 -5.239 -12.233 1.00 89.62 165 GLU A O 1
ATOM 1351 N N . ARG A 1 166 ? -16.272 -3.718 -11.894 1.00 92.06 166 ARG A N 1
ATOM 1352 C CA . ARG A 1 166 ? -15.782 -2.771 -12.905 1.00 92.06 166 ARG A CA 1
ATOM 1353 C C . ARG A 1 166 ? -14.460 -2.125 -12.473 1.00 92.06 166 ARG A C 1
ATOM 1355 O O . ARG A 1 166 ? -13.542 -2.013 -13.285 1.00 92.06 166 ARG A O 1
ATOM 1362 N N . LEU A 1 167 ? -14.325 -1.739 -11.201 1.00 94.62 167 LEU A N 1
ATOM 1363 C CA . LEU A 1 167 ? -13.088 -1.161 -10.663 1.00 94.62 167 LEU A CA 1
ATOM 1364 C C . LEU A 1 167 ? -11.912 -2.144 -10.730 1.00 94.62 167 LEU A C 1
ATOM 1366 O O . LEU A 1 167 ? -10.819 -1.733 -11.117 1.00 94.62 167 LEU A O 1
ATOM 1370 N N . SER A 1 168 ? -12.126 -3.432 -10.430 1.00 92.62 168 SER A N 1
ATOM 1371 C CA . SER A 1 168 ? -11.100 -4.479 -10.554 1.00 92.62 168 SER A CA 1
ATOM 1372 C C . SER A 1 168 ? -10.510 -4.525 -11.968 1.00 92.62 168 SER A C 1
ATOM 1374 O O . SER A 1 168 ? -9.285 -4.540 -12.129 1.00 92.62 168 SER A O 1
ATOM 1376 N N . PHE A 1 169 ? -11.366 -4.478 -12.996 1.00 94.38 169 PHE A N 1
ATOM 1377 C CA . PHE A 1 169 ? -10.942 -4.450 -14.398 1.00 94.38 169 PHE A CA 1
ATOM 1378 C C . PHE A 1 169 ? -10.167 -3.170 -14.747 1.00 94.38 169 PHE A C 1
ATOM 1380 O O . PHE A 1 169 ? -9.101 -3.228 -15.358 1.00 94.38 169 PHE A O 1
ATOM 1387 N N . ILE A 1 170 ? -10.660 -2.008 -14.316 1.00 95.62 170 ILE A N 1
ATOM 1388 C CA . ILE A 1 170 ? -10.011 -0.708 -14.541 1.00 95.62 170 ILE A CA 1
ATOM 1389 C C . ILE A 1 170 ? -8.618 -0.676 -13.894 1.00 95.62 170 ILE A C 1
ATOM 1391 O O . ILE A 1 170 ? -7.642 -0.274 -14.531 1.00 95.62 170 ILE A O 1
ATOM 1395 N N . SER A 1 171 ? -8.486 -1.158 -12.659 1.00 95.69 171 SER A N 1
ATOM 1396 C CA . SER A 1 171 ? -7.193 -1.285 -11.984 1.00 95.69 171 SER A CA 1
ATOM 1397 C C . SER A 1 171 ? -6.256 -2.269 -12.693 1.00 95.69 171 SER A C 1
ATOM 1399 O O . SER A 1 171 ? -5.064 -1.987 -12.809 1.00 95.69 171 SER A O 1
ATOM 1401 N N . CYS A 1 172 ? -6.774 -3.391 -13.202 1.00 95.62 172 CYS A N 1
ATOM 1402 C CA . CYS A 1 172 ? -6.003 -4.331 -14.021 1.00 95.62 172 CYS A CA 1
ATOM 1403 C C . CYS A 1 172 ? -5.441 -3.652 -15.274 1.00 95.62 172 CYS A C 1
ATOM 1405 O O . CYS A 1 172 ? -4.243 -3.731 -15.548 1.00 95.62 172 CYS A O 1
ATOM 1407 N N . LEU A 1 173 ? -6.289 -2.931 -16.010 1.00 96.75 173 LEU A N 1
ATOM 1408 C CA . LEU A 1 173 ? -5.893 -2.205 -17.212 1.00 96.75 173 LEU A CA 1
ATOM 1409 C C . LEU A 1 173 ? -4.785 -1.184 -16.913 1.00 96.75 173 LEU A C 1
ATOM 1411 O O . LEU A 1 173 ? -3.790 -1.126 -17.635 1.00 96.75 173 LEU A O 1
ATOM 1415 N N . ALA A 1 174 ? -4.916 -0.432 -15.815 1.00 97.25 174 ALA A N 1
ATOM 1416 C CA . ALA A 1 174 ? -3.891 0.506 -15.369 1.00 97.25 174 ALA A CA 1
ATOM 1417 C C . ALA A 1 174 ? -2.551 -0.195 -15.083 1.00 97.25 174 ALA A C 1
ATOM 1419 O O . ALA A 1 174 ? -1.512 0.249 -15.577 1.00 97.25 174 ALA A O 1
ATOM 1420 N N . ARG A 1 175 ? -2.554 -1.317 -14.349 1.00 96.62 175 ARG A N 1
ATOM 1421 C CA . ARG A 1 175 ? -1.337 -2.105 -14.074 1.00 96.62 175 ARG A CA 1
ATOM 1422 C C . ARG A 1 175 ? -0.686 -2.628 -15.351 1.00 96.62 175 ARG A C 1
ATOM 1424 O O . ARG A 1 175 ? 0.526 -2.500 -15.514 1.00 96.62 175 ARG A O 1
ATOM 1431 N N . MET A 1 176 ? -1.479 -3.136 -16.288 1.00 97.19 176 MET A N 1
ATOM 1432 C CA . MET A 1 176 ? -0.986 -3.620 -17.576 1.00 97.19 176 MET A CA 1
ATOM 1433 C C . MET A 1 176 ? -0.384 -2.493 -18.429 1.00 97.19 176 MET A C 1
ATOM 1435 O O . MET A 1 176 ? 0.689 -2.669 -19.010 1.00 97.19 176 MET A O 1
ATOM 1439 N N . TRP A 1 177 ? -1.008 -1.309 -18.461 1.00 97.69 177 TRP A N 1
ATOM 1440 C CA . TRP A 1 177 ? -0.423 -0.132 -19.110 1.00 97.69 177 TRP A CA 1
ATOM 1441 C C . TRP A 1 177 ? 0.904 0.282 -18.481 1.00 97.69 177 TRP A C 1
ATOM 1443 O O . TRP A 1 177 ? 1.821 0.632 -19.218 1.00 97.69 177 TRP A O 1
ATOM 1453 N N . LYS A 1 178 ? 1.043 0.210 -17.151 1.00 95.94 178 LYS A N 1
ATOM 1454 C CA . LYS A 1 178 ? 2.316 0.494 -16.467 1.00 95.94 178 LYS A CA 1
ATOM 1455 C C . LYS A 1 178 ? 3.420 -0.467 -16.896 1.00 95.94 178 LYS A C 1
ATOM 1457 O O . LYS A 1 178 ? 4.510 -0.011 -17.231 1.00 95.94 178 LYS A O 1
ATOM 1462 N N . VAL A 1 179 ? 3.134 -1.770 -16.938 1.00 94.75 179 VAL A N 1
ATOM 1463 C CA . VAL A 1 179 ? 4.092 -2.785 -17.412 1.00 94.75 179 VAL A CA 1
ATOM 1464 C C . VAL A 1 179 ? 4.510 -2.487 -18.851 1.00 94.75 179 VAL A C 1
ATOM 1466 O O . VAL A 1 179 ? 5.701 -2.387 -19.134 1.00 94.75 179 VAL A O 1
ATOM 1469 N N . ALA A 1 180 ? 3.549 -2.255 -19.751 1.00 94.69 180 ALA A N 1
ATOM 1470 C CA . ALA A 1 180 ? 3.849 -1.916 -21.140 1.00 94.69 180 ALA A CA 1
ATOM 1471 C C . ALA A 1 180 ? 4.661 -0.612 -21.264 1.00 94.69 180 ALA A C 1
ATOM 1473 O O . ALA A 1 180 ? 5.600 -0.555 -22.054 1.00 94.69 180 ALA A O 1
ATOM 1474 N N . ALA A 1 181 ? 4.337 0.414 -20.472 1.00 94.25 181 ALA A N 1
ATOM 1475 C CA . ALA A 1 181 ? 5.032 1.698 -20.469 1.00 94.25 181 ALA A CA 1
ATOM 1476 C C . ALA A 1 181 ? 6.491 1.569 -20.027 1.00 94.25 181 ALA A C 1
ATOM 1478 O O . ALA A 1 181 ? 7.371 2.125 -20.675 1.00 94.25 181 ALA A O 1
ATOM 1479 N N . VAL A 1 182 ? 6.757 0.837 -18.943 1.00 91.69 182 VAL A N 1
ATOM 1480 C CA . VAL A 1 182 ? 8.121 0.650 -18.435 1.00 91.69 182 VAL A CA 1
ATOM 1481 C C . VAL A 1 182 ? 8.937 -0.183 -19.419 1.00 91.69 182 VAL A C 1
ATOM 1483 O O . VAL A 1 182 ? 10.016 0.247 -19.817 1.00 91.69 182 VAL A O 1
ATOM 1486 N N . THR A 1 183 ? 8.411 -1.321 -19.880 1.00 89.62 183 THR A N 1
ATOM 1487 C CA . THR A 1 183 ? 9.146 -2.214 -20.788 1.00 89.62 183 THR A CA 1
ATOM 1488 C C . THR A 1 183 ? 9.440 -1.551 -22.131 1.00 89.62 183 THR A C 1
ATOM 1490 O O . THR A 1 183 ? 10.578 -1.568 -22.584 1.00 89.62 183 THR A O 1
ATOM 1493 N N . MET A 1 184 ? 8.442 -0.911 -22.750 1.00 87.81 184 MET A N 1
ATOM 1494 C CA . MET A 1 184 ? 8.616 -0.251 -24.050 1.00 87.81 184 MET A CA 1
ATOM 1495 C C . MET A 1 184 ? 9.239 1.145 -23.936 1.00 87.81 184 MET A C 1
ATOM 1497 O O . MET A 1 184 ? 9.707 1.691 -24.932 1.00 87.81 184 MET A O 1
ATOM 1501 N N . GLY A 1 185 ? 9.231 1.759 -22.754 1.00 83.88 185 GLY A N 1
ATOM 1502 C CA . GLY A 1 185 ? 9.838 3.065 -22.498 1.00 83.88 185 GLY A CA 1
ATOM 1503 C C . GLY A 1 185 ? 11.338 2.998 -22.223 1.00 83.88 185 GLY A C 1
ATOM 1504 O O . GLY A 1 185 ? 12.033 3.974 -22.495 1.00 83.88 185 GLY A O 1
ATOM 1505 N N . CYS A 1 186 ? 11.836 1.868 -21.713 1.00 84.19 186 CYS A N 1
ATOM 1506 C CA . CYS A 1 186 ? 13.261 1.636 -21.492 1.00 84.19 186 CYS A CA 1
ATOM 1507 C C . CYS A 1 186 ? 14.048 1.664 -22.805 1.00 84.19 186 CYS A C 1
ATOM 1509 O O . CYS A 1 186 ? 13.688 0.959 -23.745 1.00 84.19 186 CYS A O 1
ATOM 1511 N N . SER A 1 187 ? 15.153 2.412 -22.855 1.00 74.44 187 SER A N 1
ATOM 1512 C CA . SER A 1 187 ? 16.082 2.330 -23.989 1.00 74.44 187 SER A CA 1
ATOM 1513 C C . SER A 1 187 ? 16.599 0.890 -24.147 1.00 74.44 187 SER A C 1
ATOM 1515 O O . SER A 1 187 ? 17.014 0.301 -23.138 1.00 74.44 187 SER A O 1
ATOM 1517 N N . PRO A 1 188 ? 16.575 0.316 -25.365 1.00 70.88 188 PRO A N 1
ATOM 1518 C CA . PRO A 1 188 ? 17.063 -1.035 -25.592 1.00 70.88 188 PRO A CA 1
ATOM 1519 C C . PRO A 1 188 ? 18.571 -1.099 -25.366 1.00 70.88 188 PRO A C 1
ATOM 1521 O O . PRO A 1 188 ? 19.288 -0.104 -25.486 1.00 70.88 188 PRO A O 1
ATOM 1524 N N . GLU A 1 189 ? 19.049 -2.285 -25.006 1.00 67.62 189 GLU A N 1
ATOM 1525 C CA . GLU A 1 189 ? 20.481 -2.522 -24.809 1.00 67.62 189 GLU A CA 1
ATOM 1526 C C . GLU A 1 189 ? 21.220 -2.628 -26.149 1.00 67.62 189 GLU A C 1
ATOM 1528 O O . GLU A 1 189 ? 22.374 -2.209 -26.238 1.00 67.62 189 GLU A O 1
ATOM 1533 N N . ASP A 1 190 ? 20.535 -3.112 -27.193 1.00 69.31 190 ASP A N 1
ATOM 1534 C CA . ASP A 1 190 ? 21.027 -3.168 -28.568 1.00 69.31 190 ASP A CA 1
ATOM 1535 C C . ASP A 1 190 ? 20.323 -2.108 -29.452 1.00 69.31 190 ASP A C 1
ATOM 1537 O O . ASP A 1 190 ? 19.100 -2.148 -29.621 1.00 69.31 190 ASP A O 1
ATOM 1541 N N . PRO A 1 191 ? 21.065 -1.166 -30.068 1.00 69.69 191 PRO A N 1
ATOM 1542 C CA . PRO A 1 191 ? 20.512 -0.193 -31.015 1.00 69.69 191 PRO A CA 1
ATOM 1543 C C . PRO A 1 191 ? 19.801 -0.821 -32.227 1.00 69.69 191 PRO A C 1
ATOM 1545 O O . PRO A 1 191 ? 18.976 -0.165 -32.866 1.00 69.69 191 PRO A O 1
ATOM 1548 N N . ALA A 1 192 ? 20.125 -2.070 -32.582 1.00 68.00 192 ALA A N 1
ATOM 1549 C CA . ALA A 1 192 ? 19.487 -2.776 -33.689 1.00 68.00 192 ALA A CA 1
ATOM 1550 C C . ALA A 1 192 ? 18.015 -3.117 -33.400 1.00 68.00 192 ALA A C 1
ATOM 1552 O O . ALA A 1 192 ? 17.199 -3.116 -34.326 1.00 68.00 192 ALA A O 1
ATOM 1553 N N . ASP A 1 193 ? 17.660 -3.345 -32.132 1.00 67.25 193 ASP A N 1
ATOM 1554 C CA . ASP A 1 193 ? 16.282 -3.619 -31.718 1.00 67.25 193 ASP A CA 1
ATOM 1555 C C . ASP A 1 193 ? 15.405 -2.370 -31.837 1.00 67.25 193 ASP A C 1
ATOM 1557 O O . ASP A 1 193 ? 14.273 -2.454 -32.326 1.00 67.25 193 ASP A O 1
ATOM 1561 N N . GLU A 1 194 ? 15.953 -1.195 -31.505 1.00 68.50 194 GLU A N 1
ATOM 1562 C CA . GLU A 1 194 ? 15.261 0.092 -31.647 1.00 68.50 194 GLU A CA 1
ATOM 1563 C C . GLU A 1 194 ? 14.886 0.384 -33.102 1.00 68.50 194 GLU A C 1
ATOM 1565 O O . GLU A 1 194 ? 13.791 0.868 -33.381 1.00 68.50 194 GLU A O 1
ATOM 1570 N N . ALA A 1 195 ? 15.757 0.024 -34.049 1.00 72.50 195 ALA A N 1
ATOM 1571 C CA . ALA A 1 195 ? 15.533 0.256 -35.475 1.00 72.50 195 ALA A CA 1
ATOM 1572 C C . ALA A 1 195 ? 14.318 -0.507 -36.041 1.00 72.50 195 ALA A C 1
ATOM 1574 O O . ALA A 1 195 ? 13.815 -0.162 -37.112 1.00 72.50 195 ALA A O 1
ATOM 1575 N N . THR A 1 196 ? 13.839 -1.544 -35.345 1.00 79.12 196 THR A N 1
ATOM 1576 C CA . THR A 1 196 ? 12.637 -2.301 -35.738 1.00 79.12 196 THR A CA 1
ATOM 1577 C C . THR A 1 196 ? 11.333 -1.681 -35.237 1.00 79.12 196 THR A C 1
ATOM 1579 O O . THR A 1 196 ? 10.251 -2.071 -35.687 1.00 79.12 196 THR A O 1
ATOM 1582 N N . LEU A 1 197 ? 11.422 -0.741 -34.295 1.00 82.38 197 LEU A N 1
ATOM 1583 C CA . LEU A 1 197 ? 10.290 -0.161 -33.595 1.00 82.38 197 LEU A CA 1
ATOM 1584 C C . LEU A 1 197 ? 9.836 1.125 -34.293 1.00 82.38 197 LEU A C 1
ATOM 1586 O O . LEU A 1 197 ? 10.594 2.079 -34.448 1.00 82.38 197 LEU A O 1
ATOM 1590 N N . ASP A 1 198 ? 8.562 1.177 -34.680 1.00 88.12 198 ASP A N 1
ATOM 1591 C CA . ASP A 1 198 ? 7.948 2.416 -35.154 1.00 88.12 198 ASP A CA 1
ATOM 1592 C C . ASP A 1 198 ? 7.679 3.340 -33.954 1.00 88.12 198 ASP A C 1
ATOM 1594 O O . ASP A 1 198 ? 6.674 3.215 -33.245 1.00 88.12 198 ASP A O 1
ATOM 1598 N N . LEU A 1 199 ? 8.622 4.251 -33.699 1.00 86.12 199 LEU A N 1
ATOM 1599 C CA . LEU A 1 199 ? 8.554 5.196 -32.586 1.00 86.12 199 LEU A CA 1
ATOM 1600 C C . LEU A 1 199 ? 7.398 6.194 -32.723 1.00 86.12 199 LEU A C 1
ATOM 1602 O O . LEU A 1 199 ? 6.919 6.698 -31.704 1.00 86.12 199 LEU A O 1
ATOM 1606 N N . ASP A 1 200 ? 6.948 6.515 -33.939 1.00 88.38 200 ASP A N 1
ATOM 1607 C CA . ASP A 1 200 ? 5.784 7.382 -34.145 1.00 88.38 200 ASP A CA 1
ATOM 1608 C C . ASP A 1 200 ? 4.494 6.642 -33.764 1.00 88.38 200 ASP A C 1
ATOM 1610 O O . ASP A 1 200 ? 3.679 7.181 -33.008 1.00 88.38 200 ASP A O 1
ATOM 1614 N N . ASP A 1 201 ? 4.336 5.385 -34.197 1.00 91.38 201 ASP A N 1
ATOM 1615 C CA . ASP A 1 201 ? 3.191 4.539 -33.821 1.00 91.38 201 ASP A CA 1
ATOM 1616 C C . ASP A 1 201 ? 3.130 4.275 -32.311 1.00 91.38 201 ASP A C 1
ATOM 1618 O O . ASP A 1 201 ? 2.061 4.399 -31.696 1.00 91.38 201 ASP A O 1
ATOM 1622 N N . LEU A 1 202 ? 4.276 3.960 -31.696 1.00 90.31 202 LEU A N 1
ATOM 1623 C CA . LEU A 1 202 ? 4.388 3.782 -30.250 1.00 90.31 202 LEU A CA 1
ATOM 1624 C C . LEU A 1 202 ? 3.920 5.045 -29.522 1.00 90.31 202 LEU A C 1
ATOM 1626 O O . LEU A 1 202 ? 3.006 4.981 -28.699 1.00 90.31 202 LEU A O 1
ATOM 1630 N N . ARG A 1 203 ? 4.495 6.209 -29.850 1.00 90.44 203 ARG A N 1
ATOM 1631 C CA . ARG A 1 203 ? 4.156 7.483 -29.197 1.00 90.44 203 ARG A CA 1
ATOM 1632 C C . ARG A 1 203 ? 2.692 7.855 -29.393 1.00 90.44 203 ARG A C 1
ATOM 1634 O O . ARG A 1 203 ? 2.039 8.267 -28.433 1.00 90.44 203 ARG A O 1
ATOM 1641 N N . ALA A 1 204 ? 2.153 7.670 -30.596 1.00 93.19 204 ALA A N 1
ATOM 1642 C CA . ALA A 1 204 ? 0.744 7.922 -30.872 1.00 93.19 204 ALA A CA 1
ATOM 1643 C C . ALA A 1 204 ? -0.168 7.022 -30.025 1.00 93.19 204 ALA A C 1
ATOM 1645 O O . ALA A 1 204 ? -1.169 7.489 -29.480 1.00 93.19 204 ALA A O 1
ATOM 1646 N N . THR A 1 205 ? 0.178 5.743 -29.884 1.00 95.25 205 THR A N 1
ATOM 1647 C CA . THR A 1 205 ? -0.601 4.772 -29.106 1.00 95.25 205 THR A CA 1
ATOM 1648 C C . THR A 1 205 ? -0.528 5.041 -27.609 1.00 95.25 205 THR A C 1
ATOM 1650 O O . THR A 1 205 ? -1.572 5.141 -26.965 1.00 95.25 205 THR A O 1
ATOM 1653 N N . LEU A 1 206 ? 0.672 5.253 -27.060 1.00 94.88 206 LEU A N 1
ATOM 1654 C CA . LEU A 1 206 ? 0.837 5.644 -25.659 1.00 94.88 206 LEU A CA 1
ATOM 1655 C C . LEU A 1 206 ? 0.101 6.961 -25.369 1.00 94.88 206 LEU A C 1
ATOM 1657 O O . LEU A 1 206 ? -0.553 7.083 -24.337 1.00 94.88 206 LEU A O 1
ATOM 1661 N N . GLY A 1 207 ? 0.117 7.920 -26.302 1.00 94.69 207 GLY A N 1
ATOM 1662 C CA . GLY A 1 207 ? -0.667 9.153 -26.215 1.00 94.69 207 GLY A CA 1
ATOM 1663 C C . GLY A 1 207 ? -2.180 8.913 -26.113 1.00 94.69 207 GLY A C 1
ATOM 1664 O O . GLY A 1 207 ? -2.848 9.549 -25.294 1.00 94.69 207 GLY A O 1
ATOM 1665 N N . ARG A 1 208 ? -2.731 7.962 -26.885 1.00 95.94 208 ARG A N 1
ATOM 1666 C CA . ARG A 1 208 ? -4.144 7.552 -26.761 1.00 95.94 208 ARG A CA 1
ATOM 1667 C C . ARG A 1 208 ? -4.431 6.944 -25.388 1.00 95.94 208 ARG A C 1
ATOM 1669 O O . ARG A 1 208 ? -5.408 7.342 -24.754 1.00 95.94 208 ARG A O 1
ATOM 1676 N N . TRP A 1 209 ? -3.563 6.060 -24.895 1.00 97.06 209 TRP A N 1
ATOM 1677 C CA . TRP A 1 209 ? -3.708 5.463 -23.562 1.00 97.06 209 TRP A CA 1
ATOM 1678 C C . TRP A 1 209 ? -3.620 6.505 -22.443 1.00 97.06 209 TRP A C 1
ATOM 1680 O O . TRP A 1 209 ? -4.434 6.469 -21.528 1.00 97.06 209 TRP A O 1
ATOM 1690 N N . ILE A 1 210 ? -2.725 7.497 -22.543 1.00 96.50 210 ILE A N 1
ATOM 1691 C CA . ILE A 1 210 ? -2.649 8.621 -21.592 1.00 96.50 210 ILE A CA 1
ATOM 1692 C C . ILE A 1 210 ? -3.976 9.381 -21.546 1.00 96.50 210 ILE A C 1
ATOM 1694 O O . ILE A 1 210 ? -4.489 9.664 -20.463 1.00 96.50 210 ILE A O 1
ATOM 1698 N N . ASN A 1 211 ? -4.544 9.716 -22.707 1.00 96.00 211 ASN A N 1
ATOM 1699 C CA . ASN A 1 211 ? -5.812 10.441 -22.771 1.00 96.00 211 ASN A CA 1
ATOM 1700 C C . ASN A 1 211 ? -6.962 9.618 -22.178 1.00 96.00 211 ASN A C 1
ATOM 1702 O O . ASN A 1 211 ? -7.757 10.159 -21.407 1.00 96.00 211 ASN A O 1
ATOM 1706 N N . ARG A 1 212 ? -7.016 8.311 -22.470 1.00 96.31 212 ARG A N 1
ATOM 1707 C CA . ARG A 1 212 ? -8.018 7.413 -21.885 1.00 96.31 212 ARG A CA 1
ATOM 1708 C C . ARG A 1 212 ? -7.854 7.280 -20.371 1.00 96.31 212 ARG A C 1
ATOM 1710 O O . ARG A 1 212 ? -8.832 7.432 -19.649 1.00 96.31 212 ARG A O 1
ATOM 1717 N N . ALA A 1 213 ? -6.635 7.075 -19.881 1.00 96.31 213 ALA A N 1
ATOM 1718 C CA . ALA A 1 213 ? -6.344 6.965 -18.454 1.00 96.31 213 ALA A CA 1
ATOM 1719 C C . ALA A 1 213 ? -6.678 8.260 -17.691 1.00 96.31 213 ALA A C 1
ATOM 1721 O O . ALA A 1 213 ? -7.235 8.205 -16.597 1.00 96.31 213 ALA A O 1
ATOM 1722 N N . ARG A 1 214 ? -6.417 9.438 -18.281 1.00 95.56 214 ARG A N 1
ATOM 1723 C CA . ARG A 1 214 ? -6.838 10.735 -17.714 1.00 95.56 214 ARG A CA 1
ATOM 1724 C C . ARG A 1 214 ? -8.354 10.870 -17.649 1.00 95.56 214 ARG A C 1
ATOM 1726 O O . ARG A 1 214 ? -8.873 11.323 -16.635 1.00 95.56 214 ARG A O 1
ATOM 1733 N N . HIS A 1 215 ? -9.050 10.479 -18.714 1.00 96.06 215 HIS A N 1
ATOM 1734 C CA . HIS A 1 215 ? -10.508 10.497 -18.746 1.00 96.06 215 HIS A CA 1
ATOM 1735 C C . HIS A 1 215 ? -11.099 9.587 -17.661 1.00 96.06 215 HIS A C 1
ATOM 1737 O O . HIS A 1 215 ? -11.855 10.072 -16.823 1.00 96.06 215 HIS A O 1
ATOM 1743 N N . ASN A 1 216 ? -10.654 8.330 -17.588 1.00 96.00 216 ASN A N 1
ATOM 1744 C CA . ASN A 1 216 ? -11.077 7.391 -16.547 1.00 96.00 216 ASN A CA 1
ATOM 1745 C C . ASN A 1 216 ? -10.735 7.918 -15.143 1.00 96.00 216 ASN A C 1
ATOM 1747 O O . ASN A 1 216 ? -11.549 7.840 -14.232 1.00 96.00 216 ASN A O 1
ATOM 1751 N N . GLY A 1 217 ? -9.558 8.523 -14.956 1.00 95.38 217 GLY A N 1
ATOM 1752 C CA . GLY A 1 217 ? -9.178 9.145 -13.687 1.00 95.38 217 GLY A CA 1
ATOM 1753 C C . GLY A 1 217 ? -10.081 10.314 -13.270 1.00 95.38 217 GLY A C 1
ATOM 1754 O O . GLY A 1 217 ? -10.258 10.546 -12.076 1.00 95.38 217 GLY A O 1
ATOM 1755 N N . ASN A 1 218 ? -10.658 11.058 -14.216 1.00 95.56 218 ASN A N 1
ATOM 1756 C CA . ASN A 1 218 ? -11.628 12.113 -13.912 1.00 95.56 218 ASN A CA 1
ATOM 1757 C C . ASN A 1 218 ? -12.995 11.525 -13.543 1.00 95.56 218 ASN A C 1
ATOM 1759 O O . ASN A 1 218 ? -13.600 11.965 -12.569 1.00 95.56 218 ASN A O 1
ATOM 1763 N N . GLU A 1 219 ? -13.455 10.506 -14.270 1.00 96.69 219 GLU A N 1
ATOM 1764 C CA . GLU A 1 219 ? -14.709 9.815 -13.951 1.00 96.69 219 GLU A CA 1
ATOM 1765 C C . GLU A 1 219 ? -14.642 9.094 -12.594 1.00 96.69 219 GLU A C 1
ATOM 1767 O O . GLU A 1 219 ? -15.599 9.152 -11.829 1.00 96.69 219 GLU A O 1
ATOM 1772 N N . LEU A 1 220 ? -13.500 8.492 -12.240 1.00 97.56 220 LEU A N 1
ATOM 1773 C CA . LEU A 1 220 ? -13.291 7.872 -10.925 1.00 97.56 220 LEU A CA 1
ATOM 1774 C C . LEU A 1 220 ? -13.352 8.891 -9.781 1.00 97.56 220 LEU A C 1
ATOM 1776 O O . LEU A 1 220 ? -13.906 8.587 -8.729 1.00 97.56 220 LEU A O 1
ATOM 1780 N N . ARG A 1 221 ? -12.832 10.111 -9.979 1.00 96.00 221 ARG A N 1
ATOM 1781 C CA . ARG A 1 221 ? -12.974 11.196 -8.992 1.00 96.00 221 ARG A CA 1
ATOM 1782 C C . ARG A 1 221 ? -14.432 11.629 -8.841 1.00 96.00 221 ARG A C 1
ATOM 1784 O O . ARG A 1 221 ? -14.891 11.795 -7.719 1.00 96.00 221 ARG A O 1
ATOM 1791 N N . ALA A 1 222 ? -15.172 11.734 -9.944 1.00 95.38 222 ALA A N 1
ATOM 1792 C CA . ALA A 1 222 ? -16.603 12.034 -9.894 1.00 95.38 222 ALA A CA 1
ATOM 1793 C C . ALA A 1 222 ? -17.407 10.917 -9.199 1.00 95.38 222 ALA A C 1
ATOM 1795 O O . ALA A 1 222 ? -18.336 11.202 -8.447 1.00 95.38 222 ALA A O 1
ATOM 1796 N N . LEU A 1 223 ? -17.045 9.649 -9.419 1.00 95.94 223 LEU A N 1
ATOM 1797 C CA . LEU A 1 223 ? -17.631 8.507 -8.715 1.00 95.94 223 LEU A CA 1
ATOM 1798 C C . LEU A 1 223 ? -17.307 8.546 -7.212 1.00 95.94 223 LEU A C 1
ATOM 1800 O O . LEU A 1 223 ? -18.179 8.282 -6.388 1.00 95.94 223 LEU A O 1
ATOM 1804 N N . LEU A 1 224 ? -16.075 8.916 -6.850 1.00 95.62 224 LEU A N 1
ATOM 1805 C CA . LEU A 1 224 ? -15.651 9.066 -5.458 1.00 95.62 224 LEU A CA 1
ATOM 1806 C C . LEU A 1 224 ? -16.494 10.115 -4.720 1.00 95.62 224 LEU A C 1
ATOM 1808 O O . LEU A 1 224 ? -16.928 9.869 -3.597 1.00 95.62 224 LEU A O 1
ATOM 1812 N N . GLU A 1 225 ? -16.759 11.254 -5.363 1.00 93.25 225 GLU A N 1
ATOM 1813 C CA . GLU A 1 225 ? -17.631 12.307 -4.829 1.00 93.25 225 GLU A CA 1
ATOM 1814 C C . GLU A 1 225 ? -19.076 11.813 -4.658 1.00 93.25 225 GLU A C 1
ATOM 1816 O O . GLU A 1 225 ? -19.651 11.983 -3.585 1.00 93.25 225 GLU A O 1
ATOM 1821 N N . GLN A 1 226 ? -19.634 11.116 -5.656 1.00 93.31 226 GLN A N 1
ATOM 1822 C CA . GLN A 1 226 ? -20.993 10.555 -5.580 1.00 93.31 226 GLN A CA 1
ATOM 1823 C C . GLN A 1 226 ? -21.168 9.602 -4.391 1.00 93.31 226 GLN A C 1
ATOM 1825 O O . GLN A 1 226 ? -22.148 9.706 -3.654 1.00 93.31 226 GLN A O 1
ATOM 1830 N N . VAL A 1 227 ? -20.216 8.687 -4.180 1.00 93.81 227 VAL A N 1
ATOM 1831 C CA . VAL A 1 227 ? -20.281 7.732 -3.064 1.00 93.81 227 VAL A CA 1
ATOM 1832 C C . VAL A 1 227 ? -20.024 8.430 -1.729 1.00 93.81 227 VAL A C 1
ATOM 1834 O O . VAL A 1 227 ? -20.649 8.077 -0.730 1.00 93.81 227 VAL A O 1
ATOM 1837 N N . ARG A 1 228 ? -19.139 9.434 -1.674 1.00 91.00 228 ARG A N 1
ATOM 1838 C CA . ARG A 1 228 ? -18.893 10.209 -0.447 1.00 91.00 228 ARG A CA 1
ATOM 1839 C C . ARG A 1 228 ? -20.177 10.877 0.040 1.00 91.00 228 ARG A C 1
ATOM 1841 O O . ARG A 1 228 ? -20.512 10.739 1.220 1.00 91.00 228 ARG A O 1
ATOM 1848 N N . ASP A 1 229 ? -20.897 11.518 -0.876 1.00 90.88 229 ASP A N 1
ATOM 1849 C CA . ASP A 1 229 ? -22.086 12.327 -0.600 1.00 90.88 229 ASP A CA 1
ATOM 1850 C C . ASP A 1 229 ? -23.346 11.477 -0.307 1.00 90.88 229 ASP A C 1
ATOM 1852 O O . ASP A 1 229 ? -24.387 12.006 0.088 1.00 90.88 229 ASP A O 1
ATOM 1856 N N . TYR A 1 230 ? -23.269 10.148 -0.441 1.00 89.69 230 TYR A N 1
ATOM 1857 C CA . TYR A 1 230 ? -24.329 9.225 -0.026 1.00 89.69 230 TYR A CA 1
ATOM 1858 C C . TYR A 1 230 ? -24.414 9.131 1.509 1.00 89.69 230 TYR A C 1
ATOM 1860 O O . TYR A 1 230 ? -23.500 8.619 2.157 1.00 89.69 230 TYR A O 1
ATOM 1868 N N . HIS A 1 231 ? -25.492 9.620 2.123 1.00 84.56 231 HIS A N 1
ATOM 1869 C CA . HIS A 1 231 ? -25.627 9.664 3.585 1.00 84.56 231 HIS A CA 1
ATOM 1870 C C . HIS A 1 231 ? -26.211 8.359 4.140 1.00 84.56 231 HIS A C 1
ATOM 1872 O O . HIS A 1 231 ? -27.197 7.848 3.616 1.00 84.56 231 HIS A O 1
ATOM 1878 N N . LEU A 1 232 ? -25.610 7.846 5.217 1.00 85.94 232 LEU A N 1
ATOM 1879 C CA . LEU A 1 232 ? -26.150 6.718 5.977 1.00 85.94 232 LEU A CA 1
ATOM 1880 C C . LEU A 1 232 ? -27.047 7.242 7.115 1.00 85.94 232 LEU A C 1
ATOM 1882 O O . LEU A 1 232 ? -26.704 8.274 7.704 1.00 85.94 232 LEU A O 1
ATOM 1886 N N . PRO A 1 233 ? -28.159 6.560 7.446 1.00 83.12 233 PRO A N 1
ATOM 1887 C CA . PRO A 1 233 ? -28.974 6.894 8.613 1.00 83.12 233 PRO A CA 1
ATOM 1888 C C . PRO A 1 233 ? -28.152 6.837 9.908 1.00 83.12 233 PRO A C 1
ATOM 1890 O O . PRO A 1 233 ? -27.256 6.002 10.040 1.00 83.12 233 PRO A O 1
ATOM 1893 N N . LYS A 1 234 ? -28.439 7.723 10.870 1.00 79.75 234 LYS A N 1
ATOM 1894 C CA . LYS A 1 234 ? -27.783 7.684 12.188 1.00 79.75 234 LYS A CA 1
ATOM 1895 C C . LYS A 1 234 ? -28.336 6.510 13.010 1.00 79.75 234 LYS A C 1
ATOM 1897 O O . LYS A 1 234 ? -29.556 6.357 13.039 1.00 79.75 234 LYS A O 1
ATOM 1902 N N . PRO A 1 235 ? -27.485 5.719 13.689 1.00 85.38 235 PRO A N 1
ATOM 1903 C CA . PRO A 1 235 ? -27.954 4.621 14.525 1.00 85.38 235 PRO A CA 1
ATOM 1904 C C . PRO A 1 235 ? -28.600 5.138 15.814 1.00 85.38 235 PRO A C 1
ATOM 1906 O O . PRO A 1 235 ? -28.265 6.217 16.312 1.00 85.38 235 PRO A O 1
ATOM 1909 N N . SER A 1 236 ? -29.501 4.332 16.372 1.00 82.44 236 SER A N 1
ATOM 1910 C CA . SER A 1 236 ? -29.936 4.469 17.766 1.00 82.44 236 SER A CA 1
ATOM 1911 C C . SER A 1 236 ? -28.950 3.758 18.707 1.00 82.44 236 SER A C 1
ATOM 1913 O O . SER A 1 236 ? -28.085 3.012 18.252 1.00 82.44 236 SER A O 1
ATOM 1915 N N . ALA A 1 237 ? -29.081 3.953 20.024 1.00 77.12 237 ALA A N 1
ATOM 1916 C CA . ALA A 1 237 ? -28.245 3.260 21.013 1.00 77.12 237 ALA A CA 1
ATOM 1917 C C . ALA A 1 237 ? -28.532 1.749 21.131 1.00 77.12 237 ALA A C 1
ATOM 1919 O O . ALA A 1 237 ? -27.838 1.053 21.876 1.00 77.12 237 ALA A O 1
ATOM 1920 N N . ASP A 1 238 ? -29.544 1.234 20.423 1.00 83.81 238 ASP A N 1
ATOM 1921 C CA . ASP A 1 238 ? -29.843 -0.192 20.421 1.00 83.81 238 ASP A CA 1
ATOM 1922 C C . ASP A 1 238 ? -28.780 -1.006 19.666 1.00 83.81 238 ASP A C 1
ATOM 1924 O O . ASP A 1 238 ? -28.219 -0.594 18.649 1.00 83.81 238 ASP A O 1
ATOM 1928 N N . HIS A 1 239 ? -28.526 -2.210 20.173 1.00 82.19 239 HIS A N 1
ATOM 1929 C CA . HIS A 1 239 ? -27.496 -3.097 19.652 1.00 82.19 239 HIS A CA 1
ATOM 1930 C C . HIS A 1 239 ? -27.734 -3.505 18.193 1.00 82.19 239 HIS A C 1
ATOM 1932 O O . HIS A 1 239 ? -26.769 -3.585 17.435 1.00 82.19 239 HIS A O 1
ATOM 1938 N N . GLU A 1 240 ? -28.978 -3.790 17.794 1.00 85.56 240 GLU A N 1
ATOM 1939 C CA . GLU A 1 240 ? -29.278 -4.223 16.421 1.00 85.56 240 GLU A CA 1
ATOM 1940 C C . GLU A 1 240 ? -29.031 -3.069 15.441 1.00 85.56 240 GLU A C 1
ATOM 1942 O O . GLU A 1 240 ? -28.294 -3.231 14.467 1.00 85.56 240 GLU A O 1
ATOM 1947 N N . SER A 1 241 ? -29.492 -1.866 15.797 1.00 86.06 241 SER A N 1
ATOM 1948 C CA . SER A 1 241 ? -29.250 -0.633 15.037 1.00 86.06 241 SER A CA 1
ATOM 1949 C C . SER A 1 241 ? -27.753 -0.321 14.865 1.00 86.06 241 SER A C 1
ATOM 1951 O O . SER A 1 241 ? -27.306 0.022 13.767 1.00 86.06 241 SER A O 1
ATOM 1953 N N . LEU A 1 242 ? -26.946 -0.491 15.920 1.00 85.38 242 LEU A N 1
ATOM 1954 C CA . LEU A 1 242 ? -25.492 -0.286 15.865 1.00 85.38 242 LEU A CA 1
ATOM 1955 C C . LEU A 1 242 ? -24.788 -1.294 14.944 1.00 85.38 242 LEU A C 1
ATOM 1957 O O . LEU A 1 242 ? -23.879 -0.917 14.198 1.00 85.38 242 LEU A O 1
ATOM 1961 N N . LEU A 1 243 ? -25.196 -2.567 14.972 1.00 88.56 243 LEU A N 1
ATOM 1962 C CA . LEU A 1 243 ? -24.636 -3.601 14.095 1.00 88.56 243 LEU A CA 1
ATOM 1963 C C . LEU A 1 243 ? -24.967 -3.350 12.620 1.00 88.56 243 LEU A C 1
ATOM 1965 O O . LEU A 1 243 ? -24.105 -3.521 11.753 1.00 88.56 243 LEU A O 1
ATOM 1969 N N . GLU A 1 244 ? -26.197 -2.937 12.330 1.00 85.56 244 GLU A N 1
ATOM 1970 C CA . GLU A 1 244 ? -26.647 -2.622 10.973 1.00 85.56 244 GLU A CA 1
ATOM 1971 C C . GLU A 1 244 ? -25.915 -1.412 10.398 1.00 85.56 244 GLU A C 1
ATOM 1973 O O . GLU A 1 244 ? -25.405 -1.459 9.271 1.00 85.56 244 GLU A O 1
ATOM 1978 N N . TYR A 1 245 ? -25.793 -0.353 11.199 1.00 88.06 245 TYR A N 1
ATOM 1979 C CA . TYR A 1 245 ? -25.036 0.834 10.833 1.00 88.06 245 TYR A CA 1
ATOM 1980 C C . TYR A 1 245 ? -23.567 0.506 10.538 1.00 88.06 245 TYR A C 1
ATOM 1982 O O . TYR A 1 245 ? -23.039 0.924 9.504 1.00 88.06 245 TYR A O 1
ATOM 1990 N N . ASP A 1 246 ? -22.910 -0.292 11.391 1.00 89.50 246 ASP A N 1
ATOM 1991 C CA . ASP A 1 246 ? -21.531 -0.737 11.156 1.00 89.50 246 ASP A CA 1
ATOM 1992 C C . ASP A 1 246 ? -21.403 -1.513 9.836 1.00 89.50 246 ASP A C 1
ATOM 1994 O O . ASP A 1 246 ? -20.499 -1.232 9.046 1.00 89.50 246 ASP A O 1
ATOM 1998 N N . ARG A 1 247 ? -22.333 -2.430 9.537 1.00 89.81 247 ARG A N 1
ATOM 1999 C CA . ARG A 1 247 ? -22.330 -3.196 8.279 1.00 89.81 247 ARG A CA 1
ATOM 2000 C C . ARG A 1 247 ? -22.392 -2.280 7.054 1.00 89.81 247 ARG A C 1
ATOM 2002 O O . ARG A 1 247 ? -21.553 -2.404 6.161 1.00 89.81 247 ARG A O 1
ATOM 2009 N N . GLN A 1 248 ? -23.339 -1.344 7.007 1.00 90.19 248 GLN A N 1
ATOM 2010 C CA . GLN A 1 248 ? -23.489 -0.431 5.866 1.00 90.19 248 GLN A CA 1
ATOM 2011 C C . GLN A 1 248 ? -22.313 0.528 5.726 1.00 90.19 248 GLN A C 1
ATOM 2013 O O . GLN A 1 248 ? -21.827 0.766 4.615 1.00 90.19 248 GLN A O 1
ATOM 2018 N N . ARG A 1 249 ? -21.823 1.051 6.855 1.00 90.38 249 ARG A N 1
ATOM 2019 C CA . ARG A 1 249 ? -20.636 1.903 6.885 1.00 90.38 249 ARG A CA 1
ATOM 2020 C C . ARG A 1 249 ? -19.444 1.185 6.271 1.00 90.38 249 ARG A C 1
ATOM 2022 O O . ARG A 1 249 ? -18.791 1.756 5.406 1.00 90.38 249 ARG A O 1
ATOM 2029 N N . LEU A 1 250 ? -19.199 -0.072 6.641 1.00 91.62 250 LEU A N 1
ATOM 2030 C CA . LEU A 1 250 ? -18.093 -0.855 6.085 1.00 91.62 250 LEU A CA 1
ATOM 2031 C C . LEU A 1 250 ? -18.235 -1.091 4.583 1.00 91.62 250 LEU A C 1
ATOM 2033 O O . LEU A 1 250 ? -17.237 -1.039 3.869 1.00 91.62 250 LEU A O 1
ATOM 2037 N N . VAL A 1 251 ? -19.452 -1.327 4.088 1.00 93.06 251 VAL A N 1
ATOM 2038 C CA . VAL A 1 251 ? -19.702 -1.474 2.645 1.00 93.06 251 VAL A CA 1
ATOM 2039 C C . VAL A 1 251 ? -19.379 -0.169 1.914 1.00 93.06 251 VAL A C 1
ATOM 2041 O O . VAL A 1 251 ? -18.666 -0.196 0.907 1.00 93.06 251 VAL A O 1
ATOM 2044 N N . LYS A 1 252 ? -19.840 0.975 2.439 1.00 93.38 252 LYS A N 1
ATOM 2045 C CA . LYS A 1 252 ? -19.551 2.304 1.881 1.00 93.38 252 LYS A CA 1
ATOM 2046 C C . LYS A 1 252 ? -18.052 2.625 1.924 1.00 93.38 252 LYS A C 1
ATOM 2048 O O . LYS A 1 252 ? -17.485 3.026 0.911 1.00 93.38 252 LYS A O 1
ATOM 2053 N N . GLU A 1 253 ? -17.401 2.438 3.070 1.00 93.56 253 GLU A N 1
ATOM 2054 C CA . GLU A 1 253 ? -15.965 2.681 3.248 1.00 93.56 253 GLU A CA 1
ATOM 2055 C C . GLU A 1 253 ? -15.122 1.773 2.349 1.00 93.56 253 GLU A C 1
ATOM 2057 O O . GLU A 1 253 ? -14.191 2.246 1.702 1.00 93.56 253 GLU A O 1
ATOM 2062 N N . SER A 1 254 ? -15.473 0.487 2.243 1.00 94.56 254 SER A N 1
ATOM 2063 C CA . SER A 1 254 ? -14.791 -0.454 1.351 1.00 94.56 254 SER A CA 1
ATOM 2064 C C . SER A 1 254 ? -14.928 -0.047 -0.117 1.00 94.56 254 SER A C 1
ATOM 2066 O O . SER A 1 254 ? -13.959 -0.136 -0.875 1.00 94.56 254 SER A O 1
ATOM 2068 N N . LEU A 1 255 ? -16.106 0.438 -0.523 1.00 95.69 255 LEU A N 1
ATOM 2069 C CA . LEU A 1 255 ? -16.330 0.955 -1.870 1.00 95.69 255 LEU A CA 1
ATOM 2070 C C . LEU A 1 255 ? -15.478 2.203 -2.142 1.00 95.69 255 LEU A C 1
ATOM 2072 O O . LEU A 1 255 ? -14.778 2.249 -3.154 1.00 95.69 255 LEU A O 1
ATOM 2076 N N . LEU A 1 256 ? -15.484 3.180 -1.228 1.00 96.25 256 LEU A N 1
ATOM 2077 C CA . LEU A 1 256 ? -14.645 4.379 -1.319 1.00 96.25 256 LEU A CA 1
ATOM 2078 C C . LEU A 1 256 ? -13.162 4.015 -1.428 1.00 96.25 256 LEU A C 1
ATOM 2080 O O . LEU A 1 256 ? -12.478 4.496 -2.329 1.00 96.25 256 LEU A O 1
ATOM 2084 N N . GLU A 1 257 ? -12.676 3.118 -0.572 1.00 96.31 257 GLU A N 1
ATOM 2085 C CA . GLU A 1 257 ? -11.285 2.662 -0.580 1.00 96.31 257 GLU A CA 1
ATOM 2086 C C . GLU A 1 257 ? -10.903 2.030 -1.929 1.00 96.31 257 GLU A C 1
ATOM 2088 O O . GLU A 1 257 ? -9.847 2.330 -2.490 1.00 96.31 257 GLU A O 1
ATOM 2093 N N . ARG A 1 258 ? -11.786 1.211 -2.515 1.00 96.50 258 ARG A N 1
ATOM 2094 C CA . ARG A 1 258 ? -11.561 0.608 -3.839 1.00 96.50 258 ARG A CA 1
ATOM 2095 C C . ARG A 1 258 ? -11.542 1.647 -4.964 1.00 96.50 258 ARG A C 1
ATOM 2097 O O . ARG A 1 258 ? -10.707 1.540 -5.865 1.00 96.50 258 ARG A O 1
ATOM 2104 N N . ILE A 1 259 ? -12.395 2.674 -4.907 1.00 97.69 259 ILE A N 1
ATOM 2105 C CA . ILE A 1 259 ? -12.373 3.792 -5.869 1.00 97.69 259 ILE A CA 1
ATOM 2106 C C . ILE A 1 259 ? -11.071 4.596 -5.730 1.00 97.69 259 ILE A C 1
ATOM 2108 O O . ILE A 1 259 ? -10.450 4.940 -6.741 1.00 97.69 259 ILE A O 1
ATOM 2112 N N . ILE A 1 260 ? -10.616 4.861 -4.499 1.00 97.25 260 ILE A N 1
ATOM 2113 C CA . ILE A 1 260 ? -9.335 5.531 -4.224 1.00 97.25 260 ILE A CA 1
ATOM 2114 C C . ILE A 1 260 ? -8.189 4.738 -4.854 1.00 97.25 260 ILE A C 1
ATOM 2116 O O . ILE A 1 260 ? -7.402 5.308 -5.612 1.00 97.25 260 ILE A O 1
ATOM 2120 N N . VAL A 1 261 ? -8.116 3.425 -4.603 1.00 96.81 261 VAL A N 1
ATOM 2121 C CA . VAL A 1 261 ? -7.085 2.546 -5.181 1.00 96.81 261 VAL A CA 1
ATOM 2122 C C . VAL A 1 261 ? -7.104 2.607 -6.710 1.00 96.81 261 VAL A C 1
ATOM 2124 O O . VAL A 1 261 ? -6.063 2.857 -7.318 1.00 96.81 261 VAL A O 1
ATOM 2127 N N . ALA A 1 262 ? -8.269 2.470 -7.347 1.00 97.38 262 ALA A N 1
ATOM 2128 C CA . ALA A 1 262 ? -8.384 2.564 -8.804 1.00 97.38 262 ALA A CA 1
ATOM 2129 C C . ALA A 1 262 ? -7.939 3.935 -9.351 1.00 97.38 262 ALA A C 1
ATOM 2131 O O . ALA A 1 262 ? -7.271 4.010 -10.384 1.00 97.38 262 ALA A O 1
ATOM 2132 N N . THR A 1 263 ? -8.252 5.021 -8.638 1.00 98.00 263 THR A N 1
ATOM 2133 C CA . THR A 1 263 ? -7.859 6.389 -9.018 1.00 98.00 263 THR A CA 1
ATOM 2134 C C . THR A 1 263 ? -6.346 6.591 -8.929 1.00 98.00 263 THR A C 1
ATOM 2136 O O . THR A 1 263 ? -5.745 7.224 -9.807 1.00 98.00 263 THR A O 1
ATOM 2139 N N . VAL A 1 264 ? -5.719 6.048 -7.881 1.00 97.25 264 VAL A N 1
ATOM 2140 C CA . VAL A 1 264 ? -4.263 6.081 -7.686 1.00 97.25 264 VAL A CA 1
ATOM 2141 C C . VAL A 1 264 ? -3.566 5.267 -8.777 1.00 97.25 264 VAL A C 1
ATOM 2143 O O . VAL A 1 264 ? -2.651 5.788 -9.412 1.00 97.25 264 VAL A O 1
ATOM 2146 N N . GLU A 1 265 ? -4.041 4.050 -9.061 1.00 96.50 265 GLU A N 1
ATOM 2147 C CA . GLU A 1 265 ? -3.519 3.183 -10.130 1.00 96.50 265 GLU A CA 1
ATOM 2148 C C . GLU A 1 265 ? -3.590 3.854 -11.510 1.00 96.50 265 GLU A C 1
ATOM 2150 O O . GLU A 1 265 ? -2.609 3.857 -12.254 1.00 96.50 265 GLU A O 1
ATOM 2155 N N . MET A 1 266 ? -4.715 4.498 -11.839 1.00 96.38 266 MET A N 1
ATOM 2156 C CA . MET A 1 266 ? -4.863 5.246 -13.094 1.00 96.38 266 MET A CA 1
ATOM 2157 C C . MET A 1 266 ? -3.925 6.451 -13.175 1.00 96.38 266 MET A C 1
ATOM 2159 O O . MET A 1 266 ? -3.323 6.710 -14.218 1.00 96.38 266 MET A O 1
ATOM 2163 N N . SER A 1 267 ? -3.770 7.190 -12.076 1.00 96.31 267 SER A N 1
ATOM 2164 C CA . SER A 1 267 ? -2.875 8.351 -12.032 1.00 96.31 267 SER A CA 1
ATOM 2165 C C . SER A 1 267 ? -1.402 7.941 -12.160 1.00 96.31 267 SER A C 1
ATOM 2167 O O . SER A 1 267 ? -0.622 8.622 -12.828 1.00 96.31 267 SER A O 1
ATOM 2169 N N . ASP A 1 268 ? -1.027 6.806 -11.570 1.00 96.19 268 ASP A N 1
ATOM 2170 C CA . ASP A 1 268 ? 0.291 6.189 -11.724 1.00 96.19 268 ASP A CA 1
ATOM 2171 C C . ASP A 1 268 ? 0.529 5.711 -13.171 1.00 96.19 268 ASP A C 1
ATOM 2173 O O . ASP A 1 268 ? 1.556 6.028 -13.773 1.00 96.19 268 ASP A O 1
ATOM 2177 N N . ALA A 1 269 ? -0.466 5.072 -13.800 1.00 97.25 269 ALA A N 1
ATOM 2178 C CA . ALA A 1 269 ? -0.404 4.713 -15.218 1.00 97.25 269 ALA A CA 1
ATOM 2179 C C . ALA A 1 269 ? -0.178 5.936 -16.117 1.00 97.25 269 ALA A C 1
ATOM 2181 O O . ALA A 1 269 ? 0.706 5.911 -16.973 1.00 97.25 269 ALA A O 1
ATOM 2182 N N . VAL A 1 270 ? -0.896 7.043 -15.889 1.00 96.81 270 VAL A N 1
ATOM 2183 C CA . VAL A 1 270 ? -0.668 8.306 -16.615 1.00 96.81 270 VAL A CA 1
ATOM 2184 C C . VAL A 1 270 ? 0.771 8.793 -16.445 1.00 96.81 270 VAL A C 1
ATOM 2186 O O . VAL A 1 270 ? 1.383 9.217 -17.430 1.00 96.81 270 VAL A O 1
ATOM 2189 N N . ARG A 1 271 ? 1.324 8.741 -15.226 1.00 96.00 271 ARG A N 1
ATOM 2190 C CA . ARG A 1 271 ? 2.701 9.165 -14.936 1.00 96.00 271 ARG A CA 1
ATOM 2191 C C . ARG A 1 271 ? 3.719 8.323 -15.702 1.00 96.00 271 ARG A C 1
ATOM 2193 O O . ARG A 1 271 ? 4.548 8.899 -16.404 1.00 96.00 271 ARG A O 1
ATOM 2200 N N . LEU A 1 272 ? 3.641 6.994 -15.612 1.00 96.31 272 LEU A N 1
ATOM 2201 C CA . LEU A 1 272 ? 4.596 6.093 -16.267 1.00 96.31 272 LEU A CA 1
ATOM 2202 C C . LEU A 1 272 ? 4.455 6.090 -17.793 1.00 96.31 272 LEU A C 1
ATOM 2204 O O . LEU A 1 272 ? 5.467 6.118 -18.487 1.00 96.31 272 LEU A O 1
ATOM 2208 N N . LEU A 1 273 ? 3.234 6.162 -18.332 1.00 96.62 273 LEU A N 1
ATOM 2209 C CA . LEU A 1 273 ? 3.017 6.338 -19.773 1.00 96.62 273 LEU A CA 1
ATOM 2210 C C . LEU A 1 273 ? 3.606 7.665 -20.271 1.00 96.62 273 LEU A C 1
ATOM 2212 O O . LEU A 1 273 ? 4.272 7.702 -21.304 1.00 96.62 273 LEU A O 1
ATOM 2216 N N . SER A 1 274 ? 3.401 8.757 -19.526 1.00 95.38 274 SER A N 1
ATOM 2217 C CA . SER A 1 274 ? 3.969 10.067 -19.874 1.00 95.38 274 SER A CA 1
ATOM 2218 C C . SER A 1 274 ? 5.497 10.048 -19.815 1.00 95.38 274 SER A C 1
ATOM 2220 O O . SER A 1 274 ? 6.149 10.615 -20.691 1.00 95.38 274 SER A O 1
ATOM 2222 N N . ALA A 1 275 ? 6.069 9.371 -18.816 1.00 95.31 275 ALA A N 1
ATOM 2223 C CA . ALA A 1 275 ? 7.510 9.187 -18.692 1.00 95.31 275 ALA A CA 1
ATOM 2224 C C . ALA A 1 275 ? 8.080 8.354 -19.849 1.00 95.31 275 ALA A C 1
ATOM 2226 O O . ALA A 1 275 ? 9.104 8.731 -20.408 1.00 95.31 275 ALA A O 1
ATOM 2227 N N . ALA A 1 276 ? 7.394 7.285 -20.263 1.00 94.62 276 ALA A N 1
ATOM 2228 C CA . ALA A 1 276 ? 7.787 6.461 -21.405 1.00 94.62 276 ALA A CA 1
ATOM 2229 C C . ALA A 1 276 ? 7.773 7.252 -22.723 1.00 94.62 276 ALA A C 1
ATOM 2231 O O . ALA A 1 276 ? 8.726 7.185 -23.496 1.00 94.62 276 ALA A O 1
ATOM 2232 N N . VAL A 1 277 ? 6.741 8.071 -22.961 1.00 93.62 277 VAL A N 1
ATOM 2233 C CA . VAL A 1 277 ? 6.695 8.965 -24.133 1.00 93.62 277 VAL A CA 1
ATOM 2234 C C . VAL A 1 277 ? 7.837 9.982 -24.094 1.00 93.62 277 VAL A C 1
ATOM 2236 O O . VAL A 1 277 ? 8.506 10.190 -25.104 1.00 93.62 277 VAL A O 1
ATOM 2239 N N . ALA A 1 278 ? 8.091 10.602 -22.938 1.00 92.44 278 ALA A N 1
ATOM 2240 C CA . ALA A 1 278 ? 9.185 11.557 -22.780 1.00 92.44 278 ALA A CA 1
ATOM 2241 C C . ALA A 1 278 ? 10.566 10.904 -22.963 1.00 92.44 278 ALA A C 1
ATOM 2243 O O . ALA A 1 278 ? 11.448 11.512 -23.565 1.00 92.44 278 ALA A O 1
ATOM 2244 N N . ALA A 1 279 ? 10.740 9.663 -22.502 1.00 91.81 279 ALA A N 1
ATOM 2245 C CA . ALA A 1 279 ? 11.971 8.897 -22.664 1.00 91.81 279 ALA A CA 1
ATOM 2246 C C . ALA A 1 279 ? 12.297 8.613 -24.140 1.00 91.81 279 ALA A C 1
ATOM 2248 O O . ALA A 1 279 ? 13.459 8.662 -24.539 1.00 91.81 279 ALA A O 1
ATOM 2249 N N . ARG A 1 280 ? 11.267 8.384 -24.963 1.00 87.94 280 ARG A N 1
ATOM 2250 C CA . ARG A 1 280 ? 11.393 8.097 -26.401 1.00 87.94 280 ARG A CA 1
ATOM 2251 C C . ARG A 1 280 ? 11.406 9.339 -27.298 1.00 87.94 280 ARG A C 1
ATOM 2253 O O . ARG A 1 280 ? 11.538 9.208 -28.510 1.00 87.94 280 ARG A O 1
ATOM 2260 N N . ASN A 1 281 ? 11.261 10.543 -26.742 1.00 86.50 281 ASN A N 1
ATOM 2261 C CA . ASN A 1 281 ? 11.341 11.776 -27.524 1.00 86.50 281 ASN A CA 1
ATOM 2262 C C . ASN A 1 281 ? 12.794 12.210 -27.745 1.00 86.50 281 ASN A C 1
ATOM 2264 O O . ASN A 1 281 ? 13.609 12.245 -26.821 1.00 86.50 281 ASN A O 1
ATOM 2268 N N . GLU A 1 282 ? 13.106 12.624 -28.969 1.00 76.94 282 GLU A N 1
ATOM 2269 C CA . GLU A 1 282 ? 14.372 13.280 -29.283 1.00 76.94 282 GLU A CA 1
ATOM 2270 C C . GLU A 1 282 ? 14.404 14.676 -28.641 1.00 76.94 282 GLU A C 1
ATOM 2272 O O . GLU A 1 282 ? 13.512 15.496 -28.861 1.00 76.94 282 GLU A O 1
ATOM 2277 N N . GLY A 1 283 ? 15.423 14.946 -27.820 1.00 81.81 283 GLY A N 1
ATOM 2278 C CA . GLY A 1 283 ? 15.611 16.240 -27.161 1.00 81.81 283 GLY A CA 1
ATOM 2279 C C . GLY A 1 283 ? 15.777 16.166 -25.640 1.00 81.81 283 GLY A C 1
ATOM 2280 O O . GLY A 1 283 ? 15.661 15.087 -25.042 1.00 81.81 283 GLY A O 1
ATOM 2281 N N . PRO A 1 284 ? 16.084 17.317 -25.011 1.00 83.88 284 PRO A N 1
ATOM 2282 C CA . PRO A 1 284 ? 16.276 17.401 -23.572 1.00 83.88 284 PRO A CA 1
ATOM 2283 C C . PRO A 1 284 ? 14.959 17.133 -22.844 1.00 83.88 284 PRO A C 1
ATOM 2285 O O . PRO A 1 284 ? 13.898 17.627 -23.233 1.00 83.88 284 PRO A O 1
ATOM 2288 N N . LEU A 1 285 ? 15.038 16.370 -21.756 1.00 87.94 285 LEU A N 1
ATOM 2289 C CA . LEU A 1 285 ? 13.907 16.197 -20.855 1.00 87.94 285 LEU A CA 1
ATOM 2290 C C . LEU A 1 285 ? 13.595 17.538 -20.185 1.00 87.94 285 LEU A C 1
ATOM 2292 O O . LEU A 1 285 ? 14.495 18.209 -19.691 1.00 87.94 285 LEU A O 1
ATOM 2296 N N . ALA A 1 286 ? 12.321 17.927 -20.165 1.00 85.62 286 ALA A N 1
ATOM 2297 C CA . ALA A 1 286 ? 11.882 19.168 -19.542 1.00 85.62 286 ALA A CA 1
ATOM 2298 C C . ALA A 1 286 ? 10.551 18.964 -18.803 1.00 85.62 286 ALA A C 1
ATOM 2300 O O . ALA A 1 286 ? 9.649 18.309 -19.337 1.00 85.62 286 ALA A O 1
ATOM 2301 N N . PRO A 1 287 ? 10.394 19.522 -17.589 1.00 82.25 287 PRO A N 1
ATOM 2302 C CA . PRO A 1 287 ? 9.158 19.385 -16.834 1.00 82.25 287 PRO A CA 1
ATOM 2303 C C . PRO A 1 287 ? 8.055 20.231 -17.470 1.00 82.25 287 PRO A C 1
ATOM 2305 O O . PRO A 1 287 ? 8.198 21.441 -17.645 1.00 82.25 287 PRO A O 1
ATOM 2308 N N . ASN A 1 288 ? 6.918 19.606 -17.776 1.00 82.00 288 ASN A N 1
ATOM 2309 C CA . ASN A 1 288 ? 5.739 20.323 -18.254 1.00 82.00 288 ASN A CA 1
ATOM 2310 C C . ASN A 1 288 ? 4.875 20.804 -17.076 1.00 82.00 288 ASN A C 1
ATOM 2312 O O . ASN A 1 288 ? 3.867 20.190 -16.726 1.00 82.00 288 ASN A O 1
ATOM 2316 N N . ILE A 1 289 ? 5.288 21.915 -16.465 1.00 76.69 289 ILE A N 1
ATOM 2317 C CA . ILE A 1 289 ? 4.622 22.511 -15.291 1.00 76.69 289 ILE A CA 1
ATOM 2318 C C . ILE A 1 289 ? 3.318 23.240 -15.685 1.00 76.69 289 ILE A C 1
ATOM 2320 O O . ILE A 1 289 ? 2.488 23.540 -14.837 1.00 76.69 289 ILE A O 1
ATOM 2324 N N . ALA A 1 290 ? 3.081 23.500 -16.977 1.00 73.12 290 ALA A N 1
ATOM 2325 C CA . ALA A 1 290 ? 1.875 24.204 -17.425 1.00 73.12 290 ALA A CA 1
ATOM 2326 C C . ALA A 1 290 ? 0.587 23.381 -17.229 1.00 73.12 290 ALA A C 1
ATOM 2328 O O . ALA A 1 290 ? -0.491 23.949 -17.081 1.00 73.12 290 ALA A O 1
ATOM 2329 N N . THR A 1 291 ? 0.694 22.050 -17.239 1.00 70.88 291 THR A N 1
ATOM 2330 C CA . THR A 1 291 ? -0.458 21.131 -17.196 1.00 70.88 291 THR A CA 1
ATOM 2331 C C . THR A 1 291 ? -0.503 20.248 -15.951 1.00 70.88 291 THR A C 1
ATOM 2333 O O . THR A 1 291 ? -1.420 19.443 -15.815 1.00 70.88 291 THR A O 1
ATOM 2336 N N . ALA A 1 292 ? 0.499 20.332 -15.076 1.00 81.62 292 ALA A N 1
ATOM 2337 C CA . ALA A 1 292 ? 0.642 19.463 -13.913 1.00 81.62 292 ALA A CA 1
ATOM 2338 C C . ALA A 1 292 ? 1.281 20.216 -12.744 1.00 81.62 292 ALA A C 1
ATOM 2340 O O . ALA A 1 292 ? 1.986 21.207 -12.938 1.00 81.62 292 ALA A O 1
ATOM 2341 N N . THR A 1 293 ? 1.063 19.723 -11.526 1.00 87.81 293 THR A N 1
ATOM 2342 C CA . THR A 1 293 ? 1.745 20.255 -10.346 1.00 87.81 293 THR A CA 1
ATOM 2343 C C . THR A 1 293 ? 3.266 20.081 -10.480 1.00 87.81 293 THR A C 1
ATOM 2345 O O . THR A 1 293 ? 3.720 19.145 -11.150 1.00 87.81 293 THR A O 1
ATOM 2348 N N . PRO A 1 294 ? 4.082 20.962 -9.866 1.00 89.94 294 PRO A N 1
ATOM 2349 C CA . PRO A 1 294 ? 5.537 20.893 -9.993 1.00 89.94 294 PRO A CA 1
ATOM 2350 C C . PRO A 1 294 ? 6.120 19.533 -9.594 1.00 89.94 294 PRO A C 1
ATOM 2352 O O . PRO A 1 294 ? 6.978 19.012 -10.303 1.00 89.94 294 PRO A O 1
ATOM 2355 N N . ASP A 1 295 ? 5.624 18.931 -8.508 1.00 92.12 295 ASP A N 1
ATOM 2356 C CA . ASP A 1 295 ? 6.049 17.611 -8.034 1.00 92.12 295 ASP A CA 1
ATOM 2357 C C . ASP A 1 295 ? 5.733 16.506 -9.053 1.00 92.12 295 ASP A C 1
ATOM 2359 O O . ASP A 1 295 ? 6.612 15.718 -9.398 1.00 92.12 295 ASP A O 1
ATOM 2363 N N . ALA A 1 296 ? 4.522 16.492 -9.617 1.00 91.75 296 ALA A N 1
ATOM 2364 C CA . ALA A 1 296 ? 4.133 15.521 -10.637 1.00 91.75 296 ALA A CA 1
ATOM 2365 C C . ALA A 1 296 ? 4.930 15.685 -11.945 1.00 91.75 296 ALA A C 1
ATOM 2367 O O . ALA A 1 296 ? 5.388 14.696 -12.520 1.00 91.75 296 ALA A O 1
ATOM 2368 N N . ALA A 1 297 ? 5.129 16.924 -12.409 1.00 93.31 297 ALA A N 1
ATOM 2369 C CA . ALA A 1 297 ? 5.884 17.210 -13.629 1.00 93.31 297 ALA A CA 1
ATOM 2370 C C . ALA A 1 297 ? 7.363 16.811 -13.498 1.00 93.31 297 ALA A C 1
ATOM 2372 O O . ALA A 1 297 ? 7.922 16.199 -14.409 1.00 93.31 297 ALA A O 1
ATOM 2373 N N . LEU A 1 298 ? 7.989 17.123 -12.359 1.00 95.31 298 LEU A N 1
ATOM 2374 C CA . LEU A 1 298 ? 9.372 16.742 -12.069 1.00 95.31 298 LEU A CA 1
ATOM 2375 C C . LEU A 1 298 ? 9.516 15.226 -11.891 1.00 95.31 298 LEU A C 1
ATOM 2377 O O . LEU A 1 298 ? 10.482 14.653 -12.389 1.00 95.31 298 LEU A O 1
ATOM 2381 N N . ALA A 1 299 ? 8.545 14.560 -11.257 1.00 95.38 299 ALA A N 1
ATOM 2382 C CA . ALA A 1 299 ? 8.549 13.106 -11.132 1.00 95.38 299 ALA A CA 1
ATOM 2383 C C . ALA A 1 299 ? 8.543 12.428 -12.511 1.00 95.38 299 ALA A C 1
ATOM 2385 O O . ALA A 1 299 ? 9.359 11.542 -12.746 1.00 95.38 299 ALA A O 1
ATOM 2386 N N . ILE A 1 300 ? 7.692 12.876 -13.447 1.00 95.69 300 ILE A N 1
ATOM 2387 C CA . ILE A 1 300 ? 7.663 12.355 -14.829 1.00 95.69 300 ILE A CA 1
ATOM 2388 C C . ILE A 1 300 ? 9.037 12.488 -15.498 1.00 95.69 300 ILE A C 1
ATOM 2390 O O . ILE A 1 300 ? 9.487 11.546 -16.145 1.00 95.69 300 ILE A O 1
ATOM 2394 N N . VAL A 1 301 ? 9.714 13.628 -15.328 1.00 95.25 301 VAL A N 1
ATOM 2395 C CA . VAL A 1 301 ? 11.054 13.860 -15.893 1.00 95.25 301 VAL A CA 1
ATOM 2396 C C . VAL A 1 301 ? 12.090 12.911 -15.300 1.00 95.25 301 VAL A C 1
ATOM 2398 O O . VAL A 1 301 ? 12.867 12.327 -16.050 1.00 95.25 301 VAL A O 1
ATOM 2401 N N . VAL A 1 302 ? 12.090 12.723 -13.979 1.00 95.81 302 VAL A N 1
ATOM 2402 C CA . VAL A 1 302 ? 13.021 11.796 -13.320 1.00 95.81 302 VAL A CA 1
ATOM 2403 C C . VAL A 1 302 ? 12.742 10.354 -13.752 1.00 95.81 302 VAL A C 1
ATOM 2405 O O . VAL A 1 302 ? 13.679 9.654 -14.120 1.00 95.81 302 VAL A O 1
ATOM 2408 N N . PHE A 1 303 ? 11.479 9.918 -13.816 1.00 95.81 303 PHE A N 1
ATOM 2409 C CA . PHE A 1 303 ? 11.136 8.598 -14.362 1.00 95.81 303 PHE A CA 1
ATOM 2410 C C . PHE A 1 303 ? 11.583 8.443 -15.818 1.00 95.81 303 PHE A C 1
ATOM 2412 O O . PHE A 1 303 ? 12.159 7.418 -16.167 1.00 95.81 303 PHE A O 1
ATOM 2419 N N . ALA A 1 304 ? 11.374 9.457 -16.661 1.00 95.12 304 ALA A N 1
ATOM 2420 C CA . ALA A 1 304 ? 11.823 9.425 -18.049 1.00 95.12 304 ALA A CA 1
ATOM 2421 C C . ALA A 1 304 ? 13.353 9.309 -18.146 1.00 95.12 304 ALA A C 1
ATOM 2423 O O . ALA A 1 304 ? 13.853 8.530 -18.950 1.00 95.12 304 ALA A O 1
ATOM 2424 N N . ALA A 1 305 ? 14.097 10.026 -17.300 1.00 94.25 305 ALA A N 1
ATOM 2425 C CA . ALA A 1 305 ? 15.553 9.932 -17.230 1.00 94.25 305 ALA A CA 1
ATOM 2426 C C . ALA A 1 305 ? 16.018 8.523 -16.820 1.00 94.25 305 ALA A C 1
ATOM 2428 O O . ALA A 1 305 ? 16.921 7.969 -17.445 1.00 94.25 305 ALA A O 1
ATOM 2429 N N . LEU A 1 306 ? 15.348 7.903 -15.840 1.00 93.69 306 LEU A N 1
ATOM 2430 C CA . LEU A 1 306 ? 15.614 6.517 -15.438 1.00 93.69 306 LEU A CA 1
ATOM 2431 C C . LEU A 1 306 ? 15.345 5.525 -16.580 1.00 93.69 306 LEU A C 1
ATOM 2433 O O . LEU A 1 306 ? 16.176 4.655 -16.831 1.00 93.69 306 LEU A O 1
ATOM 2437 N N . LEU A 1 307 ? 14.234 5.682 -17.310 1.00 92.75 307 LEU A N 1
ATOM 2438 C CA . LEU A 1 307 ? 13.910 4.845 -18.474 1.00 92.75 307 LEU A CA 1
ATOM 2439 C C . LEU A 1 307 ? 14.932 5.017 -19.613 1.00 92.75 307 LEU A C 1
ATOM 2441 O O . LEU A 1 307 ? 15.311 4.037 -20.253 1.00 92.75 307 LEU A O 1
ATOM 2445 N N . ARG A 1 308 ? 15.442 6.239 -19.825 1.00 91.06 308 ARG A N 1
ATOM 2446 C CA . ARG A 1 308 ? 16.516 6.522 -20.798 1.00 91.06 308 ARG A CA 1
ATOM 2447 C C . ARG A 1 308 ? 17.900 6.037 -20.364 1.00 91.06 308 ARG A C 1
ATOM 2449 O O . ARG A 1 308 ? 18.823 6.102 -21.170 1.00 91.06 308 ARG A O 1
ATOM 2456 N N . ARG A 1 309 ? 18.062 5.600 -19.108 1.00 90.56 309 ARG A N 1
ATOM 2457 C CA . ARG A 1 309 ? 19.362 5.383 -18.444 1.00 90.56 309 ARG A CA 1
ATOM 2458 C C . ARG A 1 309 ? 20.247 6.645 -18.415 1.00 90.56 309 ARG A C 1
ATOM 2460 O O . ARG A 1 309 ? 21.468 6.551 -18.321 1.00 90.56 309 ARG A O 1
ATOM 2467 N N . ASP A 1 310 ? 19.634 7.829 -18.451 1.00 91.69 310 ASP A N 1
ATOM 2468 C CA . ASP A 1 310 ? 20.312 9.126 -18.369 1.00 91.69 310 ASP A CA 1
ATOM 2469 C C . ASP A 1 310 ? 20.389 9.595 -16.906 1.00 91.69 310 ASP A C 1
ATOM 2471 O O . ASP A 1 310 ? 19.535 10.324 -16.389 1.00 91.69 310 ASP A O 1
ATOM 2475 N N . LEU A 1 311 ? 21.427 9.130 -16.207 1.00 91.19 311 LEU A N 1
ATOM 2476 C CA . LEU A 1 311 ? 21.632 9.440 -14.790 1.00 91.19 311 LEU A CA 1
ATOM 2477 C C . LEU A 1 311 ? 21.999 10.913 -14.555 1.00 91.19 311 LEU A C 1
ATOM 2479 O O . LEU A 1 311 ? 21.740 11.444 -13.472 1.00 91.19 311 LEU A O 1
ATOM 2483 N N . GLU A 1 312 ? 22.586 11.590 -15.545 1.00 91.94 312 GLU A N 1
ATOM 2484 C CA . GLU A 1 312 ? 22.939 13.007 -15.435 1.00 91.94 312 GLU A CA 1
ATOM 2485 C C . GLU A 1 312 ? 21.685 13.882 -15.464 1.00 91.94 312 GLU A C 1
ATOM 2487 O O . GLU A 1 312 ? 21.522 14.762 -14.607 1.00 91.94 312 GLU A O 1
ATOM 2492 N N . ALA A 1 313 ? 20.749 13.598 -16.375 1.00 91.19 313 ALA A N 1
ATOM 2493 C CA . ALA A 1 313 ? 19.458 14.273 -16.397 1.00 91.19 313 ALA A CA 1
ATOM 2494 C C . ALA A 1 313 ? 18.671 14.016 -15.104 1.00 91.19 313 ALA A C 1
ATOM 2496 O O . ALA A 1 313 ? 18.132 14.959 -14.517 1.00 91.19 313 ALA A O 1
ATOM 2497 N N . ALA A 1 314 ? 18.661 12.773 -14.606 1.00 93.50 314 ALA A N 1
ATOM 2498 C CA . ALA A 1 314 ? 18.005 12.437 -13.342 1.00 93.50 314 ALA A CA 1
ATOM 2499 C C . ALA A 1 314 ? 18.560 13.284 -12.182 1.00 93.50 314 ALA A C 1
ATOM 2501 O O . ALA A 1 314 ? 17.791 13.930 -11.468 1.00 93.50 314 ALA A O 1
ATOM 2502 N N . ARG A 1 315 ? 19.892 13.363 -12.045 1.00 93.62 315 ARG A N 1
ATOM 2503 C CA . ARG A 1 315 ? 20.571 14.167 -11.010 1.00 93.62 315 ARG A CA 1
ATOM 2504 C C . ARG A 1 315 ? 20.332 15.665 -11.151 1.00 93.62 315 ARG A C 1
ATOM 2506 O O . ARG A 1 315 ? 20.198 16.352 -10.141 1.00 93.62 315 ARG A O 1
ATOM 2513 N N . THR A 1 316 ? 20.237 16.166 -12.380 1.00 93.88 316 THR A N 1
ATOM 2514 C CA . THR A 1 316 ? 19.977 17.586 -12.658 1.00 93.88 316 THR A CA 1
ATOM 2515 C C . THR A 1 316 ? 18.636 18.039 -12.077 1.00 93.88 316 THR A C 1
ATOM 2517 O O . THR A 1 316 ? 18.559 19.085 -11.433 1.00 93.88 316 THR A O 1
ATOM 2520 N N . TYR A 1 317 ? 17.583 17.235 -12.256 1.00 94.12 317 TYR A N 1
ATOM 2521 C CA . TYR A 1 317 ? 16.238 17.558 -11.763 1.00 94.12 317 TYR A CA 1
ATOM 2522 C C . TYR A 1 317 ? 15.955 17.047 -10.343 1.00 94.12 317 TYR A C 1
ATOM 2524 O O . TYR A 1 317 ? 14.970 17.460 -9.728 1.00 94.12 317 TYR A O 1
ATOM 2532 N N . TRP A 1 318 ? 16.828 16.202 -9.792 1.00 95.81 318 TRP A N 1
ATOM 2533 C CA . TRP A 1 318 ? 16.645 15.566 -8.489 1.00 95.81 318 TRP A CA 1
ATOM 2534 C C . TRP A 1 318 ? 16.451 16.565 -7.344 1.00 95.81 318 TRP A C 1
ATOM 2536 O O . TRP A 1 318 ? 15.484 16.476 -6.587 1.00 95.81 318 TRP A O 1
ATOM 2546 N N . GLY A 1 319 ? 17.329 17.568 -7.248 1.00 96.00 319 GLY A N 1
ATOM 2547 C CA . GLY A 1 319 ? 17.241 18.587 -6.198 1.00 96.00 319 GLY A CA 1
ATOM 2548 C C . GLY A 1 319 ? 15.932 19.382 -6.252 1.00 96.00 319 GLY A C 1
ATOM 2549 O O . GLY A 1 319 ? 15.342 19.671 -5.212 1.00 96.00 319 GLY A O 1
ATOM 2550 N N . MET A 1 320 ? 15.440 19.675 -7.462 1.00 95.50 320 MET A N 1
ATOM 2551 C CA . MET A 1 320 ? 14.159 20.360 -7.662 1.00 95.50 320 MET A CA 1
ATOM 2552 C C . MET A 1 320 ? 12.980 19.479 -7.242 1.00 95.50 320 MET A C 1
ATOM 2554 O O . MET A 1 320 ? 12.048 19.973 -6.611 1.00 95.50 320 MET A O 1
ATOM 2558 N N . LEU A 1 321 ? 13.026 18.180 -7.559 1.00 96.25 321 LEU A N 1
ATOM 2559 C CA . LEU A 1 321 ? 11.990 17.226 -7.162 1.00 96.25 321 LEU A CA 1
ATOM 2560 C C . LEU A 1 321 ? 11.904 17.096 -5.637 1.00 96.25 321 LEU A C 1
ATOM 2562 O O . LEU A 1 321 ? 10.809 17.153 -5.079 1.00 96.25 321 LEU A O 1
ATOM 2566 N N . LEU A 1 322 ? 13.047 16.973 -4.953 1.00 96.62 322 LEU A N 1
ATOM 2567 C CA . LEU A 1 322 ? 13.075 16.898 -3.491 1.00 96.62 322 LEU A CA 1
ATOM 2568 C C . LEU A 1 322 ? 12.482 18.150 -2.843 1.00 96.62 322 LEU A C 1
ATOM 2570 O O . LEU A 1 322 ? 11.747 18.039 -1.863 1.00 96.62 322 LEU A O 1
ATOM 2574 N N . GLU A 1 323 ? 12.772 19.336 -3.379 1.00 95.06 323 GLU A N 1
ATOM 2575 C CA . GLU A 1 323 ? 12.208 20.575 -2.845 1.00 95.06 323 GLU A CA 1
ATOM 2576 C C . GLU A 1 323 ? 10.701 20.678 -3.103 1.00 95.06 323 GLU A C 1
ATOM 2578 O O . GLU A 1 323 ? 9.946 21.034 -2.195 1.00 95.06 323 GLU A O 1
ATOM 2583 N N . ALA A 1 324 ? 10.242 20.268 -4.290 1.00 94.38 324 ALA A N 1
ATOM 2584 C CA . ALA A 1 324 ? 8.817 20.181 -4.590 1.00 94.38 324 ALA A CA 1
ATOM 2585 C C . ALA A 1 324 ? 8.097 19.245 -3.604 1.00 94.38 324 ALA A C 1
ATOM 2587 O O . ALA A 1 324 ? 7.093 19.643 -3.016 1.00 94.38 324 ALA A O 1
ATOM 2588 N N . TYR A 1 325 ? 8.644 18.056 -3.326 1.00 95.44 325 TYR A N 1
ATOM 2589 C CA . TYR A 1 325 ? 8.070 17.134 -2.343 1.00 95.44 325 TYR A CA 1
ATOM 2590 C C . TYR A 1 325 ? 8.081 17.682 -0.914 1.00 95.44 325 TYR A C 1
ATOM 2592 O O . TYR A 1 325 ? 7.087 17.561 -0.206 1.00 95.44 325 TYR A O 1
ATOM 2600 N N . ARG A 1 326 ? 9.145 18.361 -0.475 1.00 94.19 326 ARG A N 1
ATOM 2601 C CA . ARG A 1 326 ? 9.193 18.955 0.876 1.00 94.19 326 ARG A CA 1
ATOM 2602 C C . ARG A 1 326 ? 8.113 20.002 1.129 1.00 94.19 326 ARG A C 1
ATOM 2604 O O . ARG A 1 326 ? 7.826 20.280 2.294 1.00 94.19 326 ARG A O 1
ATOM 2611 N N . SER A 1 327 ? 7.557 20.599 0.078 1.00 91.75 327 SER A N 1
ATOM 2612 C CA . SER A 1 327 ? 6.537 21.646 0.175 1.00 91.75 327 SER A CA 1
ATOM 2613 C C . SER A 1 327 ? 5.104 21.124 0.335 1.00 91.75 327 SER A C 1
ATOM 2615 O O . SER A 1 327 ? 4.203 21.918 0.587 1.00 91.75 327 SER A O 1
ATOM 2617 N N . VAL A 1 328 ? 4.889 19.810 0.228 1.00 92.06 328 VAL A N 1
ATOM 2618 C CA . VAL A 1 328 ? 3.558 19.184 0.195 1.00 92.06 328 VAL A CA 1
ATOM 2619 C C . VAL A 1 328 ? 3.411 18.085 1.261 1.00 92.06 328 VAL A C 1
ATOM 2621 O O . VAL A 1 328 ? 4.409 17.470 1.648 1.00 92.06 328 VAL A O 1
ATOM 2624 N N . PRO A 1 329 ? 2.183 17.813 1.749 1.00 92.06 329 PRO A N 1
ATOM 2625 C CA . PRO A 1 329 ? 1.954 16.819 2.798 1.00 92.06 329 PRO A CA 1
ATOM 2626 C C . PRO A 1 329 ? 2.185 15.384 2.308 1.00 92.06 329 PRO A C 1
ATOM 2628 O O . PRO A 1 329 ? 1.977 15.070 1.139 1.00 92.06 329 PRO A O 1
ATOM 2631 N N . LEU A 1 330 ? 2.594 14.488 3.208 1.00 93.06 330 LEU A N 1
ATOM 2632 C CA . LEU A 1 330 ? 2.662 13.039 2.940 1.00 93.06 330 LEU A CA 1
ATOM 2633 C C . LEU A 1 330 ? 1.704 12.222 3.815 1.00 93.06 330 LEU A C 1
ATOM 2635 O O . LEU A 1 330 ? 1.519 11.035 3.568 1.00 93.06 330 LEU A O 1
ATOM 2639 N N . LEU A 1 331 ? 1.100 12.861 4.816 1.00 93.12 331 LEU A N 1
ATOM 2640 C CA . LEU A 1 331 ? 0.136 12.255 5.723 1.00 93.12 331 LEU A CA 1
ATOM 2641 C C . LEU A 1 331 ? -1.289 12.504 5.217 1.00 93.12 331 LEU A C 1
ATOM 2643 O O . LEU A 1 331 ? -1.552 13.490 4.527 1.00 93.12 331 LEU A O 1
ATOM 2647 N N . TYR A 1 332 ? -2.204 11.616 5.584 1.00 93.38 332 TYR A N 1
ATOM 2648 C CA . TYR A 1 332 ? -3.640 11.777 5.373 1.00 93.38 332 TYR A CA 1
ATOM 2649 C C . TYR A 1 332 ? -4.403 11.196 6.565 1.00 93.38 332 TYR A C 1
ATOM 2651 O O . TYR A 1 332 ? -3.873 10.366 7.309 1.00 93.38 332 TYR A O 1
ATOM 2659 N N . VAL A 1 333 ? -5.648 11.628 6.753 1.00 92.19 333 VAL A N 1
ATOM 2660 C CA . VAL A 1 333 ? -6.571 11.004 7.709 1.00 92.19 333 VAL A CA 1
ATOM 2661 C C . VAL A 1 333 ? -7.317 9.878 6.978 1.00 92.19 333 VAL A C 1
ATOM 2663 O O . VAL A 1 333 ? -7.823 10.121 5.885 1.00 92.19 333 VAL A O 1
ATOM 2666 N N . PRO A 1 334 ? -7.367 8.640 7.500 1.00 91.31 334 PRO A N 1
ATOM 2667 C CA . PRO A 1 334 ? -8.119 7.553 6.870 1.00 91.31 334 PRO A CA 1
ATOM 2668 C C . PRO A 1 334 ? -9.629 7.802 6.837 1.00 91.31 334 PRO A C 1
ATOM 2670 O O . PRO A 1 334 ? -10.161 8.532 7.674 1.00 91.31 334 PRO A O 1
ATOM 2673 N N . LEU A 1 335 ? -10.332 7.096 5.946 1.00 90.75 335 LEU A N 1
ATOM 2674 C CA . LEU A 1 335 ? -11.797 7.153 5.839 1.00 90.75 335 LEU A CA 1
ATOM 2675 C C . LEU A 1 335 ? -12.498 6.822 7.164 1.00 90.75 335 LEU A C 1
ATOM 2677 O O . LEU A 1 335 ? -13.384 7.560 7.578 1.00 90.75 335 LEU A O 1
ATOM 2681 N N . ALA A 1 336 ? -12.022 5.799 7.881 1.00 85.00 336 ALA A N 1
ATOM 2682 C CA . ALA A 1 336 ? -12.566 5.387 9.180 1.00 85.00 336 ALA A CA 1
ATOM 2683 C C . ALA A 1 336 ? -12.468 6.468 10.277 1.00 85.00 336 ALA A C 1
ATOM 2685 O O . ALA A 1 336 ? -13.107 6.356 11.319 1.00 85.00 336 ALA A O 1
ATOM 2686 N N . ARG A 1 337 ? -11.641 7.503 10.068 1.00 84.44 337 ARG A N 1
ATOM 2687 C CA . ARG A 1 337 ? -11.485 8.664 10.960 1.00 84.44 337 ARG A CA 1
ATOM 2688 C C . ARG A 1 337 ? -12.037 9.955 10.340 1.00 84.44 337 ARG A C 1
ATOM 2690 O O . ARG A 1 337 ? -11.700 11.042 10.796 1.00 84.44 337 ARG A O 1
ATOM 2697 N N . GLY A 1 338 ? -12.850 9.843 9.288 1.00 86.00 338 GLY A N 1
ATOM 2698 C CA . GLY A 1 338 ? -13.501 10.979 8.634 1.00 86.00 338 GLY A CA 1
ATOM 2699 C C . GLY A 1 338 ? -12.606 11.790 7.694 1.00 86.00 338 GLY A C 1
ATOM 2700 O O . GLY A 1 338 ? -12.904 12.952 7.435 1.00 86.00 338 GLY A O 1
ATOM 2701 N N . GLY A 1 339 ? -11.504 11.223 7.193 1.00 89.94 339 GLY A N 1
ATOM 2702 C CA . GLY A 1 339 ? -10.649 11.922 6.233 1.00 89.94 339 GLY A CA 1
ATOM 2703 C C . GLY A 1 339 ? -11.316 12.155 4.876 1.00 89.94 339 GLY A C 1
ATOM 2704 O O . GLY A 1 339 ? -12.114 11.335 4.419 1.00 89.94 339 GLY A O 1
ATOM 2705 N N . ASP A 1 340 ? -10.963 13.260 4.210 1.00 91.50 340 ASP A N 1
ATOM 2706 C CA . ASP A 1 340 ? -11.508 13.579 2.888 1.00 91.50 340 ASP A CA 1
ATOM 2707 C C . ASP A 1 340 ? -10.926 12.651 1.800 1.00 91.50 340 ASP A C 1
ATOM 2709 O O . ASP A 1 340 ? -9.709 12.635 1.589 1.00 91.50 340 ASP A O 1
ATOM 2713 N N . PRO A 1 341 ? -11.764 11.915 1.042 1.00 93.44 341 PRO A N 1
ATOM 2714 C CA . PRO A 1 341 ? -11.295 11.010 -0.004 1.00 93.44 341 PRO A CA 1
ATOM 2715 C C . PRO A 1 341 ? -10.405 11.667 -1.074 1.00 93.44 341 PRO A C 1
ATOM 2717 O O . PRO A 1 341 ? -9.497 11.018 -1.598 1.00 93.44 341 PRO A O 1
ATOM 2720 N N . GLY A 1 342 ? -10.632 12.942 -1.409 1.00 93.50 342 GLY A N 1
ATOM 2721 C CA . GLY A 1 342 ? -9.846 13.668 -2.408 1.00 93.50 342 GLY A CA 1
ATOM 2722 C C . GLY A 1 342 ? -8.423 13.975 -1.932 1.00 93.50 342 GLY A C 1
ATOM 2723 O O . GLY A 1 342 ? -7.453 13.795 -2.685 1.00 93.50 342 GLY A O 1
ATOM 2724 N N . GLU A 1 343 ? -8.277 14.373 -0.668 1.00 92.69 343 GLU A N 1
ATOM 2725 C CA . GLU A 1 343 ? -6.971 14.532 -0.020 1.00 92.69 343 GLU A CA 1
ATOM 2726 C C . GLU A 1 343 ? -6.219 13.197 0.064 1.00 92.69 343 GLU A C 1
ATOM 2728 O O . GLU A 1 343 ? -5.034 13.138 -0.286 1.00 92.69 343 GLU A O 1
ATOM 2733 N N . ILE A 1 344 ? -6.915 12.109 0.423 1.00 95.19 344 ILE A N 1
ATOM 2734 C CA . ILE A 1 344 ? -6.339 10.754 0.465 1.00 95.19 344 ILE A CA 1
ATOM 2735 C C . ILE A 1 344 ? -5.784 10.362 -0.909 1.00 95.19 344 ILE A C 1
ATOM 2737 O O . ILE A 1 344 ? -4.631 9.936 -1.006 1.00 95.19 344 ILE A O 1
ATOM 2741 N N . VAL A 1 345 ? -6.559 10.546 -1.986 1.00 95.88 345 VAL A N 1
ATOM 2742 C CA . VAL A 1 345 ? -6.110 10.263 -3.362 1.00 95.88 345 VAL A CA 1
ATOM 2743 C C . VAL A 1 345 ? -4.848 11.053 -3.698 1.00 95.88 345 VAL A C 1
ATOM 2745 O O . VAL A 1 345 ? -3.874 10.483 -4.192 1.00 95.88 345 VAL A O 1
ATOM 2748 N N . THR A 1 346 ? -4.837 12.357 -3.421 1.00 93.75 346 THR A N 1
ATOM 2749 C CA . THR A 1 346 ? -3.704 13.234 -3.754 1.00 93.75 346 THR A CA 1
ATOM 2750 C C . THR A 1 346 ? -2.428 12.793 -3.042 1.00 93.75 346 THR A C 1
ATOM 2752 O O . THR A 1 346 ? -1.365 12.686 -3.661 1.00 93.75 346 THR A O 1
ATOM 2755 N N . THR A 1 347 ? -2.533 12.484 -1.751 1.00 94.94 347 THR A N 1
ATOM 2756 C CA . THR A 1 347 ? -1.406 12.013 -0.948 1.00 94.94 347 THR A CA 1
ATOM 2757 C C . THR A 1 347 ? -0.934 10.627 -1.392 1.00 94.94 347 THR A C 1
ATOM 2759 O O . THR A 1 347 ? 0.267 10.429 -1.588 1.00 94.94 347 THR A O 1
ATOM 2762 N N . ARG A 1 348 ? -1.845 9.685 -1.664 1.00 96.00 348 ARG A N 1
ATOM 2763 C CA . ARG A 1 348 ? -1.486 8.332 -2.120 1.00 96.00 348 ARG A CA 1
ATOM 2764 C C . ARG A 1 348 ? -0.863 8.299 -3.515 1.00 96.00 348 ARG A C 1
ATOM 2766 O O . ARG A 1 348 ? 0.053 7.515 -3.744 1.00 96.00 348 ARG A O 1
ATOM 2773 N N . ILE A 1 349 ? -1.267 9.179 -4.437 1.00 95.44 349 ILE A N 1
ATOM 2774 C CA . ILE A 1 349 ? -0.599 9.329 -5.748 1.00 95.44 349 ILE A CA 1
ATOM 2775 C C . ILE A 1 349 ? 0.881 9.691 -5.569 1.00 95.44 349 ILE A C 1
ATOM 2777 O O . ILE A 1 349 ? 1.745 9.165 -6.285 1.00 95.44 349 ILE A O 1
ATOM 2781 N N . ARG A 1 350 ? 1.173 10.580 -4.612 1.00 94.88 350 ARG A N 1
ATOM 2782 C CA . ARG A 1 350 ? 2.535 10.999 -4.267 1.00 94.88 350 ARG A CA 1
ATOM 2783 C C . ARG A 1 350 ? 3.310 9.884 -3.580 1.00 94.88 350 ARG A C 1
ATOM 2785 O O . ARG A 1 350 ? 4.431 9.602 -3.992 1.00 94.88 350 ARG A O 1
ATOM 2792 N N . GLN A 1 351 ? 2.712 9.219 -2.592 1.00 95.69 351 GLN A N 1
ATOM 2793 C CA . GLN A 1 351 ? 3.313 8.053 -1.934 1.00 95.69 351 GLN A CA 1
ATOM 2794 C C . GLN A 1 351 ? 3.680 6.985 -2.963 1.00 95.69 351 GLN A C 1
ATOM 2796 O O . GLN A 1 351 ? 4.814 6.520 -2.970 1.00 95.69 351 GLN A O 1
ATOM 2801 N N . ARG A 1 352 ? 2.781 6.686 -3.909 1.00 96.06 352 ARG A N 1
ATOM 2802 C CA . ARG A 1 352 ? 3.050 5.748 -5.000 1.00 96.06 352 ARG A CA 1
ATOM 2803 C C . ARG A 1 352 ? 4.246 6.175 -5.854 1.00 96.06 352 ARG A C 1
ATOM 2805 O O . ARG A 1 352 ? 5.118 5.359 -6.117 1.00 96.06 352 ARG A O 1
ATOM 2812 N N . ALA A 1 353 ? 4.338 7.459 -6.218 1.00 96.00 353 ALA A N 1
ATOM 2813 C CA . ALA A 1 353 ? 5.491 7.987 -6.959 1.00 96.00 353 ALA A CA 1
ATOM 2814 C C . ALA A 1 353 ? 6.809 7.768 -6.207 1.00 96.00 353 ALA A C 1
ATOM 2816 O O . ALA A 1 353 ? 7.812 7.378 -6.799 1.00 96.00 353 ALA A O 1
ATOM 2817 N N . ILE A 1 354 ? 6.799 8.018 -4.897 1.00 97.50 354 ILE A N 1
ATOM 2818 C CA . ILE A 1 354 ? 7.959 7.824 -4.030 1.00 97.50 354 ILE A CA 1
ATOM 2819 C C . ILE A 1 354 ? 8.305 6.330 -3.937 1.00 97.50 354 ILE A C 1
ATOM 2821 O O . ILE A 1 354 ? 9.473 5.991 -4.083 1.00 97.50 354 ILE A O 1
ATOM 2825 N N . GLN A 1 355 ? 7.325 5.436 -3.765 1.00 97.25 355 GLN A N 1
ATOM 2826 C CA . GLN A 1 355 ? 7.535 3.980 -3.741 1.00 97.25 355 GLN A CA 1
ATOM 2827 C C . GLN A 1 355 ? 8.191 3.470 -5.031 1.00 97.25 355 GLN A C 1
ATOM 2829 O O . GLN A 1 355 ? 9.181 2.736 -4.975 1.00 97.25 355 GLN A O 1
ATOM 2834 N N . ASP A 1 356 ? 7.679 3.889 -6.190 1.00 95.81 356 ASP A N 1
ATOM 2835 C CA . ASP A 1 356 ? 8.213 3.482 -7.491 1.00 95.81 356 ASP A CA 1
ATOM 2836 C C . ASP A 1 356 ? 9.660 3.994 -7.681 1.00 95.81 356 ASP A C 1
ATOM 2838 O O . ASP A 1 356 ? 10.528 3.249 -8.140 1.00 95.81 356 ASP A O 1
ATOM 2842 N N . LEU A 1 357 ? 9.966 5.230 -7.253 1.00 96.75 357 LEU A N 1
ATOM 2843 C CA . LEU A 1 357 ? 11.335 5.771 -7.260 1.00 96.75 357 LEU A CA 1
ATOM 2844 C C . LEU A 1 357 ? 12.262 5.013 -6.300 1.00 96.75 357 LEU A C 1
ATOM 2846 O O . LEU A 1 357 ? 13.370 4.650 -6.689 1.00 96.75 357 LEU A O 1
ATOM 2850 N N . LEU A 1 358 ? 11.823 4.743 -5.067 1.00 97.38 358 LEU A N 1
ATOM 2851 C CA . LEU A 1 358 ? 12.595 3.991 -4.070 1.00 97.38 358 LEU A CA 1
ATOM 2852 C C . LEU A 1 358 ? 12.914 2.565 -4.534 1.00 97.38 358 LEU A C 1
ATOM 2854 O O . LEU A 1 358 ? 13.958 2.030 -4.173 1.00 97.38 358 LEU A O 1
ATOM 2858 N N . THR A 1 359 ? 12.045 1.980 -5.360 1.00 95.31 359 THR A N 1
ATOM 2859 C CA . THR A 1 359 ? 12.256 0.660 -5.967 1.00 95.31 359 THR A CA 1
ATOM 2860 C C . THR A 1 359 ? 13.214 0.732 -7.164 1.00 95.31 359 THR A C 1
ATOM 2862 O O . THR A 1 359 ? 14.100 -0.110 -7.322 1.00 95.31 359 THR A O 1
ATOM 2865 N N . GLY A 1 360 ? 13.042 1.728 -8.041 1.00 91.75 360 GLY A N 1
ATOM 2866 C CA . GLY A 1 360 ? 13.779 1.827 -9.305 1.00 91.75 360 GLY A CA 1
ATOM 2867 C C . GLY A 1 360 ? 15.190 2.410 -9.185 1.00 91.75 360 GLY A C 1
ATOM 2868 O O . GLY A 1 360 ? 16.118 1.918 -9.827 1.00 91.75 360 GLY A O 1
ATOM 2869 N N . MET A 1 361 ? 15.381 3.441 -8.359 1.00 94.62 361 MET A N 1
ATOM 2870 C CA . MET A 1 361 ? 16.641 4.193 -8.276 1.00 94.62 361 MET A CA 1
ATOM 2871 C C . MET A 1 361 ? 17.841 3.369 -7.779 1.00 94.62 361 MET A C 1
ATOM 2873 O O . MET A 1 361 ? 18.905 3.481 -8.397 1.00 94.62 361 MET A O 1
ATOM 2877 N N . PRO A 1 362 ? 17.723 2.501 -6.748 1.00 95.00 362 PRO A N 1
ATOM 2878 C CA . PRO A 1 362 ? 18.845 1.665 -6.317 1.00 95.00 362 PRO A CA 1
ATOM 2879 C C . PRO A 1 362 ? 19.378 0.773 -7.433 1.00 95.00 362 PRO A C 1
ATOM 2881 O O . PRO A 1 362 ? 20.588 0.637 -7.599 1.00 95.00 362 PRO A O 1
ATOM 2884 N N . ARG A 1 363 ? 18.476 0.223 -8.257 1.00 89.88 363 ARG A N 1
ATOM 2885 C CA . ARG A 1 363 ? 18.830 -0.630 -9.401 1.00 89.88 363 ARG A CA 1
ATOM 2886 C C . ARG A 1 363 ? 19.571 0.134 -10.499 1.00 89.88 363 ARG A C 1
ATOM 2888 O O . ARG A 1 363 ? 20.339 -0.476 -11.232 1.00 89.88 363 ARG A O 1
ATOM 2895 N N . ALA A 1 364 ? 19.361 1.445 -10.591 1.00 90.12 364 ALA A N 1
ATOM 2896 C CA . ALA A 1 364 ? 20.074 2.339 -11.500 1.00 90.12 364 ALA A CA 1
ATOM 2897 C C . ALA A 1 364 ? 21.411 2.859 -10.924 1.00 90.12 364 ALA A C 1
ATOM 2899 O O . ALA A 1 364 ? 22.074 3.674 -11.560 1.00 90.12 364 ALA A O 1
ATOM 2900 N N . GLY A 1 365 ? 21.811 2.423 -9.720 1.00 91.19 365 GLY A N 1
ATOM 2901 C CA . GLY A 1 365 ? 23.042 2.863 -9.051 1.00 91.19 365 GLY A CA 1
ATOM 2902 C C . GLY A 1 365 ? 22.918 4.188 -8.287 1.00 91.19 365 GLY A C 1
ATOM 2903 O O . GLY A 1 365 ? 23.919 4.722 -7.810 1.00 91.19 365 GLY A O 1
ATOM 2904 N N . LEU A 1 366 ? 21.705 4.724 -8.132 1.00 94.06 366 LEU A N 1
ATOM 2905 C CA . LEU A 1 366 ? 21.435 5.995 -7.448 1.00 94.06 366 LEU A CA 1
ATOM 2906 C C . LEU A 1 366 ? 21.202 5.783 -5.939 1.00 94.06 366 LEU A C 1
ATOM 2908 O O . LEU A 1 366 ? 20.122 6.041 -5.397 1.00 94.06 366 LEU A O 1
ATOM 2912 N N . LEU A 1 367 ? 22.210 5.237 -5.252 1.00 93.75 367 LEU A N 1
ATOM 2913 C CA . LEU A 1 367 ? 22.106 4.856 -3.836 1.00 93.75 367 LEU A CA 1
ATOM 2914 C C . LEU A 1 367 ? 21.962 6.080 -2.916 1.00 93.75 367 LEU A C 1
ATOM 2916 O O . LEU A 1 367 ? 21.141 6.079 -1.997 1.00 93.75 367 LEU A O 1
ATOM 2920 N N . LEU A 1 368 ? 22.726 7.145 -3.178 1.00 93.56 368 LEU A N 1
ATOM 2921 C CA . LEU A 1 368 ? 22.680 8.377 -2.387 1.00 93.56 368 LEU A CA 1
ATOM 2922 C C . LEU A 1 368 ? 21.338 9.095 -2.558 1.00 93.56 368 LEU A C 1
ATOM 2924 O O . LEU A 1 368 ? 20.731 9.533 -1.587 1.00 93.56 368 LEU A O 1
ATOM 2928 N N . GLU A 1 369 ? 20.850 9.192 -3.788 1.00 96.19 369 GLU A N 1
ATOM 2929 C CA . GLU A 1 369 ? 19.562 9.797 -4.101 1.00 96.19 369 GLU A CA 1
ATOM 2930 C C . GLU A 1 369 ? 18.426 9.009 -3.429 1.00 96.19 369 GLU A C 1
ATOM 2932 O O . GLU A 1 369 ? 17.512 9.597 -2.853 1.00 96.19 369 GLU A O 1
ATOM 2937 N N . THR A 1 370 ? 18.527 7.678 -3.372 1.00 96.38 370 THR A N 1
ATOM 2938 C CA . THR A 1 370 ? 17.553 6.851 -2.643 1.00 96.38 370 THR A CA 1
ATOM 2939 C C . THR A 1 370 ? 17.556 7.144 -1.141 1.00 96.38 370 THR A C 1
ATOM 2941 O O . THR A 1 370 ? 16.485 7.337 -0.563 1.00 96.38 370 THR A O 1
ATOM 2944 N N . THR A 1 371 ? 18.723 7.248 -0.492 1.00 95.38 371 THR A N 1
ATOM 2945 C CA . THR A 1 371 ? 18.771 7.602 0.943 1.00 95.38 371 THR A CA 1
ATOM 2946 C C . THR A 1 371 ? 18.232 9.014 1.199 1.00 95.38 371 THR A C 1
ATOM 2948 O O . THR A 1 371 ? 17.486 9.228 2.155 1.00 95.38 371 THR A O 1
ATOM 2951 N N . GLN A 1 372 ? 18.505 9.967 0.302 1.00 95.88 372 GLN A N 1
ATOM 2952 C CA . GLN A 1 372 ? 17.926 11.314 0.356 1.00 95.88 372 GLN A CA 1
ATOM 2953 C C . GLN A 1 372 ? 16.400 11.313 0.205 1.00 95.88 372 GLN A C 1
ATOM 2955 O O . GLN A 1 372 ? 15.730 12.129 0.846 1.00 95.88 372 GLN A O 1
ATOM 2960 N N . LEU A 1 373 ? 15.840 10.428 -0.626 1.00 96.94 373 LEU A N 1
ATOM 2961 C CA . LEU A 1 373 ? 14.393 10.303 -0.794 1.00 96.94 373 LEU A CA 1
ATOM 2962 C C . LEU A 1 373 ? 13.732 9.759 0.477 1.00 96.94 373 LEU A C 1
ATOM 2964 O O . LEU A 1 373 ? 12.722 10.315 0.905 1.00 96.94 373 LEU A O 1
ATOM 2968 N N . VAL A 1 374 ? 14.332 8.750 1.122 1.00 95.94 374 VAL A N 1
ATOM 2969 C CA . VAL A 1 374 ? 13.866 8.233 2.423 1.00 95.94 374 VAL A CA 1
ATOM 2970 C C . VAL A 1 374 ? 13.861 9.347 3.476 1.00 95.94 374 VAL A C 1
ATOM 2972 O O . VAL A 1 374 ? 12.837 9.590 4.115 1.00 95.94 374 VAL A O 1
ATOM 2975 N N . GLU A 1 375 ? 14.953 10.106 3.615 1.00 94.56 375 GLU A N 1
ATOM 2976 C CA . GLU A 1 375 ? 14.983 11.240 4.554 1.00 94.56 375 GLU A CA 1
ATOM 2977 C C . GLU A 1 375 ? 14.000 12.352 4.181 1.00 94.56 375 GLU A C 1
ATOM 2979 O O . GLU A 1 375 ? 13.442 13.017 5.057 1.00 94.56 375 GLU A O 1
ATOM 2984 N N . THR A 1 376 ? 13.758 12.563 2.888 1.00 95.50 376 THR A N 1
ATOM 2985 C CA . THR A 1 376 ? 12.781 13.551 2.428 1.00 95.50 376 THR A CA 1
ATOM 2986 C C . THR A 1 376 ? 11.363 13.130 2.792 1.00 95.50 376 THR A C 1
ATOM 2988 O O . THR A 1 376 ? 10.635 13.961 3.329 1.00 95.50 376 THR A O 1
ATOM 2991 N N . ALA A 1 377 ? 10.996 11.857 2.620 1.00 94.44 377 ALA A N 1
ATOM 2992 C CA . ALA A 1 377 ? 9.704 11.332 3.062 1.00 94.44 377 ALA A CA 1
ATOM 2993 C C . ALA A 1 377 ? 9.496 11.554 4.570 1.00 94.44 377 ALA A C 1
ATOM 2995 O O . ALA A 1 377 ? 8.478 12.106 4.989 1.00 94.44 377 ALA A O 1
ATOM 2996 N N . ARG A 1 378 ? 10.517 11.262 5.386 1.00 91.94 378 ARG A N 1
ATOM 2997 C CA . ARG A 1 378 ? 10.497 11.549 6.830 1.00 91.94 378 ARG A CA 1
ATOM 2998 C C . ARG A 1 378 ? 10.326 13.038 7.142 1.00 91.94 378 ARG A C 1
ATOM 3000 O O . ARG A 1 378 ? 9.644 13.410 8.097 1.00 91.94 378 ARG A O 1
ATOM 3007 N N . ALA A 1 379 ? 10.993 13.904 6.380 1.00 91.81 379 ALA A N 1
ATOM 3008 C CA . ALA A 1 379 ? 10.904 15.349 6.554 1.00 91.81 379 ALA A CA 1
ATOM 3009 C C . ALA A 1 379 ? 9.520 15.892 6.170 1.00 91.81 379 ALA A C 1
ATOM 3011 O O . ALA A 1 379 ? 9.041 16.809 6.835 1.00 91.81 379 ALA A O 1
ATOM 3012 N N . MET A 1 380 ? 8.878 15.328 5.142 1.00 93.50 380 MET A N 1
ATOM 3013 C CA . MET A 1 380 ? 7.524 15.702 4.725 1.00 93.50 380 MET A CA 1
ATOM 3014 C C . MET A 1 380 ? 6.515 15.451 5.846 1.00 93.50 380 MET A C 1
ATOM 3016 O O . MET A 1 380 ? 5.781 16.366 6.207 1.00 93.50 380 MET A O 1
ATOM 3020 N N . GLU A 1 381 ? 6.534 14.266 6.462 1.00 90.94 381 GLU A N 1
ATOM 3021 C CA . GLU A 1 381 ? 5.623 13.946 7.571 1.00 90.94 381 GLU A CA 1
ATOM 3022 C C . GLU A 1 381 ? 5.827 14.856 8.788 1.00 90.94 381 GLU A C 1
ATOM 3024 O O . GLU A 1 381 ? 4.871 15.262 9.443 1.00 90.94 381 GLU A O 1
ATOM 3029 N N . ARG A 1 382 ? 7.079 15.230 9.081 1.00 87.44 382 ARG A N 1
ATOM 3030 C CA . ARG A 1 382 ? 7.398 16.118 10.210 1.00 87.44 382 ARG A CA 1
ATOM 3031 C C . ARG A 1 382 ? 6.991 17.570 9.979 1.00 87.44 382 ARG A C 1
ATOM 3033 O O . ARG A 1 382 ? 6.670 18.263 10.939 1.00 87.44 382 ARG A O 1
ATOM 3040 N N . ARG A 1 383 ? 7.090 18.058 8.741 1.00 87.94 383 ARG A N 1
ATOM 3041 C CA . ARG A 1 383 ? 6.815 19.464 8.398 1.00 87.94 383 ARG A CA 1
ATOM 3042 C C . ARG A 1 383 ? 5.332 19.739 8.181 1.00 87.94 383 ARG A C 1
ATOM 3044 O O . ARG A 1 383 ? 4.918 20.877 8.370 1.00 87.94 383 ARG A O 1
ATOM 3051 N N . HIS A 1 384 ? 4.563 18.716 7.820 1.00 83.94 384 HIS A N 1
ATOM 3052 C CA . HIS A 1 384 ? 3.152 18.839 7.458 1.00 83.94 384 HIS A CA 1
ATOM 3053 C C . HIS A 1 384 ? 2.282 17.884 8.289 1.00 83.94 384 HIS A C 1
ATOM 3055 O O . HIS A 1 384 ? 1.800 16.883 7.757 1.00 83.94 384 HIS A O 1
ATOM 3061 N N . PRO A 1 385 ? 2.091 18.143 9.598 1.00 82.56 385 PRO A N 1
ATOM 3062 C CA . PRO A 1 385 ? 1.166 17.360 10.410 1.00 82.56 385 PRO A CA 1
ATOM 3063 C C . PRO A 1 385 ? -0.285 17.623 9.974 1.00 82.56 385 PRO A C 1
ATOM 3065 O O . PRO A 1 385 ? -0.700 18.774 9.868 1.00 82.56 385 PRO A O 1
ATOM 3068 N N . VAL A 1 386 ? -1.066 16.559 9.762 1.00 76.44 386 VAL A N 1
ATOM 3069 C CA . VAL A 1 386 ? -2.455 16.624 9.242 1.00 76.44 386 VAL A CA 1
ATOM 3070 C C . VAL A 1 386 ? -3.495 16.453 10.369 1.00 76.44 386 VAL A C 1
ATOM 3072 O O . VAL A 1 386 ? -4.648 16.117 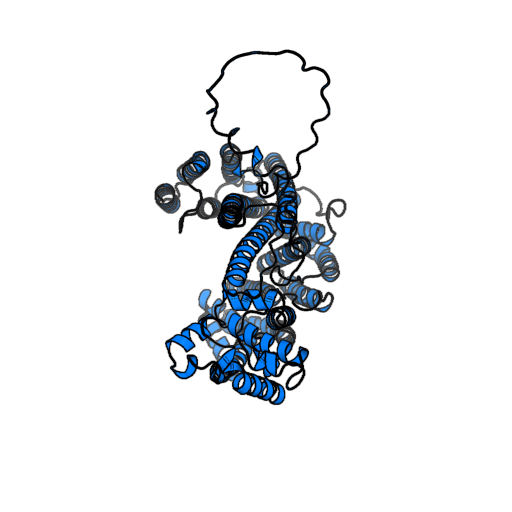10.147 1.00 76.44 386 VAL A O 1
ATOM 3075 N N . GLY A 1 387 ? -3.095 16.727 11.615 1.00 75.12 387 GLY A N 1
ATOM 3076 C CA . GLY A 1 387 ? -3.968 16.639 12.790 1.00 75.12 387 GLY A CA 1
ATOM 3077 C C . GLY A 1 387 ? -4.021 15.247 13.444 1.00 75.12 387 GLY A C 1
ATOM 3078 O O . GLY A 1 387 ? -3.257 14.347 13.073 1.00 75.12 387 GLY A O 1
ATOM 3079 N N . PRO A 1 388 ? -4.863 15.077 14.481 1.00 71.69 388 PRO A N 1
ATOM 3080 C CA . PRO A 1 388 ? -5.002 13.810 15.190 1.00 71.69 388 PRO A CA 1
ATOM 3081 C C . PRO A 1 388 ? -5.568 12.732 14.263 1.00 71.69 388 PRO A C 1
ATOM 3083 O O . PRO A 1 388 ? -6.455 12.983 13.456 1.00 71.69 388 PRO A O 1
ATOM 3086 N N . GLY A 1 389 ? -5.051 11.511 14.385 1.00 76.31 389 GLY A N 1
ATOM 3087 C CA . GLY A 1 389 ? -5.545 10.376 13.610 1.00 76.31 389 GLY A CA 1
ATOM 3088 C C . GLY A 1 389 ? -4.948 10.219 12.207 1.00 76.31 389 GLY A C 1
ATOM 3089 O O . GLY A 1 389 ? -5.312 9.263 11.521 1.00 76.31 389 GLY A O 1
ATOM 3090 N N . ALA A 1 390 ? -4.014 11.083 11.801 1.00 85.44 390 ALA A N 1
ATOM 3091 C CA . ALA A 1 390 ? -3.266 10.920 10.560 1.00 85.44 390 ALA A CA 1
ATOM 3092 C C . ALA A 1 390 ? -2.440 9.618 10.547 1.00 85.44 390 ALA A C 1
ATOM 3094 O O . ALA A 1 390 ? -1.892 9.208 11.575 1.00 85.44 390 ALA A O 1
ATOM 3095 N N . VAL A 1 391 ? -2.345 8.980 9.380 1.00 85.75 391 VAL A N 1
ATOM 3096 C CA . VAL A 1 391 ? -1.546 7.765 9.169 1.00 85.75 391 VAL A CA 1
ATOM 3097 C C . VAL A 1 391 ? -0.215 8.125 8.528 1.00 85.75 391 VAL A C 1
ATOM 3099 O O . VAL A 1 391 ? -0.164 8.860 7.540 1.00 85.75 391 VAL A O 1
ATOM 3102 N N . THR A 1 392 ? 0.857 7.614 9.131 1.00 88.50 392 THR A N 1
ATOM 3103 C CA . THR A 1 392 ? 2.193 7.608 8.539 1.00 88.50 392 THR A CA 1
ATOM 3104 C C . THR A 1 392 ? 2.333 6.414 7.608 1.00 88.50 392 THR A C 1
ATOM 3106 O O . THR A 1 392 ? 1.809 5.344 7.893 1.00 88.50 392 THR A O 1
ATOM 3109 N N . GLU A 1 393 ? 3.028 6.624 6.496 1.00 87.06 393 GLU A N 1
ATOM 3110 C CA . GLU A 1 393 ? 3.423 5.563 5.557 1.00 87.06 393 GLU A CA 1
ATOM 3111 C C . GLU A 1 393 ? 4.954 5.477 5.474 1.00 87.06 393 GLU A C 1
ATOM 3113 O O . GLU A 1 393 ? 5.522 4.786 4.623 1.00 87.06 393 GLU A O 1
ATOM 3118 N N . PHE A 1 394 ? 5.663 6.230 6.323 1.00 92.31 394 PHE A N 1
ATOM 3119 C CA . PHE A 1 394 ? 7.117 6.270 6.318 1.00 92.31 394 PHE A CA 1
ATOM 3120 C C . PHE A 1 394 ? 7.723 4.904 6.610 1.00 92.31 394 PHE A C 1
ATOM 3122 O O . PHE A 1 394 ? 8.778 4.592 6.073 1.00 92.31 394 PHE A O 1
ATOM 3129 N N . ASP A 1 395 ? 7.084 4.084 7.429 1.00 92.44 395 ASP A N 1
ATOM 3130 C CA . ASP A 1 395 ? 7.512 2.727 7.722 1.00 92.44 395 ASP A CA 1
ATOM 3131 C C . ASP A 1 395 ? 7.522 1.829 6.479 1.00 92.44 395 ASP A C 1
ATOM 3133 O O . ASP A 1 395 ? 8.513 1.131 6.240 1.00 92.44 395 ASP A O 1
ATOM 3137 N N . GLU A 1 396 ? 6.492 1.913 5.637 1.00 94.00 396 GLU A N 1
ATOM 3138 C CA . GLU A 1 396 ? 6.441 1.195 4.361 1.00 94.00 396 GLU A CA 1
ATOM 3139 C C . GLU A 1 396 ? 7.416 1.784 3.329 1.00 94.00 396 GLU A C 1
ATOM 3141 O O . GLU A 1 396 ? 8.161 1.045 2.678 1.00 94.00 396 GLU A O 1
ATOM 3146 N N . LEU A 1 397 ? 7.497 3.115 3.220 1.00 96.06 397 LEU A N 1
ATOM 3147 C CA . LEU A 1 397 ? 8.465 3.787 2.344 1.00 96.06 397 LEU A CA 1
ATOM 3148 C C . LEU A 1 397 ? 9.909 3.451 2.739 1.00 96.06 397 LEU A C 1
ATOM 3150 O O . LEU A 1 397 ? 10.734 3.120 1.888 1.00 96.06 397 LEU A O 1
ATOM 3154 N N . PHE A 1 398 ? 10.217 3.483 4.034 1.00 96.56 398 PHE A N 1
ATOM 3155 C CA . PHE A 1 398 ? 11.514 3.096 4.567 1.00 96.56 398 PHE A CA 1
ATOM 3156 C C . PHE A 1 398 ? 11.806 1.635 4.244 1.00 96.56 398 PHE A C 1
ATOM 3158 O O . PHE A 1 398 ? 12.897 1.337 3.764 1.00 96.56 398 PHE A O 1
ATOM 3165 N N . ARG A 1 399 ? 10.843 0.727 4.458 1.00 96.50 399 ARG A N 1
ATOM 3166 C CA . ARG A 1 399 ? 11.001 -0.692 4.126 1.00 96.50 399 ARG A CA 1
ATOM 3167 C C . ARG A 1 399 ? 11.341 -0.871 2.649 1.00 96.50 399 ARG A C 1
ATOM 3169 O O . ARG A 1 399 ? 12.326 -1.542 2.349 1.00 96.50 399 ARG A O 1
ATOM 3176 N N . ILE A 1 400 ? 10.577 -0.266 1.738 1.00 97.19 400 ILE A N 1
ATOM 3177 C CA . ILE A 1 400 ? 10.808 -0.358 0.287 1.00 97.19 400 ILE A CA 1
ATOM 3178 C C . ILE A 1 400 ? 12.192 0.188 -0.077 1.00 97.19 400 ILE A C 1
ATOM 3180 O O . ILE A 1 400 ? 12.970 -0.509 -0.725 1.00 97.19 400 ILE A O 1
ATOM 3184 N N . GLY A 1 401 ? 12.533 1.397 0.378 1.00 96.62 401 GLY A N 1
ATOM 3185 C CA . GLY A 1 401 ? 13.822 2.022 0.078 1.00 96.62 401 GLY A CA 1
ATOM 3186 C C . GLY A 1 401 ? 15.009 1.242 0.643 1.00 96.62 401 GLY A C 1
ATOM 3187 O O . GLY A 1 401 ? 15.968 0.970 -0.074 1.00 96.62 401 GLY A O 1
ATOM 3188 N N . TYR A 1 402 ? 14.934 0.832 1.909 1.00 97.00 402 TYR A N 1
ATOM 3189 C CA . TYR A 1 402 ? 15.987 0.069 2.578 1.00 97.00 402 TYR A CA 1
ATOM 3190 C C . TYR A 1 402 ? 16.193 -1.305 1.937 1.00 97.00 402 TYR A C 1
ATOM 3192 O O . TYR A 1 402 ? 17.321 -1.664 1.611 1.00 97.00 402 TYR A O 1
ATOM 3200 N N . THR A 1 403 ? 15.116 -2.064 1.710 1.00 97.00 403 THR A N 1
ATOM 3201 C CA . THR A 1 403 ? 15.221 -3.390 1.079 1.00 97.00 403 THR A CA 1
ATOM 3202 C C . THR A 1 403 ? 15.754 -3.293 -0.348 1.00 97.00 403 THR A C 1
ATOM 3204 O O . THR A 1 403 ? 16.660 -4.045 -0.694 1.00 97.00 403 THR A O 1
ATOM 3207 N N . SER A 1 404 ? 15.307 -2.306 -1.130 1.00 96.88 404 SER A N 1
ATOM 3208 C CA . SER A 1 404 ? 15.808 -2.073 -2.493 1.00 96.88 404 SER A CA 1
ATOM 3209 C C . SER A 1 404 ? 17.291 -1.675 -2.519 1.00 96.88 404 SER A C 1
ATOM 3211 O O . SER A 1 404 ? 18.030 -2.110 -3.401 1.00 96.88 404 SER A O 1
ATOM 3213 N N . LEU A 1 405 ? 17.758 -0.887 -1.541 1.00 96.56 405 LEU A N 1
ATOM 3214 C CA . LEU A 1 405 ? 19.181 -0.566 -1.366 1.00 96.56 405 LEU A CA 1
ATOM 3215 C C . LEU A 1 405 ? 20.009 -1.814 -1.045 1.00 96.56 405 LEU A C 1
ATOM 3217 O O . LEU A 1 405 ? 21.024 -2.059 -1.696 1.00 96.56 405 LEU A O 1
ATOM 3221 N N . VAL A 1 406 ? 19.567 -2.615 -0.072 1.00 95.75 406 VAL A N 1
ATOM 3222 C CA . VAL A 1 406 ? 20.244 -3.864 0.306 1.00 95.75 406 VAL A CA 1
ATOM 3223 C C . VAL A 1 406 ? 20.299 -4.823 -0.883 1.00 95.75 406 VAL A C 1
ATOM 3225 O O . VAL A 1 406 ? 21.365 -5.353 -1.185 1.00 95.75 406 VAL A O 1
ATOM 3228 N N . GLU A 1 407 ? 19.192 -5.009 -1.606 1.00 95.06 407 GLU A N 1
ATOM 3229 C CA . GLU A 1 407 ? 19.147 -5.851 -2.806 1.00 95.06 407 GLU A CA 1
ATOM 3230 C C . GLU A 1 407 ? 20.105 -5.367 -3.899 1.00 95.06 407 GLU A C 1
ATOM 3232 O O . GLU A 1 407 ? 20.796 -6.185 -4.507 1.00 95.06 407 GLU A O 1
ATOM 3237 N N . ALA A 1 408 ? 20.189 -4.056 -4.140 1.00 94.12 408 ALA A N 1
ATOM 3238 C CA . ALA A 1 408 ? 21.108 -3.491 -5.127 1.00 94.12 408 ALA A CA 1
ATOM 3239 C C . ALA A 1 408 ? 22.584 -3.739 -4.758 1.00 94.12 408 ALA A C 1
ATOM 3241 O O . ALA A 1 408 ? 23.400 -4.063 -5.624 1.00 94.12 408 ALA A O 1
ATOM 3242 N N . ILE A 1 409 ? 22.930 -3.655 -3.472 1.00 93.38 409 ILE A N 1
ATOM 3243 C CA . ILE A 1 409 ? 24.296 -3.896 -2.981 1.00 93.38 409 ILE A CA 1
ATOM 3244 C C . ILE A 1 409 ? 24.634 -5.376 -3.043 1.00 93.38 409 ILE A C 1
ATOM 3246 O O . ILE A 1 409 ? 25.668 -5.740 -3.590 1.00 93.38 409 ILE A O 1
ATOM 3250 N N . VAL A 1 410 ? 23.734 -6.239 -2.568 1.00 92.81 410 VAL A N 1
ATOM 3251 C CA . VAL A 1 410 ? 23.910 -7.692 -2.648 1.00 92.81 410 VAL A CA 1
ATOM 3252 C C . VAL A 1 410 ? 24.064 -8.125 -4.104 1.00 92.81 410 VAL A C 1
ATOM 3254 O O . VAL A 1 410 ? 24.973 -8.887 -4.419 1.00 92.81 410 VAL A O 1
ATOM 3257 N N . ARG A 1 411 ? 23.251 -7.585 -5.018 1.00 90.94 411 ARG A N 1
ATOM 3258 C CA . ARG A 1 411 ? 23.378 -7.886 -6.447 1.00 90.94 411 ARG A CA 1
ATOM 3259 C C . ARG A 1 411 ? 24.710 -7.409 -7.023 1.00 90.94 411 ARG A C 1
ATOM 3261 O O . ARG A 1 411 ? 25.334 -8.163 -7.762 1.00 90.94 411 ARG A O 1
ATOM 3268 N N . SER A 1 412 ? 25.149 -6.195 -6.689 1.00 90.50 412 SER A N 1
ATOM 3269 C CA . SER A 1 412 ? 26.426 -5.671 -7.192 1.00 90.50 412 SER A CA 1
ATOM 3270 C C . SER A 1 412 ? 27.643 -6.380 -6.589 1.00 90.50 412 SER A C 1
ATOM 3272 O O . SER A 1 412 ? 28.666 -6.468 -7.257 1.00 90.50 412 SER A O 1
ATOM 3274 N N . SER A 1 413 ? 27.528 -6.970 -5.393 1.00 90.06 413 SER A N 1
ATOM 3275 C CA . SER A 1 413 ? 28.625 -7.711 -4.750 1.00 90.06 413 SER A CA 1
ATOM 3276 C C . SER A 1 413 ? 29.141 -8.899 -5.560 1.00 90.06 413 SER A C 1
ATOM 3278 O O . SER A 1 413 ? 30.313 -9.248 -5.468 1.00 90.06 413 SER A O 1
ATOM 3280 N N . HIS A 1 414 ? 28.304 -9.477 -6.427 1.00 85.75 414 HIS A N 1
ATOM 3281 C CA . HIS A 1 414 ? 28.714 -10.553 -7.330 1.00 85.75 414 HIS A CA 1
ATOM 3282 C C . HIS A 1 414 ? 29.732 -10.115 -8.390 1.00 85.75 414 HIS A C 1
ATOM 3284 O O . HIS A 1 414 ? 30.363 -10.970 -9.005 1.00 85.75 414 HIS A O 1
ATOM 3290 N N . THR A 1 415 ? 29.869 -8.810 -8.628 1.00 85.75 415 THR A N 1
ATOM 3291 C CA . THR A 1 415 ? 30.782 -8.242 -9.626 1.00 85.75 415 THR A CA 1
ATOM 3292 C C . THR A 1 415 ? 31.943 -7.477 -8.992 1.00 85.75 415 THR A C 1
ATOM 3294 O O . THR A 1 415 ? 32.604 -6.712 -9.687 1.00 85.75 415 THR A O 1
ATOM 3297 N N . TRP A 1 416 ? 32.152 -7.588 -7.677 1.00 86.44 416 TRP A N 1
ATOM 3298 C CA . TRP A 1 416 ? 33.265 -6.917 -7.004 1.00 86.44 416 TRP A CA 1
ATOM 3299 C C . TRP A 1 416 ? 34.551 -7.729 -7.169 1.00 86.44 416 TRP A C 1
ATOM 3301 O O . TRP A 1 416 ? 34.562 -8.933 -6.920 1.00 86.44 416 TRP A O 1
ATOM 3311 N N . ASP A 1 417 ? 35.638 -7.055 -7.542 1.00 71.06 417 ASP A N 1
ATOM 3312 C CA . ASP A 1 417 ? 36.983 -7.636 -7.595 1.00 71.06 417 ASP A CA 1
ATOM 3313 C C . ASP A 1 417 ? 37.586 -7.686 -6.175 1.00 71.06 417 ASP A C 1
ATOM 3315 O O . ASP A 1 417 ? 38.515 -6.947 -5.850 1.00 71.06 417 ASP A O 1
ATOM 3319 N N . ASP A 1 418 ? 37.014 -8.517 -5.301 1.00 71.06 418 ASP A N 1
ATOM 3320 C CA . ASP A 1 418 ? 37.514 -8.773 -3.943 1.00 71.06 418 ASP A CA 1
ATOM 3321 C C . ASP A 1 418 ? 37.711 -10.283 -3.745 1.00 71.06 418 ASP A C 1
ATOM 3323 O O . ASP A 1 418 ? 36.802 -11.010 -3.340 1.00 71.06 418 ASP A O 1
ATOM 3327 N N . GLU A 1 419 ? 38.895 -10.772 -4.127 1.00 62.00 419 GLU A N 1
ATOM 3328 C CA . GLU A 1 419 ? 39.227 -12.204 -4.095 1.00 62.00 419 GLU A CA 1
ATOM 3329 C C . GLU A 1 419 ? 39.478 -12.728 -2.670 1.00 62.00 419 GLU A C 1
ATOM 3331 O O . GLU A 1 419 ? 39.321 -13.926 -2.424 1.00 62.00 419 GLU A O 1
ATOM 3336 N N . ASP A 1 420 ? 39.846 -11.851 -1.730 1.00 62.12 420 ASP A N 1
ATOM 3337 C CA . ASP A 1 420 ? 40.348 -12.255 -0.415 1.00 62.12 420 ASP A CA 1
ATOM 3338 C C . ASP A 1 420 ? 39.244 -12.333 0.655 1.00 62.12 420 ASP A C 1
ATOM 3340 O O . ASP A 1 420 ? 39.311 -13.207 1.526 1.00 62.12 420 ASP A O 1
ATOM 3344 N N . ALA A 1 421 ? 38.222 -11.462 0.613 1.00 70.19 421 ALA A N 1
ATOM 3345 C CA . ALA A 1 421 ? 37.139 -11.464 1.607 1.00 70.19 421 ALA A CA 1
ATOM 3346 C C . ALA A 1 421 ? 35.814 -10.829 1.109 1.00 70.19 421 ALA A C 1
ATOM 3348 O O . ALA A 1 421 ? 35.300 -9.887 1.723 1.00 70.19 421 ALA A O 1
ATOM 3349 N N . PRO A 1 422 ? 35.175 -11.375 0.055 1.00 75.75 422 PRO A N 1
ATOM 3350 C CA . PRO A 1 422 ? 33.974 -10.779 -0.546 1.00 75.75 422 PRO A CA 1
ATOM 3351 C C . PRO A 1 422 ? 32.794 -10.676 0.440 1.00 75.75 422 PRO A C 1
ATOM 3353 O O . PRO A 1 422 ? 32.021 -9.715 0.410 1.00 75.75 422 PRO A O 1
ATOM 3356 N N . SER A 1 423 ? 32.675 -11.641 1.361 1.00 83.50 423 SER A N 1
ATOM 3357 C CA . SER A 1 423 ? 31.666 -11.640 2.429 1.00 83.50 423 SER A CA 1
ATOM 3358 C C . SER A 1 423 ? 31.885 -10.512 3.447 1.00 83.50 423 SER A C 1
ATOM 3360 O O . SER A 1 423 ? 30.908 -9.930 3.921 1.00 83.50 423 SER A O 1
ATOM 3362 N N . ASP A 1 424 ? 33.137 -10.178 3.767 1.00 86.44 424 ASP A N 1
ATOM 3363 C CA . ASP A 1 424 ? 33.478 -9.160 4.768 1.00 86.44 424 ASP A CA 1
ATOM 3364 C C . ASP A 1 424 ? 33.176 -7.760 4.229 1.00 86.44 424 ASP A C 1
ATOM 3366 O O . ASP A 1 424 ? 32.513 -6.965 4.900 1.00 86.44 424 ASP A O 1
ATOM 3370 N N . SER A 1 425 ? 33.578 -7.486 2.986 1.00 88.38 425 SER A N 1
ATOM 3371 C CA . SER A 1 425 ? 33.302 -6.218 2.301 1.00 88.38 425 SER A CA 1
ATOM 3372 C C . SER A 1 425 ? 31.805 -5.981 2.093 1.00 88.38 425 SER A C 1
ATOM 3374 O O . SER A 1 425 ? 31.313 -4.861 2.283 1.00 88.38 425 SER A O 1
ATOM 3376 N N . LEU A 1 426 ? 31.045 -7.034 1.762 1.00 90.88 426 LEU A N 1
ATOM 3377 C CA . LEU A 1 426 ? 29.585 -6.960 1.675 1.00 90.88 426 LEU A CA 1
ATOM 3378 C C . LEU A 1 426 ? 28.961 -6.618 3.034 1.00 90.88 426 LEU A C 1
ATOM 3380 O O . LEU A 1 426 ? 28.138 -5.705 3.117 1.00 90.88 426 LEU A O 1
ATOM 3384 N N . VAL A 1 427 ? 29.357 -7.315 4.104 1.00 91.88 427 VAL A N 1
ATOM 3385 C CA . VAL A 1 427 ? 28.843 -7.049 5.458 1.00 91.88 427 VAL A CA 1
ATOM 3386 C C . VAL A 1 427 ? 29.185 -5.627 5.898 1.00 91.88 427 VAL A C 1
ATOM 3388 O O . VAL A 1 427 ? 28.294 -4.928 6.370 1.00 91.88 427 VAL A O 1
ATOM 3391 N N . ALA A 1 428 ? 30.415 -5.161 5.675 1.00 90.75 428 ALA A N 1
ATOM 3392 C CA . ALA A 1 428 ? 30.831 -3.801 6.016 1.00 90.75 428 ALA A CA 1
ATOM 3393 C C . ALA A 1 428 ? 29.989 -2.733 5.291 1.00 90.75 428 ALA A C 1
ATOM 3395 O O . ALA A 1 428 ? 29.508 -1.789 5.920 1.00 90.75 428 ALA A O 1
ATOM 3396 N N . SER A 1 429 ? 29.731 -2.923 3.994 1.00 91.06 429 SER A N 1
ATOM 3397 C CA . SER A 1 429 ? 28.896 -2.010 3.196 1.00 91.06 429 SER A CA 1
ATOM 3398 C C . SER A 1 429 ? 27.447 -1.963 3.697 1.00 91.06 429 SER A C 1
ATOM 3400 O O . SER A 1 429 ? 26.829 -0.899 3.786 1.00 91.06 429 SER A O 1
ATOM 3402 N N . LEU A 1 430 ? 26.891 -3.127 4.051 1.00 92.88 430 LEU A N 1
ATOM 3403 C CA . LEU A 1 430 ? 25.548 -3.218 4.618 1.00 92.88 430 LEU A CA 1
ATOM 3404 C C . LEU A 1 430 ? 25.478 -2.608 6.019 1.00 92.88 430 LEU A C 1
ATOM 3406 O O . LEU A 1 430 ? 24.461 -1.996 6.351 1.00 92.88 430 LEU A O 1
ATOM 3410 N N . GLU A 1 431 ? 26.526 -2.742 6.832 1.00 91.88 431 GLU A N 1
ATOM 3411 C CA . GLU A 1 431 ? 26.597 -2.116 8.152 1.00 91.88 431 GLU A CA 1
ATOM 3412 C C . GLU A 1 431 ? 26.584 -0.591 8.045 1.00 91.88 431 GLU A C 1
ATOM 3414 O O . GLU A 1 431 ? 25.809 0.042 8.760 1.00 91.88 431 GLU A O 1
ATOM 3419 N N . GLU A 1 432 ? 27.347 -0.004 7.120 1.00 90.75 432 GLU A N 1
ATOM 3420 C CA . GLU A 1 432 ? 27.412 1.451 6.936 1.00 90.75 432 GLU A CA 1
ATOM 3421 C C . GLU A 1 432 ? 26.044 2.048 6.566 1.00 90.75 432 GLU A C 1
ATOM 3423 O O . GLU A 1 432 ? 25.558 2.992 7.201 1.00 90.75 432 GLU A O 1
ATOM 3428 N N . ILE A 1 433 ? 25.367 1.460 5.576 1.00 91.31 433 ILE A N 1
ATOM 3429 C CA . ILE A 1 433 ? 24.046 1.940 5.150 1.00 91.31 433 ILE A CA 1
ATOM 3430 C C . ILE A 1 433 ? 22.992 1.677 6.218 1.00 91.31 433 ILE A C 1
ATOM 3432 O O . ILE A 1 433 ? 22.135 2.532 6.468 1.00 91.31 433 ILE A O 1
ATOM 3436 N N . THR A 1 434 ? 23.055 0.515 6.869 1.00 92.50 434 THR A N 1
ATOM 3437 C CA . THR A 1 434 ? 22.115 0.182 7.938 1.00 92.50 434 THR A CA 1
ATOM 3438 C C . THR A 1 434 ? 22.290 1.117 9.115 1.00 92.50 434 THR A C 1
ATOM 3440 O O . THR A 1 434 ? 21.290 1.617 9.607 1.00 92.50 434 THR A O 1
ATOM 3443 N N . GLU A 1 435 ? 23.510 1.429 9.545 1.00 90.44 435 GLU A N 1
ATOM 3444 C CA . GLU A 1 435 ? 23.731 2.363 10.647 1.00 90.44 435 GLU A CA 1
ATOM 3445 C C . GLU A 1 435 ? 23.190 3.760 10.316 1.00 90.44 435 GLU A C 1
ATOM 3447 O O . GLU A 1 435 ? 22.506 4.375 11.141 1.00 90.44 435 GLU A O 1
ATOM 3452 N N . SER A 1 436 ? 23.442 4.239 9.095 1.00 89.56 436 SER A N 1
ATOM 3453 C CA . SER A 1 436 ? 22.954 5.535 8.622 1.00 89.56 436 SER A CA 1
ATOM 3454 C C . SER A 1 436 ? 21.421 5.620 8.660 1.00 89.56 436 SER A C 1
ATOM 3456 O O . SER A 1 436 ? 20.857 6.512 9.302 1.00 89.56 436 SER A O 1
ATOM 3458 N N . LEU A 1 437 ? 20.731 4.648 8.054 1.00 92.50 437 LEU A N 1
ATOM 3459 C CA . LEU A 1 437 ? 19.268 4.635 7.960 1.00 92.50 437 LEU A CA 1
ATOM 3460 C C . LEU A 1 437 ? 18.578 4.209 9.267 1.00 92.50 437 LEU A C 1
ATOM 3462 O O . LEU A 1 437 ? 17.473 4.672 9.563 1.00 92.50 437 LEU A O 1
ATOM 3466 N N . LEU A 1 438 ? 19.224 3.391 10.102 1.00 91.62 438 LEU A N 1
ATOM 3467 C CA . LEU A 1 438 ? 18.679 2.956 11.390 1.00 91.62 438 LEU A CA 1
ATOM 3468 C C . LEU A 1 438 ? 18.503 4.136 12.349 1.00 91.62 438 LEU A C 1
ATOM 3470 O O . LEU A 1 438 ? 17.529 4.173 13.099 1.00 91.62 438 LEU A O 1
ATOM 3474 N N . ARG A 1 439 ? 19.383 5.145 12.299 1.00 91.25 439 ARG A N 1
ATOM 3475 C CA . ARG A 1 439 ? 19.199 6.384 13.078 1.00 91.25 439 ARG A CA 1
ATOM 3476 C C . ARG A 1 439 ? 17.867 7.052 12.747 1.00 91.25 439 ARG A C 1
ATOM 3478 O O . ARG A 1 439 ? 17.174 7.534 13.647 1.00 91.25 439 ARG A O 1
ATOM 3485 N N . SER A 1 440 ? 17.490 7.051 11.475 1.00 90.56 440 SER A N 1
ATOM 3486 C CA . SER A 1 440 ? 16.237 7.633 11.004 1.00 90.56 440 SER A CA 1
ATOM 3487 C C . SER A 1 440 ? 15.027 6.784 11.350 1.00 90.56 440 SER A C 1
ATOM 3489 O O . SER A 1 440 ? 14.048 7.332 11.861 1.00 90.56 440 SER A O 1
ATOM 3491 N N . TRP A 1 441 ? 15.135 5.463 11.186 1.00 94.25 441 TRP A N 1
ATOM 3492 C CA . TRP A 1 441 ? 14.132 4.498 11.638 1.00 94.25 441 TRP A CA 1
ATOM 3493 C C . TRP A 1 441 ? 13.825 4.651 13.128 1.00 94.25 441 TRP A C 1
ATOM 3495 O O . TRP A 1 441 ? 12.678 4.864 13.508 1.00 94.25 441 TRP A O 1
ATOM 3505 N N . LEU A 1 442 ? 14.848 4.630 13.988 1.00 92.44 442 LEU A N 1
ATOM 3506 C CA . LEU A 1 442 ? 14.673 4.731 15.439 1.00 92.44 442 LEU A CA 1
ATOM 3507 C C . LEU A 1 442 ? 14.083 6.081 15.853 1.00 92.44 442 LEU A C 1
ATOM 3509 O O . LEU A 1 442 ? 13.250 6.156 16.756 1.00 92.44 442 LEU A O 1
ATOM 3513 N N . ALA A 1 443 ? 14.491 7.161 15.193 1.00 89.25 443 ALA A N 1
ATOM 3514 C CA . ALA A 1 443 ? 13.964 8.485 15.479 1.00 89.25 443 ALA A CA 1
ATOM 3515 C C . ALA A 1 443 ? 12.530 8.702 14.961 1.00 89.25 443 ALA A C 1
ATOM 3517 O O . ALA A 1 443 ? 11.862 9.607 15.460 1.00 89.25 443 ALA A O 1
ATOM 3518 N N . HIS A 1 444 ? 12.065 7.922 13.982 1.00 88.62 444 HIS A N 1
ATOM 3519 C CA . HIS A 1 444 ? 10.654 7.847 13.598 1.00 88.62 444 HIS A CA 1
ATOM 3520 C C . HIS A 1 444 ? 9.865 6.914 14.536 1.00 88.62 444 HIS A C 1
ATOM 3522 O O . HIS A 1 444 ? 8.813 7.295 15.038 1.00 88.62 444 HIS A O 1
ATOM 3528 N N . SER A 1 445 ? 10.415 5.742 14.872 1.00 89.38 445 SER A N 1
ATOM 3529 C CA . SER A 1 445 ? 9.820 4.781 15.814 1.00 89.38 445 SER A CA 1
ATOM 3530 C C . SER A 1 445 ? 9.451 5.441 17.146 1.00 89.38 445 SER A C 1
ATOM 3532 O O . SER A 1 445 ? 8.353 5.233 17.647 1.00 89.38 445 SER A O 1
ATOM 3534 N N . ARG A 1 446 ? 10.305 6.322 17.688 1.00 86.44 446 ARG A N 1
ATOM 3535 C CA . ARG A 1 446 ? 10.016 7.069 18.932 1.00 86.44 446 ARG A CA 1
ATOM 3536 C C . ARG A 1 446 ? 8.810 8.008 18.852 1.00 86.44 446 ARG A C 1
ATOM 3538 O O . ARG A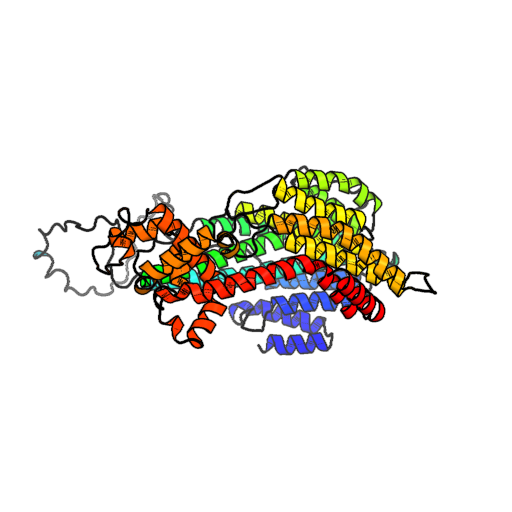 1 446 ? 8.255 8.347 19.890 1.00 86.44 446 ARG A O 1
ATOM 3545 N N . THR A 1 447 ? 8.458 8.487 17.662 1.00 83.88 447 THR A N 1
ATOM 3546 C CA . THR A 1 447 ? 7.300 9.373 17.459 1.00 83.88 447 THR A CA 1
ATOM 3547 C C . THR A 1 447 ? 6.028 8.605 17.110 1.00 83.88 447 THR A C 1
ATOM 3549 O O . THR A 1 447 ? 4.940 9.159 17.227 1.00 83.88 447 THR A O 1
ATOM 3552 N N . LEU A 1 448 ? 6.161 7.340 16.705 1.00 84.69 448 LEU A N 1
ATOM 3553 C CA . LEU A 1 448 ? 5.060 6.454 16.355 1.00 84.69 448 LEU A CA 1
ATOM 3554 C C . LEU A 1 448 ? 4.590 5.666 17.581 1.00 84.69 448 LEU A C 1
ATOM 3556 O O . LEU A 1 448 ? 5.404 5.120 18.331 1.00 84.69 448 LEU A O 1
ATOM 3560 N N . ARG A 1 449 ? 3.274 5.546 17.743 1.00 84.38 449 ARG A N 1
ATOM 3561 C CA . ARG A 1 449 ? 2.663 4.595 18.679 1.00 84.38 449 ARG A CA 1
ATOM 3562 C C . ARG A 1 449 ? 2.321 3.316 17.931 1.00 84.38 449 ARG A C 1
ATOM 3564 O O . ARG A 1 449 ? 1.681 3.395 16.887 1.00 84.38 449 ARG A O 1
ATOM 3571 N N . LEU A 1 450 ? 2.773 2.179 18.448 1.00 85.81 450 LEU A N 1
ATOM 3572 C CA . LEU A 1 450 ? 2.521 0.868 17.836 1.00 85.81 450 LEU A CA 1
ATOM 3573 C C . LEU A 1 450 ? 1.245 0.227 18.366 1.00 85.81 450 LEU A C 1
ATOM 3575 O O . LEU A 1 450 ? 0.625 -0.546 17.648 1.00 85.81 450 LEU A O 1
ATOM 3579 N N . SER A 1 451 ? 0.871 0.561 19.601 1.00 88.38 451 SER A N 1
ATOM 3580 C CA . SER A 1 451 ? -0.345 0.071 20.236 1.00 88.38 451 SER A CA 1
ATOM 3581 C C . SER A 1 451 ? -1.017 1.171 21.043 1.00 88.38 451 SER A C 1
ATOM 3583 O O . SER A 1 451 ? -0.352 2.033 21.630 1.00 88.38 451 SER A O 1
ATOM 3585 N N . VAL A 1 452 ? -2.345 1.120 21.120 1.00 88.69 452 VAL A N 1
ATOM 3586 C CA . VAL A 1 452 ? -3.140 1.988 21.997 1.00 88.69 452 VAL A CA 1
ATOM 3587 C C . VAL A 1 452 ? -2.714 1.834 23.460 1.00 88.69 452 VAL A C 1
ATOM 3589 O O . VAL A 1 452 ? -2.670 2.827 24.191 1.00 88.69 452 VAL A O 1
ATOM 3592 N N . LEU A 1 453 ? -2.303 0.630 23.872 1.00 90.38 453 LEU A N 1
ATOM 3593 C CA . LEU A 1 453 ? -1.881 0.333 25.245 1.00 90.38 453 LEU A CA 1
ATOM 3594 C C . LEU A 1 453 ? -0.577 1.028 25.662 1.00 90.38 453 LEU A C 1
ATOM 3596 O O . LEU A 1 453 ? -0.291 1.114 26.855 1.00 90.38 453 LEU A O 1
ATOM 3600 N N . GLU A 1 454 ? 0.184 1.598 24.724 1.00 88.19 454 GLU A N 1
ATOM 3601 C CA . GLU A 1 454 ? 1.329 2.456 25.056 1.00 88.19 454 GLU A CA 1
ATOM 3602 C C . GLU A 1 454 ? 0.894 3.785 25.696 1.00 88.19 454 GLU A C 1
ATOM 3604 O O . GLU A 1 454 ? 1.698 4.428 26.369 1.00 88.19 454 GLU A O 1
ATOM 3609 N N . LYS A 1 455 ? -0.379 4.195 25.541 1.00 83.81 455 LYS A N 1
ATOM 3610 C CA . LYS A 1 455 ? -0.952 5.337 26.279 1.00 83.81 455 LYS A CA 1
ATOM 3611 C C . LYS A 1 455 ? -0.949 5.057 27.786 1.00 83.81 455 LYS A C 1
ATOM 3613 O O . LYS A 1 455 ? -0.559 5.922 28.554 1.00 83.81 455 LYS A O 1
ATOM 3618 N N . VAL A 1 456 ? -1.307 3.835 28.183 1.00 84.56 456 VAL A N 1
ATOM 3619 C CA . VAL A 1 456 ? -1.444 3.393 29.583 1.00 84.56 456 VAL A CA 1
ATOM 3620 C C . VAL A 1 456 ? -0.228 2.593 30.067 1.00 84.56 456 VAL A C 1
ATOM 3622 O O . VAL A 1 456 ? -0.328 1.718 30.930 1.00 84.56 456 VAL A O 1
ATOM 3625 N N . GLU A 1 457 ? 0.951 2.863 29.498 1.00 81.31 457 GLU A N 1
ATOM 3626 C CA . GLU A 1 457 ? 2.192 2.272 30.002 1.00 81.31 457 GLU A CA 1
ATOM 3627 C C . GLU A 1 457 ? 2.582 2.855 31.369 1.00 81.31 457 GLU A C 1
ATOM 3629 O O . GLU A 1 457 ? 3.196 2.161 32.188 1.00 81.31 457 GLU A O 1
ATOM 3634 N N . ASP A 1 458 ? 2.182 4.102 31.630 1.00 87.62 458 ASP A N 1
ATOM 3635 C CA . ASP A 1 458 ? 2.358 4.737 32.928 1.00 87.62 458 ASP A CA 1
ATOM 3636 C C . ASP A 1 458 ? 1.550 4.033 34.030 1.00 87.62 458 ASP A C 1
ATOM 3638 O O . ASP A 1 458 ? 0.439 3.541 33.820 1.00 87.62 458 ASP A O 1
ATOM 3642 N N . THR A 1 459 ? 2.125 3.982 35.232 1.00 89.00 459 THR A N 1
ATOM 3643 C CA . THR A 1 459 ? 1.543 3.220 36.345 1.00 89.00 459 THR A CA 1
ATOM 3644 C C . THR A 1 459 ? 0.249 3.852 36.856 1.00 89.00 459 THR A C 1
ATOM 3646 O O . THR A 1 459 ? -0.658 3.120 37.244 1.00 89.00 459 THR A O 1
ATOM 3649 N N . GLU A 1 460 ? 0.130 5.181 36.838 1.00 90.88 460 GLU A N 1
ATOM 3650 C CA . GLU A 1 460 ? -1.061 5.881 37.327 1.00 90.88 460 GLU A CA 1
ATOM 3651 C C . GLU A 1 460 ? -2.250 5.660 36.385 1.00 90.88 460 GLU A C 1
ATOM 3653 O O . GLU A 1 460 ? -3.306 5.195 36.815 1.00 90.88 460 GLU A O 1
ATOM 3658 N N . GLN A 1 461 ? -2.046 5.882 35.084 1.00 89.94 461 GLN A N 1
ATOM 3659 C CA . GLN A 1 461 ? -3.087 5.684 34.067 1.00 89.94 461 GLN A CA 1
ATOM 3660 C C . GLN A 1 461 ? -3.517 4.217 33.947 1.00 89.94 461 GLN A C 1
ATOM 3662 O O . GLN A 1 461 ? -4.700 3.919 33.767 1.00 89.94 461 GLN A O 1
ATOM 3667 N N . TRP A 1 462 ? -2.569 3.287 34.094 1.00 94.56 462 TRP A N 1
ATOM 3668 C CA . TRP A 1 462 ? -2.882 1.863 34.146 1.00 94.56 462 TRP A CA 1
ATOM 3669 C C . TRP A 1 462 ? -3.765 1.515 35.343 1.00 94.56 462 TRP A C 1
ATOM 3671 O O . TRP A 1 462 ? -4.780 0.844 35.177 1.00 94.56 462 TRP A O 1
ATOM 3681 N N . ASN A 1 463 ? -3.416 1.997 36.538 1.00 94.69 463 ASN A N 1
ATOM 3682 C CA . ASN A 1 463 ? -4.201 1.729 37.740 1.00 94.69 463 ASN A CA 1
ATOM 3683 C C . ASN A 1 463 ? -5.621 2.300 37.625 1.00 94.69 463 ASN A C 1
ATOM 3685 O O . ASN A 1 463 ? -6.567 1.603 37.979 1.00 94.69 463 ASN A O 1
ATOM 3689 N N . ALA A 1 464 ? -5.780 3.502 37.059 1.00 93.31 464 ALA A N 1
ATOM 3690 C CA . ALA A 1 464 ? -7.095 4.085 36.785 1.00 93.31 464 ALA A CA 1
ATOM 3691 C C . ALA A 1 464 ? -7.920 3.227 35.807 1.00 93.31 464 ALA A C 1
ATOM 3693 O O . ALA A 1 464 ? -9.103 2.979 36.034 1.00 93.31 464 ALA A O 1
ATOM 3694 N N . THR A 1 465 ? -7.285 2.702 34.753 1.00 93.88 465 THR A N 1
ATOM 3695 C CA . THR A 1 465 ? -7.934 1.792 33.790 1.00 93.88 465 THR A CA 1
ATOM 3696 C C . THR A 1 465 ? -8.381 0.491 34.462 1.00 93.88 465 THR A C 1
ATOM 3698 O O . THR A 1 465 ? -9.502 0.031 34.248 1.00 93.88 465 THR A O 1
ATOM 3701 N N . VAL A 1 466 ? -7.530 -0.098 35.309 1.00 95.62 466 VAL A N 1
ATOM 3702 C CA . VAL A 1 466 ? -7.857 -1.312 36.073 1.00 95.62 466 VAL A CA 1
ATOM 3703 C C . VAL A 1 466 ? -9.017 -1.057 37.036 1.00 95.62 466 VAL A C 1
ATOM 3705 O O . VAL A 1 466 ? -9.949 -1.857 37.075 1.00 95.62 466 VAL A O 1
ATOM 3708 N N . GLU A 1 467 ? -8.991 0.051 37.780 1.00 95.00 467 GLU A N 1
ATOM 3709 C CA . GLU A 1 467 ? -10.052 0.414 38.724 1.00 95.00 467 GLU A CA 1
ATOM 3710 C C . GLU A 1 467 ? -11.394 0.617 38.011 1.00 95.00 467 GLU A C 1
ATOM 3712 O O . GLU A 1 467 ? -12.417 0.097 38.461 1.00 95.00 467 GLU A O 1
ATOM 3717 N N . PHE A 1 468 ? -11.389 1.286 36.855 1.00 95.00 468 PHE A N 1
ATOM 3718 C CA . PHE A 1 468 ? -12.578 1.456 36.024 1.00 95.00 468 PHE A CA 1
ATOM 3719 C C . PHE A 1 468 ? -13.163 0.109 35.581 1.00 95.00 468 PHE A C 1
ATOM 3721 O O . PHE A 1 468 ? -14.354 -0.146 35.772 1.00 95.00 468 PHE A O 1
ATOM 3728 N N . ILE A 1 469 ? -12.324 -0.788 35.047 1.00 94.88 469 ILE A N 1
ATOM 3729 C CA . ILE A 1 469 ? -12.757 -2.124 34.615 1.00 94.88 469 ILE A CA 1
ATOM 3730 C C . ILE A 1 469 ? -13.308 -2.921 35.800 1.00 94.88 469 ILE A C 1
ATOM 3732 O O . ILE A 1 469 ? -14.357 -3.545 35.684 1.00 94.88 469 ILE A O 1
ATOM 3736 N N . GLN A 1 470 ? -12.649 -2.887 36.956 1.00 94.81 470 GLN A N 1
ATOM 3737 C CA . GLN A 1 470 ? -13.116 -3.614 38.137 1.00 94.81 470 GLN A CA 1
ATOM 3738 C C . GLN A 1 470 ? -14.443 -3.066 38.680 1.00 94.81 470 GLN A C 1
ATOM 3740 O O . GLN A 1 470 ? -15.272 -3.837 39.164 1.00 94.81 470 GLN A O 1
ATOM 3745 N N . ARG A 1 471 ? -14.657 -1.746 38.611 1.00 93.31 471 ARG A N 1
ATOM 3746 C CA . ARG A 1 471 ? -15.839 -1.080 39.176 1.00 93.31 471 ARG A CA 1
ATOM 3747 C C . ARG A 1 471 ? -17.077 -1.168 38.287 1.00 93.31 471 ARG A C 1
ATOM 3749 O O . ARG A 1 471 ? -18.172 -1.300 38.841 1.00 93.31 471 ARG A O 1
ATOM 3756 N N . TYR A 1 472 ? -16.900 -1.074 36.967 1.00 92.62 472 TYR A N 1
ATOM 3757 C CA . TYR A 1 472 ? -17.989 -0.964 35.984 1.00 92.62 472 TYR A CA 1
ATOM 3758 C C . TYR A 1 472 ? -18.013 -2.097 34.948 1.00 92.62 472 TYR A C 1
ATOM 3760 O O . TYR A 1 472 ? -19.007 -2.284 34.249 1.00 92.62 472 TYR A O 1
ATOM 3768 N N . GLY A 1 473 ? -16.934 -2.873 34.828 1.00 90.69 473 GLY A N 1
ATOM 3769 C CA . GLY A 1 473 ? -16.766 -3.834 33.741 1.00 90.69 473 GLY A CA 1
ATOM 3770 C C . GLY A 1 473 ? -17.744 -5.004 33.762 1.00 90.69 473 GLY A C 1
ATOM 3771 O O . GLY A 1 473 ? -18.063 -5.511 32.693 1.00 90.69 473 GLY A O 1
ATOM 3772 N N . ALA A 1 474 ? -18.257 -5.404 34.930 1.00 89.75 474 ALA A N 1
ATOM 3773 C CA . ALA A 1 474 ? -19.231 -6.495 35.041 1.00 89.75 474 ALA A CA 1
ATOM 3774 C C . ALA A 1 474 ? -20.534 -6.208 34.269 1.00 89.75 474 ALA A C 1
ATOM 3776 O O . ALA A 1 474 ? -21.087 -7.114 33.646 1.00 89.75 474 ALA A O 1
ATOM 3777 N N . ASP A 1 475 ? -20.982 -4.949 34.271 1.00 87.81 475 ASP A N 1
ATOM 3778 C CA . ASP A 1 475 ? -22.237 -4.538 33.631 1.00 87.81 475 ASP A CA 1
ATOM 3779 C C . ASP A 1 475 ? -22.032 -4.204 32.145 1.00 87.81 475 ASP A C 1
ATOM 3781 O O . ASP A 1 475 ? -22.906 -4.451 31.316 1.00 87.81 475 ASP A O 1
ATOM 3785 N N . ILE A 1 476 ? -20.863 -3.652 31.801 1.00 89.38 476 ILE A N 1
ATOM 3786 C CA . ILE A 1 476 ? -20.567 -3.145 30.455 1.00 89.38 476 ILE A CA 1
ATOM 3787 C C . ILE A 1 476 ? -19.982 -4.242 29.565 1.00 89.38 476 ILE A C 1
ATOM 3789 O O . ILE A 1 476 ? -20.495 -4.507 28.480 1.00 89.38 476 ILE A O 1
ATOM 3793 N N . PHE A 1 477 ? -18.905 -4.901 30.000 1.00 91.50 477 PHE A N 1
ATOM 3794 C CA . PHE A 1 477 ? -18.071 -5.767 29.158 1.00 91.50 477 PHE A CA 1
ATOM 3795 C C . PHE A 1 477 ? -18.632 -7.186 29.028 1.00 91.50 477 PHE A C 1
ATOM 3797 O O . PHE A 1 477 ? -17.959 -8.184 29.284 1.00 91.50 477 PHE A O 1
ATOM 3804 N N . THR A 1 478 ? -19.885 -7.272 28.593 1.00 88.94 478 THR A N 1
ATOM 3805 C CA . THR A 1 478 ? -20.549 -8.527 28.243 1.00 88.94 478 THR A CA 1
ATOM 3806 C C . THR A 1 478 ? -20.126 -9.005 26.851 1.00 88.94 478 THR A C 1
ATOM 3808 O O . THR A 1 478 ? -19.694 -8.217 26.009 1.00 88.94 478 THR A O 1
ATOM 3811 N N . GLN A 1 479 ? -20.310 -10.296 26.555 1.00 86.12 479 GLN A N 1
ATOM 3812 C CA . GLN A 1 479 ? -20.033 -10.842 25.216 1.00 86.12 479 GLN A CA 1
ATOM 3813 C C . GLN A 1 479 ? -20.861 -10.157 24.113 1.00 86.12 479 GLN A C 1
ATOM 3815 O O . GLN A 1 479 ? -20.369 -9.973 23.002 1.00 86.12 479 GLN A O 1
ATOM 3820 N N . ARG A 1 480 ? -22.104 -9.748 24.420 1.00 87.25 480 ARG A N 1
ATOM 3821 C CA . ARG A 1 480 ? -22.961 -8.989 23.493 1.00 87.25 480 ARG A CA 1
ATOM 3822 C C . ARG A 1 480 ? -22.378 -7.601 23.223 1.00 87.25 480 ARG A C 1
ATOM 3824 O O . ARG A 1 480 ? -22.286 -7.195 22.069 1.00 87.25 480 ARG A O 1
ATOM 3831 N N . PHE A 1 481 ? -21.947 -6.901 24.271 1.00 89.75 481 PHE A N 1
ATOM 3832 C CA . PHE A 1 481 ? -21.355 -5.570 24.149 1.00 89.75 481 PHE A CA 1
ATOM 3833 C C . PHE A 1 481 ? -20.016 -5.593 23.400 1.00 89.75 481 PHE A C 1
ATOM 3835 O O . PHE A 1 481 ? -19.791 -4.776 22.510 1.00 89.75 481 PHE A O 1
ATOM 3842 N N . LEU A 1 482 ? -19.159 -6.573 23.701 1.00 91.06 482 LEU A N 1
ATOM 3843 C CA . LEU A 1 482 ? -17.851 -6.750 23.067 1.00 91.06 482 LEU A CA 1
ATOM 3844 C C . LEU A 1 482 ? -17.922 -7.435 21.687 1.00 91.06 482 LEU A C 1
ATOM 3846 O O . LEU A 1 482 ? -16.919 -7.929 21.162 1.00 91.06 482 LEU A O 1
ATOM 3850 N N . ASN A 1 483 ? -19.095 -7.460 21.055 1.00 91.50 483 ASN A N 1
ATOM 3851 C CA . ASN A 1 483 ? -19.192 -7.779 19.638 1.00 91.50 483 ASN A CA 1
ATOM 3852 C C . ASN A 1 483 ? -18.442 -6.713 18.817 1.00 91.50 483 ASN A C 1
ATOM 3854 O O . ASN A 1 483 ? -18.643 -5.516 19.018 1.00 91.50 483 ASN A O 1
ATOM 3858 N N . LEU A 1 484 ? -17.600 -7.139 17.871 1.00 91.00 484 LEU A N 1
ATOM 3859 C CA . LEU A 1 484 ? -16.768 -6.232 17.076 1.00 91.00 484 LEU A CA 1
ATOM 3860 C C . LEU A 1 484 ? -17.573 -5.138 16.359 1.00 91.00 484 LEU A C 1
ATOM 3862 O O . LEU A 1 484 ? -17.123 -3.995 16.303 1.00 91.00 484 LEU A O 1
ATOM 3866 N N . GLY A 1 485 ? -18.746 -5.470 15.811 1.00 88.94 485 GLY A N 1
ATOM 3867 C CA . GLY A 1 485 ? -19.581 -4.485 15.122 1.00 88.94 485 GLY A CA 1
ATOM 3868 C C . GLY A 1 485 ? -20.100 -3.414 16.077 1.00 88.94 485 GLY A C 1
ATOM 3869 O O . GLY A 1 485 ? -20.003 -2.226 15.786 1.00 88.94 485 GLY A O 1
ATOM 3870 N N . ASN A 1 486 ? -20.520 -3.834 17.272 1.00 90.75 486 ASN A N 1
ATOM 3871 C CA . ASN A 1 486 ? -20.994 -2.939 18.323 1.00 90.75 486 ASN A CA 1
ATOM 3872 C C . ASN A 1 486 ? -19.887 -1.983 18.793 1.00 90.75 486 ASN A C 1
ATOM 3874 O O . ASN A 1 486 ? -20.087 -0.772 18.811 1.00 90.75 486 ASN A O 1
ATOM 3878 N N . ILE A 1 487 ? -18.687 -2.501 19.087 1.00 92.94 487 ILE A N 1
ATOM 3879 C CA . ILE A 1 487 ? -17.562 -1.658 19.518 1.00 92.94 487 ILE A CA 1
ATOM 3880 C C . ILE A 1 487 ? -17.194 -0.631 18.435 1.00 92.94 487 ILE A C 1
ATOM 3882 O O . ILE A 1 487 ? -16.991 0.547 18.729 1.00 92.94 487 ILE A O 1
ATOM 3886 N N . ARG A 1 488 ? -17.117 -1.058 17.169 1.00 91.31 488 ARG A N 1
ATOM 3887 C CA . ARG A 1 488 ? -16.769 -0.171 16.048 1.00 91.31 488 ARG A CA 1
ATOM 3888 C C . ARG A 1 488 ? -17.847 0.867 15.740 1.00 91.31 488 ARG A C 1
ATOM 3890 O O . ARG A 1 488 ? -17.514 1.925 15.202 1.00 91.31 488 ARG A O 1
ATOM 3897 N N . ALA A 1 489 ? -19.113 0.570 16.013 1.00 89.62 489 ALA A N 1
ATOM 3898 C CA . ALA A 1 489 ? -20.194 1.541 15.899 1.00 89.62 489 ALA A CA 1
ATOM 3899 C C . ALA A 1 489 ? -20.055 2.620 16.983 1.00 89.62 489 ALA A C 1
ATOM 3901 O O . ALA A 1 489 ? -19.994 3.803 16.648 1.00 89.62 489 ALA A O 1
ATOM 3902 N N . ILE A 1 490 ? -19.871 2.206 18.245 1.00 90.81 490 ILE A N 1
ATOM 3903 C CA . ILE A 1 490 ? -19.676 3.102 19.398 1.00 90.81 490 ILE A CA 1
ATOM 3904 C C . ILE A 1 490 ? -18.469 4.026 19.184 1.00 90.81 490 ILE A C 1
ATOM 3906 O O . ILE A 1 490 ? -18.600 5.244 19.253 1.00 90.81 490 ILE A O 1
ATOM 3910 N N . LEU A 1 491 ? -17.300 3.470 18.849 1.00 90.88 491 LEU A N 1
ATOM 3911 C CA . LEU A 1 491 ? -16.079 4.262 18.647 1.00 90.88 491 LEU A CA 1
ATOM 3912 C C . LEU A 1 491 ? -16.195 5.284 17.508 1.00 90.88 491 LEU A C 1
ATOM 3914 O O . LEU A 1 491 ? -15.535 6.316 17.541 1.00 90.88 491 LEU A O 1
ATOM 3918 N N . HIS A 1 492 ? -17.006 5.002 16.490 1.00 88.00 492 HIS A N 1
ATOM 3919 C CA . HIS A 1 492 ? -17.178 5.914 15.362 1.00 88.00 492 HIS A CA 1
ATOM 3920 C C . HIS A 1 492 ? -18.165 7.039 15.649 1.00 88.00 492 HIS A C 1
ATOM 3922 O O . HIS A 1 492 ? -17.969 8.145 15.155 1.00 88.00 492 HIS A O 1
ATOM 3928 N N . GLN A 1 493 ? -19.253 6.768 16.374 1.00 87.19 493 GLN A N 1
ATOM 3929 C CA . GLN A 1 493 ? -20.187 7.832 16.752 1.00 87.19 493 GLN A CA 1
ATOM 3930 C C . GLN A 1 493 ? -19.641 8.721 17.875 1.00 87.19 493 GLN A C 1
ATOM 3932 O O . GLN A 1 493 ? -20.065 9.867 17.978 1.00 87.19 493 GLN A O 1
ATOM 3937 N N . GLY A 1 494 ? -18.693 8.203 18.658 1.00 89.50 494 GLY A N 1
ATOM 3938 C CA . GLY A 1 494 ? -18.192 8.831 19.874 1.00 89.50 494 GLY A CA 1
ATOM 3939 C C . GLY A 1 494 ? -18.736 8.106 21.100 1.00 89.50 494 GLY A C 1
ATOM 3940 O O . GLY A 1 494 ? -19.923 7.768 21.174 1.00 89.50 494 GLY A O 1
ATOM 3941 N N . VAL A 1 495 ? -17.851 7.811 22.051 1.00 90.69 495 VAL A N 1
ATOM 3942 C CA . VAL A 1 495 ? -18.251 7.166 23.305 1.00 90.69 495 VAL A CA 1
ATOM 3943 C C . VAL A 1 495 ? -19.084 8.137 24.149 1.00 90.69 495 VAL A C 1
ATOM 3945 O O . VAL A 1 495 ? -20.071 7.716 24.745 1.00 90.69 495 VAL A O 1
ATOM 3948 N N . ASP A 1 496 ? -18.765 9.428 24.121 1.00 90.19 496 ASP A N 1
ATOM 3949 C CA . ASP A 1 496 ? -19.580 10.523 24.652 1.00 90.19 496 ASP A CA 1
ATOM 3950 C C . ASP A 1 496 ? -21.026 10.508 24.124 1.00 90.19 496 ASP A C 1
ATOM 3952 O O . ASP A 1 496 ? -21.970 10.427 24.909 1.00 90.19 496 ASP A O 1
ATOM 3956 N N . VAL A 1 497 ? -21.211 10.483 22.801 1.00 88.62 497 VAL A N 1
ATOM 3957 C CA . VAL A 1 497 ? -22.539 10.456 22.164 1.00 88.62 497 VAL A CA 1
ATOM 3958 C C . VAL A 1 497 ? -23.303 9.194 22.556 1.00 88.62 497 VAL A C 1
ATOM 3960 O O . VAL A 1 497 ? -24.507 9.237 22.806 1.00 88.62 497 VAL A O 1
ATOM 3963 N N . TRP A 1 498 ? -22.612 8.057 22.633 1.00 89.69 498 TRP A N 1
ATOM 3964 C CA . TRP A 1 498 ? -23.213 6.809 23.091 1.00 89.69 498 TRP A CA 1
ATOM 3965 C C . TRP A 1 498 ? -23.694 6.892 24.549 1.00 89.69 498 TRP A C 1
ATOM 3967 O O . TRP A 1 498 ? -24.809 6.457 24.845 1.00 89.69 498 TRP A O 1
ATOM 3977 N N . LEU A 1 499 ? -22.891 7.475 25.448 1.00 87.94 499 LEU A N 1
ATOM 3978 C CA . LEU A 1 499 ? -23.260 7.678 26.853 1.00 87.94 499 LEU A CA 1
ATOM 3979 C C . LEU A 1 499 ? -24.477 8.608 26.986 1.00 87.94 499 LEU A C 1
ATOM 3981 O O . LEU A 1 499 ? -25.393 8.297 27.748 1.00 87.94 499 LEU A O 1
ATOM 3985 N N . GLU A 1 500 ? -24.532 9.695 26.212 1.00 87.19 500 GLU A N 1
ATOM 3986 C CA . GLU A 1 500 ? -25.677 10.618 26.186 1.00 87.19 500 GLU A CA 1
ATOM 3987 C C . GLU A 1 500 ? -26.965 9.934 25.707 1.00 87.19 500 GLU A C 1
ATOM 3989 O O . GLU A 1 500 ? -28.019 10.069 26.332 1.00 87.19 500 GLU A O 1
ATOM 3994 N N . GLN A 1 501 ? -26.889 9.162 24.618 1.00 85.81 501 GLN A N 1
ATOM 3995 C CA . GLN A 1 501 ? -28.040 8.428 24.087 1.00 85.81 501 GLN A CA 1
ATOM 3996 C C . GLN A 1 501 ? -28.551 7.375 25.074 1.00 85.81 501 GLN A C 1
ATOM 3998 O O . GLN A 1 501 ? -29.762 7.198 25.212 1.00 85.81 501 GLN A O 1
ATOM 4003 N N . LEU A 1 502 ? -27.643 6.694 25.778 1.00 83.44 502 LEU A N 1
ATOM 4004 C CA . LEU A 1 502 ? -28.015 5.743 26.819 1.00 83.44 502 LEU A CA 1
ATOM 4005 C C . LEU A 1 502 ? -28.696 6.423 28.004 1.00 83.44 502 LEU A C 1
ATOM 4007 O O . LEU A 1 502 ? -29.732 5.935 28.455 1.00 83.44 502 LEU A O 1
ATOM 4011 N N . ALA A 1 503 ? -28.164 7.552 28.475 1.00 81.31 503 ALA A N 1
ATOM 4012 C CA . ALA A 1 503 ? -28.755 8.316 29.572 1.00 81.31 503 ALA A CA 1
ATOM 4013 C C . ALA A 1 503 ? -30.155 8.861 29.226 1.00 81.31 503 ALA A C 1
ATOM 4015 O O . ALA A 1 503 ? -31.011 8.968 30.102 1.00 81.31 503 ALA A O 1
ATOM 4016 N N . ALA A 1 504 ? -30.403 9.176 27.951 1.00 80.88 504 ALA A N 1
ATOM 4017 C CA . ALA A 1 504 ? -31.695 9.655 27.462 1.00 80.88 504 ALA A CA 1
ATOM 4018 C C . ALA A 1 504 ? -32.729 8.537 27.210 1.00 80.88 504 ALA A C 1
ATOM 4020 O O . ALA A 1 504 ? -33.912 8.829 27.029 1.00 80.88 504 ALA A O 1
ATOM 4021 N N . SER A 1 505 ? -32.312 7.268 27.164 1.00 73.94 505 SER A N 1
ATOM 4022 C CA . SER A 1 505 ? -33.193 6.152 26.807 1.00 73.94 505 SER A CA 1
ATOM 4023 C C . SER A 1 505 ? -34.058 5.673 27.988 1.00 73.94 505 SER A C 1
ATOM 4025 O O . SER A 1 505 ? -33.556 5.321 29.051 1.00 73.94 505 SER A O 1
ATOM 4027 N N . GLU A 1 506 ? -35.385 5.622 27.804 1.00 57.38 506 GLU A N 1
ATOM 4028 C CA . GLU A 1 506 ? -36.345 5.195 28.846 1.00 57.38 506 GLU A CA 1
ATOM 4029 C C . GLU A 1 506 ? -36.391 3.660 29.055 1.00 57.38 506 GLU A C 1
ATOM 4031 O O . GLU A 1 506 ? -36.926 3.171 30.055 1.00 57.38 506 GLU A O 1
ATOM 4036 N N . ASN A 1 507 ? -35.803 2.882 28.136 1.00 55.88 507 ASN A N 1
ATOM 4037 C CA . ASN A 1 507 ? -35.800 1.416 28.156 1.00 55.88 507 ASN A CA 1
ATOM 4038 C C . ASN A 1 507 ? -34.545 0.854 28.853 1.00 55.88 507 ASN A C 1
ATOM 4040 O O . ASN A 1 507 ? -33.524 0.556 28.242 1.00 55.88 507 ASN A O 1
ATOM 4044 N N . GLN A 1 508 ? -34.683 0.708 30.170 1.00 56.88 508 GLN A N 1
ATOM 4045 C CA . GLN A 1 508 ? -33.795 0.103 31.170 1.00 56.88 508 GLN A CA 1
ATOM 4046 C C . GLN A 1 508 ? -32.740 -0.917 30.687 1.00 56.88 508 GLN A C 1
ATOM 4048 O O . GLN A 1 508 ? -33.031 -2.084 30.429 1.00 56.88 508 GLN A O 1
ATOM 4053 N N . THR A 1 509 ? -31.472 -0.526 30.824 1.00 55.34 509 THR A N 1
ATOM 4054 C CA . THR A 1 509 ? -30.474 -1.311 31.572 1.00 55.34 509 THR A CA 1
ATOM 4055 C C . THR A 1 509 ? -29.784 -0.329 32.518 1.00 55.34 509 THR A C 1
ATOM 4057 O O . THR A 1 509 ? -29.080 0.559 32.051 1.00 55.34 509 THR A O 1
ATOM 4060 N N . THR A 1 510 ? -30.029 -0.411 33.829 1.00 62.12 510 THR A N 1
ATOM 4061 C CA . THR A 1 510 ? -29.351 0.439 34.826 1.00 62.12 510 THR A CA 1
ATOM 4062 C C . THR A 1 510 ? -27.886 0.024 34.903 1.00 62.12 510 THR A C 1
ATOM 4064 O O . THR A 1 510 ? -27.499 -0.845 35.683 1.00 62.12 510 THR A O 1
ATOM 4067 N N . LEU A 1 511 ? -27.074 0.586 34.011 1.00 78.81 511 LEU A N 1
ATOM 4068 C CA . LEU A 1 511 ? -25.630 0.459 34.074 1.00 78.81 511 LEU A CA 1
ATOM 4069 C C . LEU A 1 511 ? -25.153 1.305 35.246 1.00 78.81 511 LEU A C 1
ATOM 4071 O O . LEU A 1 511 ? -25.385 2.513 35.271 1.00 78.81 511 LEU A O 1
ATOM 4075 N N . LYS A 1 512 ? -24.406 0.695 36.166 1.00 84.12 512 LYS A N 1
ATOM 4076 C CA . LYS A 1 512 ? -23.814 1.413 37.298 1.00 84.12 512 LYS A CA 1
ATOM 4077 C C . LYS A 1 512 ? -22.980 2.627 36.865 1.00 84.12 512 LYS A C 1
ATOM 4079 O O . LYS A 1 512 ? -22.895 3.607 37.593 1.00 84.12 512 LYS A O 1
ATOM 4084 N N . LEU A 1 513 ? -22.371 2.564 35.677 1.00 85.50 513 LEU A N 1
ATOM 4085 C CA . LEU A 1 513 ? -21.637 3.688 35.095 1.00 85.50 513 LEU A CA 1
ATOM 4086 C C . LEU A 1 513 ? -22.533 4.906 34.828 1.00 85.50 513 LEU A C 1
ATOM 4088 O O . LEU A 1 513 ? -22.082 6.018 35.056 1.00 85.50 513 LEU A O 1
ATOM 4092 N N . ILE A 1 514 ? -23.766 4.702 34.354 1.00 83.88 514 ILE A N 1
ATOM 4093 C CA . ILE A 1 514 ? -24.706 5.793 34.060 1.00 83.88 514 ILE A CA 1
ATOM 4094 C C . ILE A 1 514 ? -25.250 6.387 35.364 1.00 83.88 514 ILE A C 1
ATOM 4096 O O . ILE A 1 514 ? -25.341 7.603 35.480 1.00 83.88 514 ILE A O 1
ATOM 4100 N N . ASP A 1 515 ? -25.527 5.546 36.366 1.00 83.19 515 ASP A N 1
ATOM 4101 C CA . ASP A 1 515 ? -25.987 5.998 37.688 1.00 83.19 515 ASP A CA 1
ATOM 4102 C C . ASP A 1 515 ? -24.925 6.826 38.439 1.00 83.19 515 ASP A C 1
ATOM 4104 O O . ASP A 1 515 ? -25.264 7.714 39.215 1.00 83.19 515 ASP A O 1
ATOM 4108 N N . GLU A 1 516 ? -23.638 6.519 38.243 1.00 85.06 516 GLU A N 1
ATOM 4109 C CA . GLU A 1 516 ? -22.507 7.215 38.877 1.00 85.06 516 GLU A CA 1
ATOM 4110 C C . GLU A 1 516 ? -21.861 8.277 37.960 1.00 85.06 516 GLU A C 1
ATOM 4112 O O . GLU A 1 516 ? -20.827 8.855 38.323 1.00 85.06 516 GLU A O 1
ATOM 4117 N N . LEU A 1 517 ? -22.441 8.542 36.784 1.00 83.31 517 LEU A N 1
ATOM 4118 C CA . LEU A 1 517 ? -21.949 9.552 35.848 1.00 83.31 517 LEU A CA 1
ATOM 4119 C C . LEU A 1 517 ? -22.150 10.952 36.449 1.00 83.31 517 LEU A C 1
ATOM 4121 O O . LEU A 1 517 ? -23.214 11.264 36.971 1.00 83.31 517 LEU A O 1
ATOM 4125 N N . ASP A 1 518 ? -21.103 11.774 36.421 1.00 79.56 518 ASP A N 1
ATOM 4126 C CA . ASP A 1 518 ? -21.017 13.120 37.012 1.00 79.56 518 ASP A CA 1
ATOM 4127 C C . ASP A 1 518 ? -21.104 13.212 38.554 1.00 79.56 518 ASP A C 1
ATOM 4129 O O . ASP A 1 518 ? -20.761 14.255 39.115 1.00 79.56 518 ASP A O 1
ATOM 4133 N N . ASP A 1 519 ? -21.419 12.113 39.252 1.00 79.19 519 ASP A N 1
ATOM 4134 C CA . ASP A 1 519 ? -21.363 12.004 40.722 1.00 79.19 519 ASP A CA 1
ATOM 4135 C C . ASP A 1 519 ? -20.117 11.244 41.231 1.00 79.19 519 ASP A C 1
ATOM 4137 O O . ASP A 1 519 ? -19.568 11.563 42.291 1.00 79.19 519 ASP A O 1
ATOM 4141 N N . GLY A 1 520 ? -19.652 10.229 40.492 1.00 77.56 520 GLY A N 1
ATOM 4142 C CA . GLY A 1 520 ? -18.527 9.355 40.859 1.00 77.56 520 GLY A CA 1
ATOM 4143 C C . GLY A 1 520 ? -17.383 9.321 39.842 1.00 77.56 520 GLY A C 1
ATOM 4144 O O . GLY A 1 520 ? -16.231 9.109 40.227 1.00 77.56 520 GLY A O 1
ATOM 4145 N N . ILE A 1 521 ? -17.679 9.552 38.563 1.00 86.38 521 ILE A N 1
ATOM 4146 C CA . ILE A 1 521 ? -16.706 9.716 37.479 1.00 86.38 521 ILE A CA 1
ATOM 4147 C C . ILE A 1 521 ? -17.198 10.810 36.531 1.00 86.38 521 ILE A C 1
ATOM 4149 O O . ILE A 1 521 ? -18.387 10.875 36.232 1.00 86.38 521 ILE A O 1
ATOM 4153 N N . SER A 1 522 ? -16.301 11.681 36.063 1.00 89.44 522 SER A N 1
ATOM 4154 C CA . SER A 1 522 ? -16.693 12.705 35.092 1.00 89.44 522 SER A CA 1
ATOM 4155 C C . SER A 1 522 ? -17.004 12.069 33.735 1.00 89.44 522 SER A C 1
ATOM 4157 O O . SER A 1 522 ? -16.346 11.100 33.342 1.00 89.44 522 SER A O 1
ATOM 4159 N N . SER A 1 523 ? -17.955 12.633 32.982 1.00 85.62 523 SER A N 1
ATOM 4160 C CA . SER A 1 523 ? -18.244 12.155 31.621 1.00 85.62 523 SER A CA 1
ATOM 4161 C C . SER A 1 523 ? -17.001 12.120 30.718 1.00 85.62 523 SER A C 1
ATOM 4163 O O . SER A 1 523 ? -16.863 11.209 29.906 1.00 85.62 523 SER A O 1
ATOM 4165 N N . GLY A 1 524 ? -16.071 13.068 30.881 1.00 88.56 524 GLY A N 1
ATOM 4166 C CA . GLY A 1 524 ? -14.826 13.107 30.105 1.00 88.56 524 GLY A CA 1
ATOM 4167 C C . GLY A 1 524 ? -13.834 12.002 30.480 1.00 88.56 524 GLY A C 1
ATOM 4168 O O . GLY A 1 524 ? -13.188 11.431 29.604 1.00 88.56 524 GLY A O 1
ATOM 4169 N N . ASP A 1 525 ? -13.726 11.657 31.767 1.00 89.56 525 ASP A N 1
ATOM 4170 C CA . ASP A 1 525 ? -12.855 10.559 32.206 1.00 89.56 525 ASP A CA 1
ATOM 4171 C C . ASP A 1 525 ? -13.430 9.197 31.796 1.00 89.56 525 ASP A C 1
ATOM 4173 O O . ASP A 1 525 ? -12.684 8.306 31.383 1.00 89.56 525 ASP A O 1
ATOM 4177 N N . ALA A 1 526 ? -14.757 9.040 31.874 1.00 90.50 526 ALA A N 1
ATOM 4178 C CA . ALA A 1 526 ? -15.447 7.836 31.423 1.00 90.50 526 ALA A CA 1
ATOM 4179 C C . ALA A 1 526 ? -15.263 7.620 29.911 1.00 90.50 526 ALA A C 1
ATOM 4181 O O . ALA A 1 526 ? -14.898 6.519 29.496 1.00 90.50 526 ALA A O 1
ATOM 4182 N N . ASP A 1 527 ? -15.443 8.677 29.113 1.00 91.94 527 ASP A N 1
ATOM 4183 C CA . ASP A 1 527 ? -15.195 8.689 27.667 1.00 91.94 527 ASP A CA 1
ATOM 4184 C C . ASP A 1 527 ? -13.752 8.281 27.334 1.00 91.94 527 ASP A C 1
ATOM 4186 O O . ASP A 1 527 ? -13.523 7.335 26.573 1.00 91.94 527 ASP A O 1
ATOM 4190 N N . ALA A 1 528 ? -12.764 8.917 27.971 1.00 91.62 528 ALA A N 1
ATOM 4191 C CA . ALA A 1 528 ? -11.354 8.638 27.718 1.00 91.62 528 ALA A CA 1
ATOM 4192 C C . ALA A 1 528 ? -10.959 7.191 28.070 1.00 91.62 528 ALA A C 1
ATOM 4194 O O . ALA A 1 528 ? -10.271 6.527 27.287 1.00 91.62 528 ALA A O 1
ATOM 4195 N N . LEU A 1 529 ? -11.391 6.685 29.231 1.00 93.75 529 LEU A N 1
ATOM 4196 C CA . LEU A 1 529 ? -11.070 5.328 29.684 1.00 93.75 529 LEU A CA 1
ATOM 4197 C C . LEU A 1 529 ? -11.766 4.268 28.829 1.00 93.75 529 LEU A C 1
ATOM 4199 O O . LEU A 1 529 ? -11.119 3.314 28.389 1.00 93.75 529 LEU A O 1
ATOM 4203 N N . LEU A 1 530 ? -13.059 4.442 28.551 1.00 94.19 530 LEU A N 1
ATOM 4204 C CA . LEU A 1 530 ? -13.817 3.496 27.742 1.00 94.19 530 LEU A CA 1
ATOM 4205 C C . LEU A 1 530 ? -13.315 3.491 26.292 1.00 94.19 530 LEU A C 1
ATOM 4207 O O . LEU A 1 530 ? -13.127 2.412 25.732 1.00 94.19 530 LEU A O 1
ATOM 4211 N N . THR A 1 531 ? -12.970 4.651 25.726 1.00 94.06 531 THR A N 1
ATOM 4212 C CA . THR A 1 531 ? -12.321 4.746 24.409 1.00 94.06 531 THR A CA 1
ATOM 4213 C C . THR A 1 531 ? -11.024 3.940 24.367 1.00 94.06 531 THR A C 1
ATOM 4215 O O . THR A 1 531 ? -10.860 3.108 23.478 1.00 94.06 531 THR A O 1
ATOM 4218 N N . ILE A 1 532 ? -10.120 4.104 25.343 1.00 93.50 532 ILE A N 1
ATOM 4219 C CA . ILE A 1 532 ? -8.853 3.349 25.385 1.00 93.50 532 ILE A CA 1
ATOM 4220 C C . ILE A 1 532 ? -9.103 1.839 25.467 1.00 93.50 532 ILE A C 1
ATOM 4222 O O . ILE A 1 532 ? -8.439 1.070 24.768 1.00 93.50 532 ILE A O 1
ATOM 4226 N N . ILE A 1 533 ? -10.048 1.401 26.304 1.00 95.12 533 ILE A N 1
ATOM 4227 C CA . ILE A 1 533 ? -10.368 -0.022 26.472 1.00 95.12 533 ILE A CA 1
ATOM 4228 C C . ILE A 1 533 ? -10.921 -0.598 25.165 1.00 95.12 533 ILE A C 1
ATOM 4230 O O . ILE A 1 533 ? -10.428 -1.619 24.685 1.00 95.12 533 ILE A O 1
ATOM 4234 N N . LEU A 1 534 ? -11.906 0.069 24.565 1.00 95.12 534 LEU A N 1
ATOM 4235 C CA . LEU A 1 534 ? -12.545 -0.367 23.328 1.00 95.12 534 LEU A CA 1
ATOM 4236 C C . LEU A 1 534 ? -11.567 -0.376 22.147 1.00 95.12 534 LEU A C 1
ATOM 4238 O O . LEU A 1 534 ? -11.505 -1.369 21.423 1.00 95.12 534 LEU A O 1
ATOM 4242 N N . GLU A 1 535 ? -10.757 0.675 21.986 1.00 94.00 535 GLU A N 1
ATOM 4243 C CA . GLU A 1 535 ? -9.683 0.733 20.988 1.00 94.00 535 GLU A CA 1
ATOM 4244 C C . GLU A 1 535 ? -8.704 -0.444 21.161 1.00 94.00 535 GLU A C 1
ATOM 4246 O O . GLU A 1 535 ? -8.367 -1.115 20.184 1.00 94.00 535 GLU A O 1
ATOM 4251 N N . SER A 1 536 ? -8.301 -0.747 22.402 1.00 94.44 536 SER A N 1
ATOM 4252 C CA . SER A 1 536 ? -7.365 -1.842 22.706 1.00 94.44 536 SER A CA 1
ATOM 4253 C C . SER A 1 536 ? -7.930 -3.221 22.346 1.00 94.44 536 SER A C 1
ATOM 4255 O O . SER A 1 536 ? -7.189 -4.083 21.866 1.00 94.44 536 SER A O 1
ATOM 4257 N N . ILE A 1 537 ? -9.235 -3.432 22.553 1.00 94.81 537 ILE A N 1
ATOM 4258 C CA . ILE A 1 537 ? -9.926 -4.676 22.183 1.00 94.81 537 ILE A CA 1
ATOM 4259 C C . ILE A 1 537 ? -10.110 -4.782 20.670 1.00 94.81 537 ILE A C 1
ATOM 4261 O O . ILE A 1 537 ? -9.900 -5.858 20.121 1.00 94.81 537 ILE A O 1
ATOM 4265 N N . VAL A 1 538 ? -10.467 -3.695 19.981 1.00 93.62 538 VAL A N 1
ATOM 4266 C CA . VAL A 1 538 ? -10.593 -3.701 18.512 1.00 93.62 538 VAL A CA 1
ATOM 4267 C C . VAL A 1 538 ? -9.251 -4.003 17.850 1.00 93.62 538 VAL A C 1
ATOM 4269 O O . VAL A 1 538 ? -9.201 -4.830 16.941 1.00 93.62 538 VAL A O 1
ATOM 4272 N N . GLU A 1 539 ? -8.166 -3.388 18.330 1.00 92.94 539 GLU A N 1
ATOM 4273 C CA . GLU A 1 539 ? -6.802 -3.626 17.838 1.00 92.94 539 GLU A CA 1
ATOM 4274 C C . GLU A 1 539 ? -6.376 -5.099 17.997 1.00 92.94 539 GLU A C 1
ATOM 4276 O O . GLU A 1 539 ? -5.678 -5.633 17.139 1.00 92.94 539 GLU A O 1
ATOM 4281 N N . ASN A 1 540 ? -6.843 -5.771 19.056 1.00 94.31 540 ASN A N 1
ATOM 4282 C CA . ASN A 1 540 ? -6.448 -7.134 19.434 1.00 94.31 540 ASN A CA 1
ATOM 4283 C C . ASN A 1 540 ? -7.652 -8.099 19.477 1.00 94.31 540 ASN A C 1
ATOM 4285 O O . ASN A 1 540 ? -7.760 -8.953 20.362 1.00 94.31 540 ASN A O 1
ATOM 4289 N N . TYR A 1 541 ? -8.606 -7.949 18.548 1.00 93.44 541 TYR A N 1
ATOM 4290 C CA . TYR A 1 541 ? -9.875 -8.689 18.618 1.00 93.44 541 TYR A CA 1
ATOM 4291 C C . TYR A 1 541 ? -9.699 -10.201 18.422 1.00 93.44 541 TYR A C 1
ATOM 4293 O O . TYR A 1 541 ? -10.442 -11.003 18.993 1.00 93.44 541 TYR A O 1
ATOM 4301 N N . GLY A 1 542 ? -8.705 -10.604 17.623 1.00 92.12 542 GLY A N 1
ATOM 4302 C CA . GLY A 1 542 ? -8.352 -12.012 17.442 1.00 92.12 542 GLY A CA 1
ATOM 4303 C C . GLY A 1 542 ? -7.906 -12.643 18.760 1.00 92.12 542 GLY A C 1
ATOM 4304 O O . GLY A 1 542 ? -8.429 -13.679 19.163 1.00 92.12 542 GLY A O 1
ATOM 4305 N N . GLU A 1 543 ? -7.015 -11.959 19.473 1.00 92.56 543 GLU A N 1
ATOM 4306 C CA . GLU A 1 543 ? -6.507 -12.350 20.783 1.00 92.56 543 GLU A CA 1
ATOM 4307 C C . GLU A 1 543 ? -7.605 -12.342 21.848 1.00 92.56 543 GLU A C 1
ATOM 4309 O O . GLU A 1 543 ? -7.652 -13.246 22.679 1.00 92.56 543 GLU A O 1
ATOM 4314 N N . TYR A 1 544 ? -8.519 -11.367 21.807 1.00 92.25 544 TYR A N 1
ATOM 4315 C CA . TYR A 1 544 ? -9.701 -11.342 22.670 1.00 92.25 544 TYR A CA 1
ATOM 4316 C C . TYR A 1 544 ? -10.589 -12.574 22.449 1.00 92.25 544 TYR A C 1
ATOM 4318 O O . TYR A 1 544 ? -10.978 -13.244 23.406 1.00 92.25 544 TYR A O 1
ATOM 4326 N N . ARG A 1 545 ? -10.869 -12.931 21.190 1.00 91.25 545 ARG A N 1
ATOM 4327 C CA . ARG A 1 545 ? -11.669 -14.119 20.861 1.00 91.25 545 ARG A CA 1
ATOM 4328 C C . ARG A 1 545 ? -11.002 -15.406 21.352 1.00 91.25 545 ARG A C 1
ATOM 4330 O O . ARG A 1 545 ? -11.675 -16.279 21.903 1.00 91.25 545 ARG A O 1
ATOM 4337 N N . ASP A 1 546 ? -9.687 -15.510 21.187 1.00 90.31 546 ASP A N 1
ATOM 4338 C CA . ASP A 1 546 ? -8.918 -16.661 21.656 1.00 90.31 546 ASP A CA 1
ATOM 4339 C C . ASP A 1 546 ? -8.905 -16.726 23.195 1.00 90.31 546 ASP A C 1
ATOM 4341 O O . ASP A 1 546 ? -9.161 -17.790 23.767 1.00 90.31 546 ASP A O 1
ATOM 4345 N N . TYR A 1 547 ? -8.718 -15.592 23.879 1.00 89.50 547 TYR A N 1
ATOM 4346 C CA . TYR A 1 547 ? -8.807 -15.469 25.340 1.00 89.50 547 TYR A CA 1
ATOM 4347 C C . TYR A 1 547 ? -10.179 -15.898 25.878 1.00 89.50 547 TYR A C 1
ATOM 4349 O O . TYR A 1 547 ? -10.252 -16.655 26.854 1.00 89.50 547 TYR A O 1
ATOM 4357 N N . ASN A 1 548 ? -11.253 -15.494 25.193 1.00 85.88 548 ASN A N 1
ATOM 4358 C CA . ASN A 1 548 ? -12.619 -15.899 25.516 1.00 85.88 548 ASN A CA 1
ATOM 4359 C C . ASN A 1 548 ? -12.838 -17.405 25.396 1.00 85.88 548 ASN A C 1
ATOM 4361 O O . ASN A 1 548 ? -13.505 -18.016 26.224 1.00 85.88 548 ASN A O 1
ATOM 4365 N N . SER A 1 549 ? -12.255 -18.030 24.376 1.00 85.62 549 SER A N 1
ATOM 4366 C CA . SER A 1 549 ? -12.406 -19.473 24.169 1.00 85.62 549 SER A CA 1
ATOM 4367 C C . SER A 1 549 ? -11.578 -20.333 25.133 1.00 85.62 549 SER A C 1
ATOM 4369 O O . SER A 1 549 ? -11.871 -21.515 25.311 1.00 85.62 549 SER A O 1
ATOM 4371 N N . THR A 1 550 ? -10.534 -19.765 25.746 1.00 84.19 550 THR A N 1
ATOM 4372 C CA . THR A 1 550 ? -9.517 -20.525 26.493 1.00 84.19 550 THR A CA 1
ATOM 4373 C C . THR A 1 550 ? -9.569 -20.326 28.004 1.00 84.19 550 THR A C 1
ATOM 4375 O O . THR A 1 550 ? -9.078 -21.186 28.739 1.00 84.19 550 THR A O 1
ATOM 4378 N N . THR A 1 551 ? -10.159 -19.234 28.498 1.00 81.06 551 THR A N 1
ATOM 4379 C CA . THR A 1 551 ? -10.129 -18.890 29.926 1.00 81.06 551 THR A CA 1
ATOM 4380 C C . THR A 1 551 ? -11.529 -18.680 30.496 1.00 81.06 551 THR A C 1
ATOM 4382 O O . THR A 1 551 ? -12.325 -17.921 29.961 1.00 81.06 551 THR A O 1
ATOM 4385 N N . THR A 1 552 ? -11.833 -19.288 31.646 1.00 74.94 552 THR A N 1
ATOM 4386 C CA . THR A 1 552 ? -13.127 -19.093 32.338 1.00 74.94 552 THR A CA 1
ATOM 4387 C C . THR A 1 552 ? -13.264 -17.710 32.982 1.00 74.94 552 THR A C 1
ATOM 4389 O O . THR A 1 552 ? -14.333 -17.342 33.451 1.00 74.94 552 THR A O 1
ATOM 4392 N N . GLN A 1 553 ? -12.165 -16.956 33.084 1.00 73.31 553 GLN A N 1
ATOM 4393 C CA . GLN A 1 553 ? -12.178 -15.575 33.575 1.00 73.31 553 GLN A CA 1
ATOM 4394 C C . GLN A 1 553 ? -12.694 -14.591 32.519 1.00 73.31 553 GLN A C 1
ATOM 4396 O O . GLN A 1 553 ? -13.007 -13.460 32.865 1.00 73.31 553 GLN A O 1
ATOM 4401 N N . SER A 1 554 ? -12.798 -15.013 31.259 1.00 76.56 554 SER A N 1
ATOM 4402 C CA . SER A 1 554 ? -13.301 -14.187 30.162 1.00 76.56 554 SER A CA 1
ATOM 4403 C C . SER A 1 554 ? -14.803 -13.902 30.218 1.00 76.56 554 SER A C 1
ATOM 4405 O O . SER A 1 554 ? -15.248 -12.881 29.705 1.00 76.56 554 SER A O 1
ATOM 4407 N N . ASP A 1 555 ? -15.574 -14.749 30.908 1.00 72.81 555 ASP A N 1
ATOM 4408 C CA . ASP A 1 555 ? -17.011 -14.544 31.134 1.00 72.81 555 ASP A CA 1
ATOM 4409 C C . ASP A 1 555 ? -17.301 -13.381 32.102 1.00 72.81 555 ASP A C 1
ATOM 4411 O O . ASP A 1 555 ? -18.453 -12.999 32.296 1.00 72.81 555 ASP A O 1
ATOM 4415 N N . ARG A 1 556 ? -16.257 -12.837 32.739 1.00 83.81 556 ARG A N 1
ATOM 4416 C CA . ARG A 1 556 ? -16.328 -11.783 33.751 1.00 83.81 556 ARG A CA 1
ATOM 4417 C C . ARG A 1 556 ? -15.752 -10.486 33.207 1.00 83.81 556 ARG A C 1
ATOM 4419 O O . ARG A 1 556 ? -14.532 -10.330 33.127 1.00 83.81 556 ARG A O 1
ATOM 4426 N N . GLY A 1 557 ? -16.627 -9.544 32.872 1.00 85.81 557 GLY A N 1
ATOM 4427 C CA . GLY A 1 557 ? -16.230 -8.243 32.337 1.00 85.81 557 GLY A CA 1
ATOM 4428 C C . GLY A 1 557 ? -15.313 -7.450 33.277 1.00 85.81 557 GLY A C 1
ATOM 4429 O O . GLY A 1 557 ? -14.408 -6.754 32.822 1.00 85.81 557 GLY A O 1
ATOM 4430 N N . GLU A 1 558 ? -15.444 -7.634 34.594 1.00 91.69 558 GLU A N 1
ATOM 4431 C CA . GLU A 1 558 ? -14.576 -7.024 35.608 1.00 91.69 558 GLU A CA 1
ATOM 4432 C C . GLU A 1 558 ? -13.135 -7.565 35.608 1.00 91.69 558 GLU A C 1
ATOM 4434 O O . GLU A 1 558 ? -12.246 -6.954 36.199 1.00 91.69 558 GLU A O 1
ATOM 4439 N N . MET A 1 559 ? -12.883 -8.695 34.938 1.00 92.56 559 MET A N 1
ATOM 4440 C CA . MET A 1 559 ? -11.559 -9.315 34.806 1.00 92.56 559 MET A CA 1
ATOM 4441 C C . MET A 1 559 ? -10.862 -8.973 33.481 1.00 92.56 559 MET A C 1
ATOM 4443 O O . MET A 1 559 ? -9.735 -9.430 33.259 1.00 92.56 559 MET A O 1
ATOM 4447 N N . LEU A 1 560 ? -11.479 -8.151 32.618 1.00 93.00 560 LEU A N 1
ATOM 4448 C CA . LEU A 1 560 ? -10.953 -7.795 31.291 1.00 93.00 560 LEU A CA 1
ATOM 4449 C C . LEU A 1 560 ? -9.541 -7.186 31.348 1.00 93.00 560 LEU A C 1
ATOM 4451 O O . LEU A 1 560 ? -8.731 -7.400 30.446 1.00 93.00 560 LEU A O 1
ATOM 4455 N N . TYR A 1 561 ? -9.204 -6.500 32.442 1.00 93.50 561 TYR A N 1
ATOM 4456 C CA . TYR A 1 561 ? -7.878 -5.919 32.654 1.00 93.50 561 TYR A CA 1
ATOM 4457 C C . TYR A 1 561 ? -6.747 -6.962 32.603 1.00 93.50 561 TYR A C 1
ATOM 4459 O O . TYR A 1 561 ? -5.620 -6.620 32.258 1.00 93.50 561 TYR A O 1
ATOM 4467 N N . SER A 1 562 ? -7.035 -8.234 32.910 1.00 92.94 562 SER A N 1
ATOM 4468 C CA . SER A 1 562 ? -6.047 -9.320 32.857 1.00 92.94 562 SER A CA 1
ATOM 4469 C C . SER A 1 562 ? -5.580 -9.577 31.423 1.00 92.94 562 SER A C 1
ATOM 4471 O O . SER A 1 562 ? -4.385 -9.739 31.183 1.00 92.94 562 SER A O 1
ATOM 4473 N N . LEU A 1 563 ? -6.506 -9.551 30.457 1.00 92.62 563 LEU A N 1
ATOM 4474 C CA . LEU A 1 563 ? -6.174 -9.620 29.033 1.00 92.62 563 LEU A CA 1
ATOM 4475 C C . LEU A 1 563 ? -5.343 -8.402 28.617 1.00 92.62 563 LEU A C 1
ATOM 4477 O O . LEU A 1 563 ? -4.308 -8.557 27.970 1.00 92.62 563 LEU A O 1
ATOM 4481 N N . LEU A 1 564 ? -5.766 -7.200 29.018 1.00 93.81 564 LEU A N 1
ATOM 4482 C CA . LEU A 1 564 ? -5.052 -5.968 28.678 1.00 93.81 564 LEU A CA 1
ATOM 4483 C C . LEU A 1 564 ? -3.620 -5.947 29.242 1.00 93.81 564 LEU A C 1
ATOM 4485 O O . LEU A 1 564 ? -2.724 -5.449 28.567 1.00 93.81 564 LEU A O 1
ATOM 4489 N N . ASP A 1 565 ? -3.361 -6.533 30.417 1.00 92.94 565 ASP A N 1
ATOM 4490 C CA . ASP A 1 565 ? -2.000 -6.625 30.973 1.00 92.94 565 ASP A CA 1
ATOM 4491 C C . ASP A 1 565 ? -1.097 -7.552 30.139 1.00 92.94 565 ASP A C 1
ATOM 4493 O O . ASP A 1 565 ? 0.052 -7.208 29.842 1.00 92.94 565 ASP A O 1
ATOM 4497 N N . PHE A 1 566 ? -1.625 -8.692 29.667 1.00 92.50 566 PHE A N 1
ATOM 4498 C CA . PHE A 1 566 ? -0.902 -9.556 28.724 1.00 92.50 566 PHE A CA 1
ATOM 4499 C C . PHE A 1 566 ? -0.590 -8.829 27.413 1.00 92.50 566 PHE A C 1
ATOM 4501 O O . PHE A 1 566 ? 0.542 -8.898 26.922 1.00 92.50 566 PHE A O 1
ATOM 4508 N N . LEU A 1 567 ? -1.565 -8.102 26.863 1.00 93.56 567 LEU A N 1
ATOM 4509 C CA . LEU A 1 567 ? -1.377 -7.306 25.651 1.00 93.56 567 LEU A CA 1
ATOM 4510 C C . LEU A 1 567 ? -0.362 -6.173 25.869 1.00 93.56 567 LEU A C 1
ATOM 4512 O O . LEU A 1 567 ? 0.468 -5.919 24.997 1.00 93.56 567 LEU A O 1
ATOM 4516 N N . ARG A 1 568 ? -0.327 -5.559 27.057 1.00 92.25 568 ARG A N 1
ATOM 4517 C CA . ARG A 1 568 ? 0.671 -4.539 27.410 1.00 92.25 568 ARG A CA 1
ATOM 4518 C C . ARG A 1 568 ? 2.085 -5.116 27.442 1.00 92.25 568 ARG A C 1
ATOM 4520 O O . ARG A 1 568 ? 3.019 -4.504 26.922 1.00 92.25 568 ARG A O 1
ATOM 4527 N N . LEU A 1 569 ? 2.261 -6.312 28.010 1.00 91.62 569 LEU A N 1
ATOM 4528 C CA . LEU A 1 569 ? 3.548 -7.013 27.982 1.00 91.62 569 LEU A CA 1
ATOM 4529 C C . LEU A 1 569 ? 3.976 -7.340 26.545 1.00 91.62 569 LEU A C 1
ATOM 4531 O O . LEU A 1 569 ? 5.138 -7.131 26.188 1.00 91.62 569 LEU A O 1
ATOM 4535 N N . ARG A 1 570 ? 3.040 -7.811 25.714 1.00 92.19 570 ARG A N 1
ATOM 4536 C CA . ARG A 1 570 ? 3.287 -8.063 24.291 1.00 92.19 570 ARG A CA 1
ATOM 4537 C C . ARG A 1 570 ? 3.705 -6.788 23.558 1.00 92.19 570 ARG A C 1
ATOM 4539 O O . ARG A 1 570 ? 4.717 -6.818 22.868 1.00 92.19 570 ARG A O 1
ATOM 4546 N N . SER A 1 571 ? 3.020 -5.664 23.773 1.00 91.25 571 SER A N 1
ATOM 4547 C CA . SER A 1 571 ? 3.356 -4.381 23.140 1.00 91.25 571 SER A CA 1
ATOM 4548 C C . SER A 1 571 ? 4.806 -3.961 23.410 1.00 91.25 571 SER A C 1
ATOM 4550 O O . SER A 1 571 ? 5.486 -3.452 22.518 1.00 91.25 571 SER A O 1
ATOM 4552 N N . ARG A 1 572 ? 5.330 -4.221 24.617 1.00 89.06 572 ARG A N 1
ATOM 4553 C CA . ARG A 1 572 ? 6.747 -3.964 24.941 1.00 89.06 572 ARG A CA 1
ATOM 4554 C C . ARG A 1 572 ? 7.698 -4.834 24.124 1.00 89.06 572 ARG A C 1
ATOM 4556 O O . ARG A 1 572 ? 8.736 -4.351 23.673 1.00 89.06 572 ARG A O 1
ATOM 4563 N N . TYR A 1 573 ? 7.356 -6.105 23.926 1.00 91.12 573 TYR A N 1
ATOM 4564 C CA . TYR A 1 573 ? 8.133 -7.002 23.073 1.00 91.12 573 TYR A CA 1
ATOM 4565 C C . TYR A 1 573 ? 8.072 -6.568 21.603 1.00 91.12 573 TYR A C 1
ATOM 4567 O O . TYR A 1 573 ? 9.110 -6.463 20.944 1.00 91.12 573 TYR A O 1
ATOM 4575 N N . ASP A 1 574 ? 6.877 -6.239 21.115 1.00 91.50 574 ASP A N 1
ATOM 4576 C CA . ASP A 1 574 ? 6.647 -5.789 19.743 1.00 91.50 574 ASP A CA 1
ATOM 4577 C C . ASP A 1 574 ? 7.425 -4.504 19.446 1.00 91.50 574 ASP A C 1
ATOM 4579 O O . ASP A 1 574 ? 8.021 -4.382 18.378 1.00 91.50 574 ASP A O 1
ATOM 4583 N N . ARG A 1 575 ? 7.561 -3.596 20.420 1.00 90.56 575 ARG A N 1
ATOM 4584 C CA . ARG A 1 575 ? 8.406 -2.399 20.309 1.00 90.56 575 ARG A CA 1
ATOM 4585 C C . ARG A 1 575 ? 9.893 -2.719 20.121 1.00 90.56 575 ARG A C 1
ATOM 4587 O O . ARG A 1 575 ? 10.570 -2.066 19.322 1.00 90.56 575 ARG A O 1
ATOM 4594 N N . VAL A 1 576 ? 10.420 -3.713 20.837 1.00 90.06 576 VAL A N 1
ATOM 4595 C CA . VAL A 1 576 ? 11.812 -4.168 20.661 1.00 90.06 576 VAL A CA 1
ATOM 4596 C C . VAL A 1 576 ? 11.988 -4.807 19.284 1.00 90.06 576 VAL A C 1
ATOM 4598 O O . VAL A 1 576 ? 12.918 -4.449 18.560 1.00 90.06 576 VAL A O 1
ATOM 4601 N N . SER A 1 577 ? 11.066 -5.691 18.898 1.00 91.31 577 SER A N 1
ATOM 4602 C CA . SER A 1 577 ? 11.039 -6.318 17.572 1.00 91.31 577 SER A CA 1
ATOM 4603 C C . SER A 1 577 ? 10.987 -5.268 16.454 1.00 91.31 577 SER A C 1
ATOM 4605 O O . SER A 1 577 ? 11.781 -5.312 15.511 1.00 91.31 577 SER A O 1
ATOM 4607 N N . TRP A 1 578 ? 10.137 -4.249 16.608 1.00 92.88 578 TRP A N 1
ATOM 4608 C CA . TRP A 1 578 ? 9.975 -3.139 15.672 1.00 92.88 578 TRP A CA 1
ATOM 4609 C C . TRP A 1 578 ? 11.280 -2.377 15.438 1.00 92.88 578 TRP A C 1
ATOM 4611 O O . TRP A 1 578 ? 11.673 -2.126 14.297 1.00 92.88 578 TRP A O 1
ATOM 4621 N N . ASN A 1 579 ? 12.005 -2.054 16.509 1.00 92.06 579 ASN A N 1
ATOM 4622 C CA . ASN A 1 579 ? 13.283 -1.347 16.416 1.00 92.06 579 ASN A CA 1
ATOM 4623 C C . ASN A 1 579 ? 14.361 -2.156 15.674 1.00 92.06 579 ASN A C 1
ATOM 4625 O O . ASN A 1 579 ? 15.249 -1.560 15.066 1.00 92.06 579 ASN A O 1
ATOM 4629 N N . LEU A 1 580 ? 14.268 -3.489 15.684 1.00 91.25 580 LEU A N 1
ATOM 4630 C CA . LEU A 1 580 ? 15.219 -4.392 15.034 1.00 91.25 580 LEU A CA 1
ATOM 4631 C C . LEU A 1 580 ? 14.827 -4.789 13.598 1.00 91.25 580 LEU A C 1
ATOM 4633 O O . LEU A 1 580 ? 15.637 -5.424 12.918 1.00 91.25 580 LEU A O 1
ATOM 4637 N N . ARG A 1 581 ? 13.640 -4.401 13.098 1.00 94.12 581 ARG A N 1
ATOM 4638 C CA . ARG A 1 581 ? 13.149 -4.794 11.757 1.00 94.12 581 ARG A CA 1
ATOM 4639 C C . ARG A 1 581 ? 14.146 -4.544 10.618 1.00 94.12 581 ARG A C 1
ATOM 4641 O O . ARG A 1 581 ? 14.350 -5.486 9.854 1.00 94.12 581 ARG A O 1
ATOM 4648 N N . PRO A 1 582 ? 14.823 -3.379 10.504 1.00 94.69 582 PRO A N 1
ATOM 4649 C CA . PRO A 1 582 ? 15.782 -3.158 9.418 1.00 94.69 582 PRO A CA 1
ATOM 4650 C C . PRO A 1 582 ? 16.900 -4.205 9.395 1.00 94.69 582 PRO A C 1
ATOM 4652 O O . PRO A 1 582 ? 17.217 -4.772 8.354 1.00 94.69 582 PRO A O 1
ATOM 4655 N N . VAL A 1 583 ? 17.427 -4.559 10.568 1.00 93.12 583 VAL A N 1
ATOM 4656 C CA . VAL A 1 583 ? 18.492 -5.561 10.690 1.00 93.12 583 VAL A CA 1
ATOM 4657 C C . VAL A 1 583 ? 18.003 -6.956 10.291 1.00 93.12 583 VAL A C 1
ATOM 4659 O O . VAL A 1 583 ? 18.741 -7.716 9.657 1.00 93.12 583 VAL A O 1
ATOM 4662 N N . VAL A 1 584 ? 16.759 -7.292 10.643 1.00 93.50 584 VAL A N 1
ATOM 4663 C CA . VAL A 1 584 ? 16.122 -8.560 10.261 1.00 93.50 584 VAL A CA 1
ATOM 4664 C C . VAL A 1 584 ? 15.899 -8.625 8.749 1.00 93.50 584 VAL A C 1
ATOM 4666 O O . VAL A 1 584 ? 16.204 -9.653 8.147 1.00 93.50 584 VAL A O 1
ATOM 4669 N N . TRP A 1 585 ? 15.445 -7.537 8.120 1.00 96.00 585 TRP A N 1
ATOM 4670 C CA . TRP A 1 585 ? 15.252 -7.478 6.668 1.00 96.00 585 TRP A CA 1
ATOM 4671 C C . TRP A 1 585 ? 16.558 -7.670 5.897 1.00 96.00 585 TRP A C 1
ATOM 4673 O O . TRP A 1 585 ? 16.585 -8.446 4.945 1.00 96.00 585 TRP A O 1
ATOM 4683 N N . ALA A 1 586 ? 17.658 -7.036 6.320 1.00 94.81 586 ALA A N 1
ATOM 4684 C CA . ALA A 1 586 ? 18.958 -7.256 5.682 1.00 94.81 586 ALA A CA 1
ATOM 4685 C C . ALA A 1 586 ? 19.415 -8.716 5.786 1.00 94.81 586 ALA A C 1
ATOM 4687 O O . ALA A 1 586 ? 19.847 -9.303 4.794 1.00 94.81 586 ALA A O 1
ATOM 4688 N N . HIS A 1 587 ? 19.260 -9.331 6.962 1.00 94.88 587 HIS A N 1
ATOM 4689 C CA . HIS A 1 587 ? 19.557 -10.751 7.138 1.00 94.88 587 HIS A CA 1
ATOM 4690 C C . HIS A 1 587 ? 18.701 -11.634 6.217 1.00 94.88 587 HIS A C 1
ATOM 4692 O O . HIS A 1 587 ? 19.220 -12.542 5.571 1.00 94.88 587 HIS A O 1
ATOM 4698 N N . GLU A 1 588 ? 17.393 -11.381 6.151 1.00 95.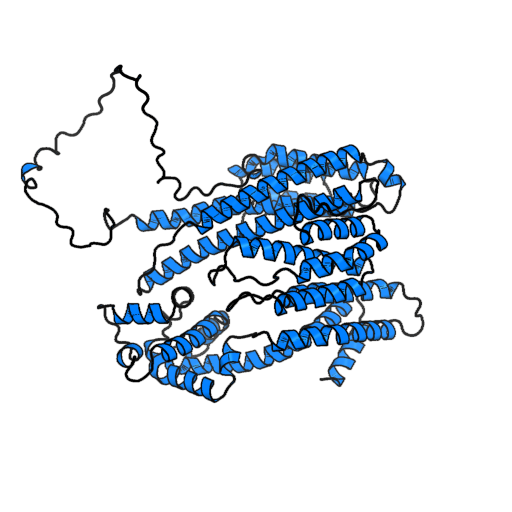06 588 GLU A N 1
ATOM 4699 C CA . GLU A 1 588 ? 16.478 -12.123 5.283 1.00 95.06 588 GLU A CA 1
ATOM 4700 C C . GLU A 1 588 ? 16.880 -12.017 3.806 1.00 95.06 588 GLU A C 1
ATOM 4702 O O . GLU A 1 588 ? 16.920 -13.032 3.110 1.00 95.06 588 GLU A O 1
ATOM 4707 N N . LEU A 1 589 ? 17.238 -10.820 3.339 1.00 94.38 589 LEU A N 1
ATOM 4708 C CA . LEU A 1 589 ? 17.688 -10.597 1.967 1.00 94.38 589 LEU A CA 1
ATOM 4709 C C . LEU A 1 589 ? 19.007 -11.308 1.661 1.00 94.38 589 LEU A C 1
ATOM 4711 O O . LEU A 1 589 ? 19.126 -11.916 0.597 1.00 94.38 589 LEU A O 1
ATOM 4715 N N . LEU A 1 590 ? 19.969 -11.307 2.587 1.00 94.12 590 LEU A N 1
ATOM 4716 C CA . LEU A 1 590 ? 21.206 -12.079 2.434 1.00 94.12 590 LEU A CA 1
ATOM 4717 C C . LEU A 1 590 ? 20.911 -13.577 2.271 1.00 94.12 590 LEU A C 1
ATOM 4719 O O . LEU A 1 590 ? 21.440 -14.216 1.362 1.00 94.12 590 LEU A O 1
ATOM 4723 N N . VAL A 1 591 ? 20.022 -14.132 3.101 1.00 94.56 591 VAL A N 1
ATOM 4724 C CA . VAL A 1 591 ? 19.629 -15.548 3.018 1.00 94.56 591 VAL A CA 1
ATOM 4725 C C . VAL A 1 591 ? 18.911 -15.854 1.701 1.00 94.56 591 VAL A C 1
ATOM 4727 O O . VAL A 1 591 ? 19.258 -16.828 1.035 1.00 94.56 591 VAL A O 1
ATOM 4730 N N . ARG A 1 592 ? 17.947 -15.018 1.291 1.00 93.25 592 ARG A N 1
ATOM 4731 C CA . ARG A 1 592 ? 17.189 -15.201 0.039 1.00 93.25 592 ARG A CA 1
ATOM 4732 C C . ARG A 1 592 ? 18.077 -15.158 -1.205 1.00 93.25 592 ARG A C 1
ATOM 4734 O O . ARG A 1 592 ? 17.810 -15.885 -2.154 1.00 93.25 592 ARG A O 1
ATOM 4741 N N . ASN A 1 593 ? 19.144 -14.360 -1.184 1.00 90.12 593 ASN A N 1
ATOM 4742 C CA . ASN A 1 593 ? 20.117 -14.263 -2.277 1.00 90.12 593 ASN A CA 1
ATOM 4743 C C . ASN A 1 593 ? 21.272 -15.280 -2.157 1.00 90.12 593 ASN A C 1
ATOM 4745 O O . ASN A 1 593 ? 22.264 -15.177 -2.873 1.00 90.12 593 ASN A O 1
ATOM 4749 N N . GLY A 1 594 ? 21.184 -16.260 -1.249 1.00 90.06 594 GLY A N 1
ATOM 4750 C CA . GLY A 1 594 ? 22.187 -17.322 -1.110 1.00 90.06 594 GLY A CA 1
ATOM 4751 C C . GLY A 1 594 ? 23.504 -16.903 -0.438 1.00 90.06 594 GLY A C 1
ATOM 4752 O O . GLY A 1 594 ? 24.430 -17.713 -0.366 1.00 90.06 594 GLY A O 1
ATOM 4753 N N . GLN A 1 595 ? 23.588 -15.688 0.116 1.00 90.50 595 GLN A N 1
ATOM 4754 C CA . GLN A 1 595 ? 24.771 -15.121 0.781 1.00 90.50 595 GLN A CA 1
ATOM 4755 C C . GLN A 1 595 ? 24.930 -15.653 2.219 1.00 90.50 595 GLN A C 1
ATOM 4757 O O . GLN A 1 595 ? 24.868 -14.925 3.211 1.00 90.50 595 GLN A O 1
ATOM 4762 N N . ASN A 1 596 ? 25.104 -16.971 2.347 1.00 91.06 596 ASN A N 1
ATOM 4763 C CA . ASN A 1 596 ? 25.041 -17.693 3.624 1.00 91.06 596 ASN A CA 1
ATOM 4764 C C . ASN A 1 596 ? 26.148 -17.329 4.626 1.00 91.06 596 ASN A C 1
ATOM 4766 O O . ASN A 1 596 ? 25.945 -17.452 5.838 1.00 91.06 596 ASN A O 1
ATOM 4770 N N . GLU A 1 597 ? 27.340 -16.978 4.147 1.00 90.81 597 GLU A N 1
ATOM 4771 C CA . GLU A 1 597 ? 28.462 -16.594 5.007 1.00 90.81 597 GLU A CA 1
ATOM 4772 C C . GLU A 1 597 ? 28.265 -15.185 5.568 1.00 90.81 597 GLU A C 1
ATOM 4774 O O . GLU A 1 597 ? 28.217 -15.031 6.790 1.00 90.81 597 GLU A O 1
ATOM 4779 N N . ALA A 1 598 ? 28.006 -14.208 4.694 1.00 90.81 598 ALA A N 1
ATOM 4780 C CA . ALA A 1 598 ? 27.640 -12.848 5.078 1.00 90.81 598 ALA A CA 1
ATOM 4781 C C . ALA A 1 598 ? 26.432 -12.821 6.037 1.00 90.81 598 ALA A C 1
ATOM 4783 O O . ALA A 1 598 ? 26.476 -12.149 7.065 1.00 90.81 598 ALA A O 1
ATOM 4784 N N . ALA A 1 599 ? 25.388 -13.627 5.794 1.00 93.12 599 ALA A N 1
ATOM 4785 C CA . ALA A 1 599 ? 24.240 -13.739 6.705 1.00 93.12 599 ALA A CA 1
ATOM 4786 C C . ALA A 1 599 ? 24.637 -14.238 8.109 1.00 93.12 599 ALA A C 1
ATOM 4788 O O . ALA A 1 599 ? 24.155 -13.734 9.129 1.00 93.12 599 ALA A O 1
ATOM 4789 N N . ARG A 1 600 ? 25.545 -15.223 8.191 1.00 93.38 600 ARG A N 1
ATOM 4790 C CA . ARG A 1 600 ? 26.062 -15.730 9.473 1.00 93.38 600 ARG A CA 1
ATOM 4791 C C . ARG A 1 600 ? 26.892 -14.680 10.202 1.00 93.38 600 ARG A C 1
ATOM 4793 O O . ARG A 1 600 ? 26.761 -14.568 11.421 1.00 93.38 600 ARG A O 1
ATOM 4800 N N . MET A 1 601 ? 27.726 -13.938 9.482 1.00 92.00 601 MET A N 1
ATOM 4801 C CA . MET A 1 601 ? 28.514 -12.837 10.037 1.00 92.00 601 MET A CA 1
ATOM 4802 C C . MET A 1 601 ? 27.618 -11.721 10.570 1.00 92.00 601 MET A C 1
ATOM 4804 O O . MET A 1 601 ? 27.732 -11.365 11.740 1.00 92.00 601 MET A O 1
ATOM 4808 N N . TRP A 1 602 ? 26.647 -11.279 9.769 1.00 92.94 602 TRP A N 1
ATOM 4809 C CA . TRP A 1 602 ? 25.640 -10.288 10.146 1.00 92.94 602 TRP A CA 1
ATOM 4810 C C . TRP A 1 602 ? 24.911 -10.664 11.442 1.00 92.94 602 TRP A C 1
ATOM 4812 O O . TRP A 1 602 ? 24.794 -9.871 12.377 1.00 92.94 602 TRP A O 1
ATOM 4822 N N . ARG A 1 603 ? 24.476 -11.926 11.551 1.00 90.62 603 ARG A N 1
ATOM 4823 C CA . ARG A 1 603 ? 23.816 -12.435 12.760 1.00 90.62 603 ARG A CA 1
ATOM 4824 C C . ARG A 1 603 ? 24.735 -12.432 13.986 1.00 90.62 603 ARG A C 1
ATOM 4826 O O . ARG A 1 603 ? 24.256 -12.180 15.092 1.00 90.62 603 ARG A O 1
ATOM 4833 N N . ARG A 1 604 ? 26.024 -12.754 13.823 1.00 89.69 604 ARG A N 1
ATOM 4834 C CA . ARG A 1 604 ? 27.001 -12.708 14.927 1.00 89.69 604 ARG A CA 1
ATOM 4835 C C . ARG A 1 604 ? 27.217 -11.273 15.397 1.00 89.69 604 ARG A C 1
ATOM 4837 O O . ARG A 1 604 ? 27.092 -11.034 16.592 1.00 89.69 604 ARG A O 1
ATOM 4844 N N . ALA A 1 605 ? 27.417 -10.340 14.466 1.00 85.44 605 ALA A N 1
ATOM 4845 C CA . ALA A 1 605 ? 27.575 -8.920 14.767 1.00 85.44 605 ALA A CA 1
ATOM 4846 C C . ALA A 1 605 ? 26.370 -8.363 15.543 1.00 85.44 605 ALA A C 1
ATOM 4848 O O . ALA A 1 605 ? 26.544 -7.654 16.531 1.00 85.44 605 ALA A O 1
ATOM 4849 N N . LEU A 1 606 ? 25.141 -8.744 15.170 1.00 82.88 606 LEU A N 1
ATOM 4850 C CA . LEU A 1 606 ? 23.945 -8.349 15.919 1.00 82.88 606 LEU A CA 1
ATOM 4851 C C . LEU A 1 606 ? 23.934 -8.910 17.348 1.00 82.88 606 LEU A C 1
ATOM 4853 O O . LEU A 1 606 ? 23.626 -8.182 18.285 1.00 82.88 606 LEU A O 1
ATOM 4857 N N . ARG A 1 607 ? 24.274 -10.193 17.523 1.00 84.00 607 ARG A N 1
ATOM 4858 C CA . ARG A 1 607 ? 24.290 -10.849 18.841 1.00 84.00 607 ARG A CA 1
ATOM 4859 C C . ARG A 1 607 ? 25.342 -10.265 19.788 1.00 84.00 607 ARG A C 1
ATOM 4861 O O . ARG A 1 607 ? 25.201 -10.394 20.993 1.00 84.00 607 ARG A O 1
ATOM 4868 N N . GLU A 1 608 ? 26.409 -9.682 19.257 1.00 82.88 608 GLU A N 1
ATOM 4869 C CA . GLU A 1 608 ? 27.428 -9.000 20.063 1.00 82.88 608 GLU A CA 1
ATOM 4870 C C . GLU A 1 608 ? 27.005 -7.579 20.468 1.00 82.88 608 GLU A C 1
ATOM 4872 O O . GLU A 1 608 ? 27.521 -7.045 21.448 1.00 82.88 608 GLU A O 1
ATOM 4877 N N . ARG A 1 609 ? 26.071 -6.967 19.726 1.00 75.62 609 ARG A N 1
ATOM 4878 C CA . ARG A 1 609 ? 25.602 -5.585 19.928 1.00 75.62 609 ARG A CA 1
ATOM 4879 C C . ARG A 1 609 ? 24.315 -5.476 20.764 1.00 75.62 609 ARG A C 1
ATOM 4881 O O . ARG A 1 609 ? 24.027 -4.381 21.246 1.00 75.62 609 ARG A O 1
ATOM 4888 N N . VAL A 1 610 ? 23.552 -6.564 20.905 1.00 63.50 610 VAL A N 1
ATOM 4889 C CA . VAL A 1 610 ? 22.289 -6.679 21.673 1.00 63.50 610 VAL A CA 1
ATOM 4890 C C . VAL A 1 610 ? 22.513 -7.575 22.877 1.00 63.50 610 VAL A C 1
ATOM 4892 O O . VAL A 1 610 ? 22.093 -7.172 23.983 1.00 63.50 610 VAL A O 1
#

Secondary structure (DSSP, 8-state):
-HHHHHHHHHHHTT-HHHHHHHHHHHHTTTTTS-SEETTEEHHHHHHHHHHHHHHHTTTS-HHHHHHHHHHHHHHHHHH-GGGGSPPPP-TTGGG------------------PPPPPTTSSSSGGGSTT--------SS--S-SSSSHHHHHHHHHHHHHHHHHHHHHHHHHHHHHHHHHHHHHSPPSSHHHHTTS-HHHHHHHHHHHHHHHHHHHHHHHHHHHHHHT-PPPPPPSSHHHHHHHHHHHHHHHHHHHHHHHHHHHHHHHHHHHHHHHHHTSSS-----TTSS-HHHHHHHHHHHHHHTT-HHHHHHHHHHHHHHHHTS---B--GGGT--HHHHHHHHHHHHHHHHHHHHHHHTT-HHHHHHHHHHHHHHHHH----TTPBP-HHHHHHHHHHHHHHHHHHHHTT---SS-HHHHHHHHHHHHHHHHHHHHHHHHTT--S-GGGGGGSHHHHHHHHHHHHHHHHHH--TTTT-HHHHHHHHHH-HHHHHHHHHH--S----HHHHTBTTTB-HHHHHHHHHHHHHHHHHTHHHHHHHHHH-TTTT-GGGHHHHHHHHHHHHHHHHHHHHHHHHHHHHHHHHHTT-HHHHHHHHHHHHHH-